Protein 8B3S (pdb70)

InterPro domains:
  IPR020909 UPF0736 [MF_01860] (1-250)
  IPR020909 UPF0736 [PF12227] (35-250)

Sequence (387 aa):
HMMLFLHDVWVNWFEGEENGYNVCHFHEWRKKEDTVELLDQVPLLRVPSVLFHYIENNDLSELPKGLLEDVHQKSYIRKNHERTKLEYCFVVTDGIGILAVDTIGYTIPVRKSRLIPRQEQLVYEMVKDVEPETYEFEPEYHILSLAPEHVRGLTRKERQIKQLMFMALDQLKGLKNRAEIGYWYTEWNPHMYEQIKRMSFEEIWDMLYNETIEEGWSDKHLAFCENLIKGQPFFEKLWEMMENIDPFTMMFGRFTERAQKVLALAQEEALRLGHNNIGTEHILLGLVREGEGIAAKALQALGLGSEKIQKEVESLIGRGQEMSQTIHYTPRAKKVIELSMDEARRKLGHSYVGTEHILLGLIREGEGVAARVLNNLGVSLNKARQQVLQLL

Solvent-accessible surface area: 18246 Å² total; per-residue (Å²): 164,95,59,53,61,5,103,77,0,62,0,5,36,30,99,44,44,67,10,4,52,46,1,5,40,8,10,15,2,61,158,119,25,113,33,69,65,2,39,33,0,0,3,11,60,1,42,69,78,0,2,94,52,0,3,33,47,51,36,110,7,16,77,25,0,16,128,55,0,69,60,83,0,53,33,166,46,147,158,124,137,54,100,33,74,44,0,0,0,0,0,18,13,51,1,1,0,0,0,11,0,71,45,123,51,41,0,14,72,0,0,7,0,8,6,60,23,10,31,87,0,13,58,58,3,145,143,50,145,53,76,77,22,158,46,147,138,172,104,109,28,95,24,5,12,28,90,35,9,88,1,7,1,33,65,32,22,73,2,0,34,2,0,0,53,4,0,47,71,8,79,55,100,151,72,84,76,61,0,9,120,32,0,48,88,21,34,70,152,49,54,74,87,12,150,198,48,48,19,107,94,0,16,68,44,0,57,95,66,0,12,134,38,43,46,124,101,11,62,52,12,0,72,70,14,4,124,60,66,105,127,12,56,104,52,35,100,126,28,87,122,70,68,175,46,17,78,52,28,85,14,48,69,102,0,21,44,0,0,7,16,0,41,38,10,0,46,111,6,10,34,68,47,3,7,4,28,4,0,0,1,0,4,15,119,41,42,61,8,40,0,19,115,0,4,119,58,55,68,14,26,56,62,48,1,59,117,42,0,71,77,69,30,49,154,24,164,44,104,69,58,43,28,34,17,32,35,84,0,10,51,0,10,21,21,0,16,24,2,3,85,145,49,65,44,87,68,7,3,5,7,0,0,1,0,0,0,25,63,6,45,125,14,20,0,9,123,0,1,109,87,52,64,7,60,43,103,30,1,62,119,24,0,92,130,58,92

Secondary structure (DSSP, 8-state):
---EEEEEEEE--EET-SSGGGS--GGG--TTS--EEEEEEEEEE--HHHHHHHHT---PPPHHHHHHHEEEEEEE-SSSEEEEEEEEEEESSS-EEEEE-TTSSS--EEEPPPHHHHHHHHHHTSSPPPP-TT-----BTTB--GGGTTT--HHHHHHHHHHHHHHHHHHHH--HHHHHHHHHHH-GGGTTGGGG--HHHHHHHHHHHHSS---HHHHHHHHHHTTT-HHHHHHHHHH-/--TTT---S-B-HHHHHHHHHHHHHHHHTT-SEE-HHHHHHHHHHH--SHHHHHHHHTT--HHHHHHHHHTT--------S--EE-HHHHHHHHHHHHHHHHHT-SSB-HHHHHHHHHHH-SSHHHHHHHHTT--HHHHHHHHHHH-

Nearest PDB structures (foldseek):
  8b3s-assembly1_A  TM=1.004E+00  e=5.044E-49  Bacillus subtilis
  3cal-assembly2_C  TM=3.592E-01  e=4.430E+00  Homo sapiens
  8adc-assembly1_B  TM=2.639E-01  e=5.940E+00  Waddlia chondrophila
  4oaf-assembly1_C  TM=1.384E-01  e=4.698E+00  Mus musculus
  8b3s-assembly1_Z  TM=1.007E+00  e=1.271E-23  Bacillus subtilis

Structure (mmCIF, N/CA/C/O backbone):
data_8B3S
#
_entry.id   8B3S
#
_cell.length_a   69.713
_cell.length_b   69.713
_cell.length_c   89.601
_cell.angle_alpha   90.00
_cell.angle_beta   90.00
_cell.angle_gamma   120.00
#
_symmetry.space_group_name_H-M   'P 31'
#
loop_
_entity.id
_entity.type
_entity.pdbx_description
1 polymer 'UPF0736 protein B4122_0676,UPF0736 protein YjbA'
2 polymer 'ATP-dependent Clp protease ATP-binding subunit ClpC / Negative regulator of tic competence clcC/mecB'
3 non-polymer GLYCEROL
4 non-polymer 'MAGNESIUM ION'
5 water water
#
loop_
_atom_site.group_PDB
_atom_site.id
_atom_site.type_symbol
_atom_site.label_atom_id
_atom_site.label_alt_id
_atom_site.label_comp_id
_atom_site.label_asym_id
_atom_site.label_entity_id
_atom_site.label_seq_id
_atom_site.pdbx_PDB_ins_code
_atom_site.Cartn_x
_atom_site.Cartn_y
_atom_site.Cartn_z
_atom_site.occupancy
_atom_site.B_iso_or_equiv
_atom_site.auth_seq_id
_atom_site.auth_comp_id
_atom_site.auth_asym_id
_atom_site.auth_atom_id
_atom_site.pdbx_PDB_model_num
ATOM 1 N N . HIS A 1 20 ? 21.077 23.254 -20.208 1.00 102.21 -1 HIS A N 1
ATOM 2 C CA . HIS A 1 20 ? 21.416 23.993 -18.997 1.00 97.22 -1 HIS A CA 1
ATOM 3 C C . HIS A 1 20 ? 20.157 24.468 -18.280 1.00 94.96 -1 HIS A C 1
ATOM 4 O O . HIS A 1 20 ? 20.231 25.185 -17.282 1.00 94.42 -1 HIS A O 1
ATOM 6 N N . MET A 1 21 ? 19.001 24.061 -18.795 1.00 90.14 0 MET A N 1
ATOM 7 C CA . MET A 1 21 ? 17.728 24.395 -18.174 1.00 85.02 0 MET A CA 1
ATOM 8 C C . MET A 1 21 ? 17.476 23.444 -17.005 1.00 71.97 0 MET A C 1
ATOM 9 O O . MET A 1 21 ? 18.331 22.637 -16.630 1.00 70.93 0 MET A O 1
ATOM 11 N N . MET A 1 22 ? 16.290 23.532 -16.414 1.00 62.10 1 MET A N 1
ATOM 12 C CA . MET A 1 22 ? 15.937 22.671 -15.295 1.00 57.37 1 MET A CA 1
ATOM 13 C C . MET A 1 22 ? 15.450 21.323 -15.812 1.00 55.48 1 MET A C 1
ATOM 14 O O . MET A 1 22 ? 14.578 21.261 -16.685 1.00 58.63 1 MET A O 1
ATOM 19 N N . LEU A 1 23 ? 16.020 20.246 -15.279 1.00 47.99 2 LEU A N 1
ATOM 20 C CA . LEU A 1 23 ? 15.610 18.907 -15.671 1.00 43.41 2 LEU A CA 1
ATOM 21 C C . LEU A 1 23 ? 14.266 18.556 -15.047 1.00 46.44 2 LEU A C 1
ATOM 22 O O . LEU A 1 23 ? 13.960 18.941 -13.914 1.00 39.34 2 LEU A O 1
ATOM 27 N N . PHE A 1 24 ? 13.461 17.815 -15.802 1.00 43.78 3 PHE A N 1
ATOM 28 C CA . PHE A 1 24 ? 12.136 17.424 -15.350 1.00 38.54 3 PHE A CA 1
ATOM 29 C C . PHE A 1 24 ? 11.898 15.953 -15.644 1.00 42.75 3 PHE A C 1
ATOM 30 O O . PHE A 1 24 ? 12.264 15.453 -16.711 1.00 47.90 3 PHE A O 1
ATOM 38 N N . LEU A 1 25 ? 11.286 15.269 -14.685 1.00 30.97 4 LEU A N 1
ATOM 39 C CA . LEU A 1 25 ? 10.783 13.920 -14.870 1.00 38.20 4 LEU A CA 1
ATOM 40 C C . LEU A 1 25 ? 9.264 13.963 -14.938 1.00 36.56 4 LEU A C 1
ATOM 41 O O . LEU A 1 25 ? 8.626 14.853 -14.368 1.00 41.52 4 LEU A O 1
ATOM 46 N N . HIS A 1 26 ? 8.688 12.999 -15.651 1.00 33.65 5 HIS A N 1
ATOM 47 C CA . HIS A 1 26 ? 7.245 12.907 -15.796 1.00 32.98 5 HIS A CA 1
ATOM 48 C C . HIS A 1 26 ? 6.786 11.498 -15.457 1.00 33.22 5 HIS A C 1
ATOM 49 O O . HIS A 1 26 ? 7.505 10.522 -15.690 1.00 42.34 5 HIS A O 1
ATOM 56 N N . ASP A 1 27 ? 5.580 11.410 -14.893 1.00 34.01 6 ASP A N 1
ATOM 57 C CA . ASP A 1 27 ? 4.948 10.132 -14.561 1.00 41.50 6 ASP A CA 1
ATOM 58 C C . ASP A 1 27 ? 5.839 9.294 -13.645 1.00 39.76 6 ASP A C 1
ATOM 59 O O . ASP A 1 27 ? 6.152 8.135 -13.929 1.00 44.61 6 ASP A O 1
ATOM 64 N N . VAL A 1 28 ? 6.247 9.893 -12.532 1.00 34.03 7 VAL A N 1
ATOM 65 C CA . VAL A 1 28 ? 7.118 9.230 -11.569 1.00 25.54 7 VAL A CA 1
ATOM 66 C C . VAL A 1 28 ? 6.257 8.568 -10.503 1.00 30.26 7 VAL A C 1
ATOM 67 O O . VAL A 1 28 ? 5.449 9.229 -9.842 1.00 28.48 7 VAL A O 1
ATOM 71 N N . TRP A 1 29 ? 6.434 7.262 -10.335 1.00 22.79 8 TRP A N 1
ATOM 72 C CA . TRP A 1 29 ? 5.774 6.540 -9.259 1.00 23.88 8 TRP A CA 1
ATOM 73 C C . TRP A 1 29 ? 6.561 6.720 -7.968 1.00 32.37 8 TRP A C 1
ATOM 74 O O . TRP A 1 29 ? 7.782 6.529 -7.944 1.00 26.53 8 TRP A O 1
ATOM 85 N N . VAL A 1 30 ? 5.864 7.100 -6.897 1.00 27.97 9 VAL A N 1
ATOM 86 C CA . VAL A 1 30 ? 6.488 7.309 -5.601 1.00 21.94 9 VAL A CA 1
ATOM 87 C C . VAL A 1 30 ? 5.728 6.523 -4.543 1.00 25.96 9 VAL A C 1
ATOM 88 O O . VAL A 1 30 ? 4.546 6.207 -4.690 1.00 28.86 9 VAL A O 1
ATOM 92 N N . ASN A 1 31 ? 6.438 6.210 -3.463 1.00 24.96 10 ASN A N 1
ATOM 93 C CA . ASN A 1 31 ? 5.890 5.509 -2.304 1.00 24.21 10 ASN A CA 1
ATOM 94 C C . ASN A 1 31 ? 6.356 6.318 -1.094 1.00 27.75 10 ASN A C 1
ATOM 95 O O . ASN A 1 31 ? 7.450 6.092 -0.569 1.00 25.53 10 ASN A O 1
ATOM 100 N N . TRP A 1 32 ? 5.534 7.280 -0.675 1.00 26.69 11 TRP A N 1
ATOM 101 C CA . TRP A 1 32 ? 5.949 8.268 0.311 1.00 30.43 11 TRP A CA 1
ATOM 102 C C . TRP A 1 32 ? 6.067 7.660 1.701 1.00 26.63 11 TRP A C 1
ATOM 103 O O . TRP A 1 32 ? 5.197 6.909 2.144 1.00 27.62 11 TRP A O 1
ATOM 114 N N . PHE A 1 33 ? 7.147 8.007 2.395 1.00 23.76 12 PHE A N 1
ATOM 115 C CA . PHE A 1 33 ? 7.304 7.708 3.813 1.00 20.89 12 PHE A CA 1
ATOM 116 C C . PHE A 1 33 ? 7.456 9.024 4.561 1.00 25.55 12 PHE A C 1
ATOM 117 O O . PHE A 1 33 ? 8.366 9.808 4.270 1.00 24.63 12 PHE A O 1
ATOM 125 N N . GLU A 1 34 ? 6.556 9.267 5.509 1.00 22.00 13 GLU A N 1
ATOM 126 C CA . GLU A 1 34 ? 6.364 10.581 6.106 1.00 24.98 13 GLU A CA 1
ATOM 127 C C . GLU A 1 34 ? 7.123 10.686 7.422 1.00 26.87 13 GLU A C 1
ATOM 128 O O . GLU A 1 34 ? 7.067 9.773 8.252 1.00 23.57 13 GLU A O 1
ATOM 134 N N . GLY A 1 35 ? 7.824 11.802 7.606 1.00 24.53 14 GLY A N 1
ATOM 135 C CA . GLY A 1 35 ? 8.520 12.083 8.851 1.00 23.55 14 GLY A CA 1
ATOM 136 C C . GLY A 1 35 ? 9.628 11.114 9.200 1.00 35.68 14 GLY A C 1
ATOM 137 O O . GLY A 1 35 ? 9.796 10.768 10.377 1.00 27.16 14 GLY A O 1
ATOM 138 N N . GLU A 1 36 ? 10.398 10.673 8.211 1.00 32.87 15 GLU A N 1
ATOM 139 C CA . GLU A 1 36 ? 11.476 9.716 8.432 1.00 28.05 15 GLU A CA 1
ATOM 140 C C . GLU A 1 36 ? 12.799 10.466 8.534 1.00 32.36 15 GLU A C 1
ATOM 141 O O . GLU A 1 36 ? 13.264 11.067 7.560 1.00 32.32 15 GLU A O 1
ATOM 147 N N . GLU A 1 37 ? 13.395 10.431 9.726 1.00 28.72 16 GLU A N 1
ATOM 148 C CA . GLU A 1 37 ? 14.696 11.051 9.946 1.00 29.37 16 GLU A CA 1
ATOM 149 C C . GLU A 1 37 ? 15.826 10.195 9.391 1.00 26.96 16 GLU A C 1
ATOM 150 O O . GLU A 1 37 ? 16.894 10.720 9.061 1.00 29.22 16 GLU A O 1
ATOM 156 N N . ASN A 1 38 ? 15.609 8.888 9.273 1.00 28.44 17 ASN A N 1
ATOM 157 C CA . ASN A 1 38 ? 16.636 7.944 8.857 1.00 29.10 17 ASN A CA 1
ATOM 158 C C . ASN A 1 38 ? 16.338 7.448 7.450 1.00 29.47 17 ASN A C 1
ATOM 159 O O . ASN A 1 38 ? 15.218 7.010 7.165 1.00 24.95 17 ASN A O 1
ATOM 164 N N . GLY A 1 39 ? 17.345 7.511 6.578 1.00 26.20 18 GLY A N 1
ATOM 165 C CA . GLY A 1 39 ? 17.144 7.114 5.196 1.00 21.85 18 GLY A CA 1
ATOM 166 C C . GLY A 1 39 ? 16.737 5.664 5.030 1.00 27.39 18 GLY A C 1
ATOM 167 O O . GLY A 1 39 ? 16.009 5.324 4.093 1.00 31.98 18 GLY A O 1
ATOM 168 N N . TYR A 1 40 ? 17.181 4.791 5.940 1.00 27.68 19 TYR A N 1
ATOM 169 C CA . TYR A 1 40 ? 16.872 3.373 5.797 1.00 25.65 19 TYR A CA 1
ATOM 170 C C . TYR A 1 40 ? 15.381 3.087 5.929 1.00 25.93 19 TYR A C 1
ATOM 171 O O . TYR A 1 40 ? 14.932 2.010 5.520 1.00 26.80 19 TYR A O 1
ATOM 180 N N . ASN A 1 41 ? 14.605 4.018 6.487 1.00 22.26 20 ASN A N 1
ATOM 181 C CA . ASN A 1 41 ? 13.159 3.852 6.566 1.00 20.07 20 ASN A CA 1
ATOM 182 C C . ASN A 1 41 ? 12.443 4.298 5.297 1.00 25.85 20 ASN A C 1
ATOM 183 O O . ASN A 1 41 ? 11.264 3.968 5.123 1.00 26.12 20 ASN A O 1
ATOM 188 N N . VAL A 1 42 ? 13.120 5.027 4.413 1.00 19.88 21 VAL A N 1
ATOM 189 C CA . VAL A 1 42 ? 12.566 5.378 3.105 1.00 18.39 21 VAL A CA 1
ATOM 190 C C . VAL A 1 42 ? 12.886 4.197 2.199 1.00 21.90 21 VAL A C 1
ATOM 191 O O . VAL A 1 42 ? 13.922 4.150 1.531 1.00 21.41 21 VAL A O 1
ATOM 195 N N . CYS A 1 43 ? 11.977 3.224 2.176 1.00 19.93 22 CYS A N 1
ATOM 196 C CA . CYS A 1 43 ? 12.272 1.912 1.617 1.00 24.67 22 CYS A CA 1
ATOM 197 C C . CYS A 1 43 ? 12.497 1.968 0.111 1.00 27.20 22 CYS A C 1
ATOM 198 O O . CYS A 1 43 ? 11.809 2.693 -0.613 1.00 21.82 22 CYS A O 1
ATOM 201 N N . HIS A 1 44 ? 13.473 1.188 -0.352 1.00 25.52 23 HIS A N 1
ATOM 202 C CA . HIS A 1 44 ? 13.737 1.063 -1.774 1.00 22.35 23 HIS A CA 1
ATOM 203 C C . HIS A 1 44 ? 12.638 0.240 -2.439 1.00 25.23 23 HIS A C 1
ATOM 204 O O . HIS A 1 44 ? 11.848 -0.439 -1.776 1.00 18.49 23 HIS A O 1
ATOM 211 N N . PHE A 1 45 ? 12.598 0.312 -3.775 1.00 19.25 24 PHE A N 1
ATOM 212 C CA . PHE A 1 45 ? 11.499 -0.292 -4.522 1.00 29.35 24 PHE A CA 1
ATOM 213 C C . PHE A 1 45 ? 11.336 -1.772 -4.200 1.00 25.06 24 PHE A C 1
ATOM 214 O O . PHE A 1 45 ? 10.210 -2.254 -4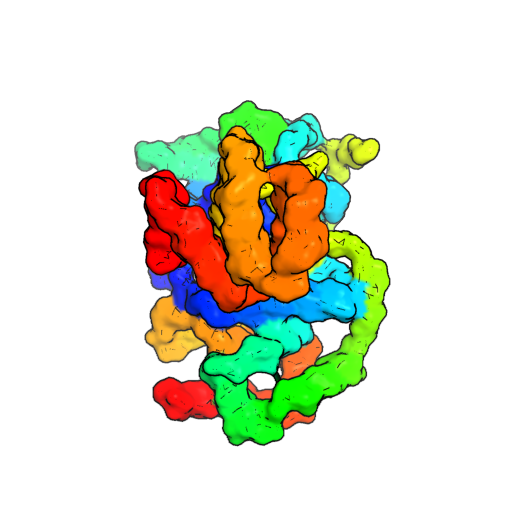.032 1.00 23.22 24 PHE A O 1
ATOM 222 N N . HIS A 1 46 ? 12.446 -2.513 -4.117 1.00 20.75 25 HIS A N 1
ATOM 223 C CA . HIS A 1 46 ? 12.350 -3.945 -3.859 1.00 26.56 25 HIS A CA 1
ATOM 224 C C . HIS A 1 46 ? 11.795 -4.256 -2.475 1.00 27.96 25 HIS A C 1
ATOM 225 O O . HIS A 1 46 ? 11.454 -5.414 -2.212 1.00 21.56 25 HIS A O 1
ATOM 232 N N . GLU A 1 47 ? 11.686 -3.259 -1.594 1.00 23.78 26 GLU A N 1
ATOM 233 C CA . GLU A 1 47 ? 11.045 -3.431 -0.297 1.00 23.08 26 GLU A CA 1
ATOM 234 C C . GLU A 1 47 ? 9.580 -3.013 -0.292 1.00 24.68 26 GLU A C 1
ATOM 235 O O . GLU A 1 47 ? 8.895 -3.241 0.712 1.00 24.67 26 GLU A O 1
ATOM 241 N N . TRP A 1 48 ? 9.087 -2.401 -1.367 1.00 20.03 27 TRP A N 1
ATOM 242 C CA . TRP A 1 48 ? 7.701 -1.958 -1.396 1.00 29.42 27 TRP A CA 1
ATOM 243 C C . TRP A 1 48 ? 6.757 -3.150 -1.255 1.00 29.62 27 TRP A C 1
ATOM 244 O O . TRP A 1 48 ? 7.087 -4.290 -1.596 1.00 24.89 27 TRP A O 1
ATOM 255 N N . ARG A 1 49 ? 5.571 -2.874 -0.727 1.00 24.25 28 ARG A N 1
ATOM 256 C CA . ARG A 1 49 ? 4.556 -3.891 -0.510 1.00 18.92 28 ARG A CA 1
ATOM 257 C C . ARG A 1 49 ? 3.320 -3.566 -1.334 1.00 24.32 28 ARG A C 1
ATOM 258 O O . ARG A 1 49 ? 3.055 -2.403 -1.651 1.00 23.31 28 ARG A O 1
ATOM 266 N N . LYS A 1 50 ? 2.566 -4.611 -1.684 1.00 21.73 29 LYS A N 1
ATOM 267 C CA A LYS A 1 50 ? 1.319 -4.392 -2.406 0.58 24.17 29 LYS A CA 1
ATOM 268 C CA B LYS A 1 50 ? 1.310 -4.408 -2.399 0.42 23.95 29 LYS A CA 1
ATOM 269 C C . LYS A 1 50 ? 0.342 -3.561 -1.585 1.00 22.44 29 LYS A C 1
ATOM 270 O O . LYS A 1 50 ? -0.516 -2.876 -2.152 1.00 26.87 29 LYS A O 1
ATOM 281 N N . GLU A 1 51 ? 0.473 -3.588 -0.255 1.00 23.47 30 GLU A N 1
ATOM 282 C CA . GLU A 1 51 ? -0.385 -2.807 0.626 1.00 36.55 30 GLU A CA 1
ATOM 283 C C . GLU A 1 51 ? 0.018 -1.343 0.698 1.00 27.66 30 GLU A C 1
ATOM 284 O O . GLU A 1 51 ? -0.805 -0.511 1.096 1.00 35.00 30 GLU A O 1
ATOM 290 N N . ASP A 1 52 ? 1.260 -1.016 0.351 1.00 24.27 31 ASP A N 1
ATOM 291 C CA . ASP A 1 52 ? 1.654 0.379 0.249 1.00 24.19 31 ASP A CA 1
ATOM 292 C C . ASP A 1 52 ? 0.750 1.089 -0.751 1.00 29.93 31 ASP A C 1
ATOM 293 O O . ASP A 1 52 ? 0.296 0.500 -1.738 1.00 34.58 31 ASP A O 1
ATOM 298 N N . THR A 1 53 ? 0.465 2.360 -0.481 1.00 27.78 32 THR A N 1
ATOM 299 C CA . THR A 1 53 ? -0.315 3.185 -1.398 1.00 44.21 32 THR A CA 1
ATOM 300 C C . THR A 1 53 ? 0.662 3.973 -2.264 1.00 38.90 32 THR A C 1
ATOM 301 O O . THR A 1 53 ? 1.234 4.971 -1.816 1.00 37.40 32 THR A O 1
ATOM 305 N N . VAL A 1 54 ? 0.856 3.511 -3.502 1.00 31.08 33 VAL A N 1
ATOM 306 C CA . VAL A 1 54 ? 1.769 4.113 -4.467 1.00 35.50 33 VAL A CA 1
ATOM 307 C C . VAL A 1 54 ? 1.045 5.246 -5.180 1.00 41.12 33 VAL A C 1
ATOM 308 O O . VAL A 1 54 ? -0.133 5.121 -5.540 1.00 45.08 33 VAL A O 1
ATOM 312 N N . GLU A 1 55 ? 1.743 6.357 -5.384 1.00 34.13 34 GLU A N 1
ATOM 313 C CA . GLU A 1 55 ? 1.170 7.518 -6.041 1.00 34.32 34 GLU A CA 1
ATOM 314 C C . GLU A 1 55 ? 1.993 7.879 -7.271 1.00 37.75 34 GLU A C 1
ATOM 315 O O . GLU A 1 55 ? 3.052 7.304 -7.536 1.00 39.33 34 GLU A O 1
ATOM 321 N N . LEU A 1 56 ? 1.485 8.846 -8.029 1.00 35.34 35 LEU A N 1
ATOM 322 C CA . LEU A 1 56 ? 2.056 9.215 -9.315 1.00 35.08 35 LEU A CA 1
ATOM 323 C C . LEU A 1 56 ? 2.252 10.722 -9.374 1.00 37.29 35 LEU A C 1
ATOM 324 O O . LEU A 1 56 ? 1.325 11.484 -9.078 1.00 38.31 35 LEU A O 1
ATOM 329 N N . LEU A 1 57 ? 3.453 11.146 -9.755 1.00 26.56 36 LEU A N 1
ATOM 330 C CA . LEU A 1 57 ? 3.758 12.553 -9.977 1.00 29.00 36 LEU A C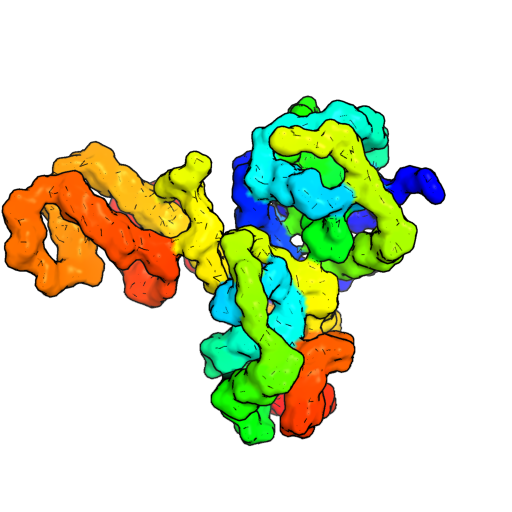A 1
ATOM 331 C C . LEU A 1 57 ? 3.688 12.831 -11.472 1.00 34.73 36 LEU A C 1
ATOM 332 O O . LEU A 1 57 ? 4.419 12.214 -12.254 1.00 30.93 36 LEU A O 1
ATOM 337 N N . ASP A 1 58 ? 2.804 13.750 -11.868 1.00 41.84 37 ASP A N 1
ATOM 338 C CA . ASP A 1 58 ? 2.676 14.084 -13.283 1.00 45.41 37 ASP A CA 1
ATOM 339 C C . ASP A 1 58 ? 3.977 14.664 -13.826 1.00 42.13 37 ASP A C 1
ATOM 340 O O . ASP A 1 58 ? 4.465 14.246 -14.883 1.00 36.77 37 ASP A O 1
ATOM 345 N N . GLN A 1 59 ? 4.556 15.625 -13.110 1.00 34.60 38 GLN A N 1
ATOM 346 C CA . GLN A 1 59 ? 5.830 16.217 -13.487 1.00 31.36 38 GLN A CA 1
ATOM 347 C C . GLN A 1 59 ? 6.548 16.642 -12.215 1.00 36.07 38 GLN A C 1
ATOM 348 O O . GLN A 1 59 ? 5.916 17.143 -11.282 1.00 34.52 38 GLN A O 1
ATOM 354 N N . VAL A 1 60 ? 7.861 16.433 -12.177 1.00 29.60 39 VAL A N 1
ATOM 355 C CA . VAL A 1 60 ? 8.640 16.774 -10.989 1.00 36.06 39 VAL A CA 1
ATOM 356 C C . VAL A 1 60 ? 10.055 17.175 -11.393 1.00 40.60 39 VAL A C 1
ATOM 357 O O . VAL A 1 60 ? 10.706 16.466 -12.175 1.00 35.54 39 VAL A O 1
ATOM 361 N N . PRO A 1 61 ? 10.565 18.306 -10.908 1.00 36.75 40 PRO A N 1
ATOM 362 C CA . PRO A 1 61 ? 11.925 18.714 -11.271 1.00 35.81 40 PRO A CA 1
ATOM 363 C C . PRO A 1 61 ? 12.971 17.795 -10.659 1.00 40.52 40 PRO A C 1
ATOM 364 O O . PRO A 1 61 ? 12.768 17.195 -9.601 1.00 34.20 40 PRO A O 1
ATOM 368 N N . LEU A 1 62 ? 14.105 17.692 -11.348 1.00 39.61 41 LEU A N 1
ATOM 369 C CA . LEU A 1 62 ? 15.201 16.816 -10.956 1.00 40.02 41 LEU A CA 1
ATOM 370 C C . LEU A 1 62 ? 16.449 17.653 -10.712 1.00 45.95 41 LEU A C 1
ATOM 371 O O . LEU A 1 62 ? 16.846 18.449 -11.571 1.00 44.08 41 LEU A O 1
ATOM 376 N N . LEU A 1 63 ? 17.066 17.467 -9.546 1.00 41.34 42 LEU A N 1
ATOM 377 C CA . LEU A 1 63 ? 18.220 18.250 -9.124 1.00 43.21 42 LEU A CA 1
ATOM 378 C C . LEU A 1 63 ? 19.404 17.335 -8.845 1.00 41.42 42 LEU A C 1
ATOM 379 O O . LEU A 1 63 ? 19.241 16.245 -8.286 1.00 35.54 42 LEU A O 1
ATOM 384 N N . ARG A 1 64 ? 20.597 17.784 -9.227 1.00 38.33 43 ARG A N 1
ATOM 385 C CA . ARG A 1 64 ? 21.839 17.111 -8.869 1.00 39.09 43 ARG A CA 1
ATOM 386 C C . ARG A 1 64 ? 22.605 17.967 -7.874 1.00 41.34 43 ARG A C 1
ATOM 387 O O . ARG A 1 64 ? 22.862 19.150 -8.127 1.00 40.40 43 ARG A O 1
ATOM 395 N N . VAL A 1 65 ? 22.967 17.368 -6.743 1.00 42.55 44 VAL A N 1
ATOM 396 C CA . VAL A 1 65 ? 23.683 18.057 -5.674 1.00 43.58 44 VAL A CA 1
ATOM 397 C C . VAL A 1 65 ? 24.856 17.222 -5.262 1.00 50.37 44 VAL A C 1
ATOM 398 O O . VAL A 1 65 ? 24.918 16.002 -5.556 1.00 53.68 44 VAL A O 1
ATOM 402 N N . PRO A 1 66 ? 25.852 17.795 -4.585 1.00 55.66 45 PRO A N 1
ATOM 403 C CA . PRO A 1 66 ? 26.956 17.001 -4.054 1.00 52.42 45 PRO A CA 1
ATOM 404 C C . PRO A 1 66 ? 26.482 16.053 -2.960 1.00 44.32 45 PRO A C 1
ATOM 405 O O . PRO A 1 66 ? 25.376 16.171 -2.428 1.00 43.83 45 PRO A O 1
ATOM 409 N N . SER A 1 67 ? 27.357 15.102 -2.622 1.00 44.47 46 SER A N 1
ATOM 410 C CA . SER A 1 67 ? 26.973 14.019 -1.719 1.00 42.73 46 SER A CA 1
ATOM 411 C C . SER A 1 67 ? 26.592 14.535 -0.336 1.00 44.51 46 SER A C 1
ATOM 412 O O . SER A 1 67 ? 25.668 14.003 0.296 1.00 42.72 46 SER A O 1
ATOM 415 N N . VAL A 1 68 ? 27.285 15.567 0.155 1.00 46.34 47 VAL A N 1
ATOM 416 C CA . VAL A 1 68 ? 27.040 16.029 1.519 1.00 46.73 47 VAL A CA 1
ATOM 417 C C . VAL A 1 68 ? 25.646 16.639 1.642 1.00 49.58 47 VAL A C 1
ATOM 418 O O . VAL A 1 68 ? 24.953 16.438 2.647 1.00 41.91 47 VAL A O 1
ATOM 422 N N . LEU A 1 69 ? 25.206 17.382 0.624 1.00 45.43 48 LEU A N 1
ATOM 423 C CA . LEU A 1 69 ? 23.856 17.936 0.662 1.00 45.25 48 LEU A CA 1
ATOM 424 C C . LEU A 1 69 ? 22.811 16.839 0.512 1.00 39.28 48 LEU A C 1
ATOM 425 O O . LEU A 1 69 ? 21.791 16.848 1.213 1.00 36.36 48 LEU A O 1
ATOM 430 N N . PHE A 1 70 ? 23.046 15.885 -0.393 1.00 34.66 49 PHE A N 1
ATOM 431 C CA . PHE A 1 70 ? 22.107 14.781 -0.564 1.00 38.60 49 PHE A CA 1
ATOM 432 C C . PHE A 1 70 ? 21.937 14.006 0.737 1.00 42.97 49 PHE A C 1
ATOM 433 O O . PHE A 1 70 ? 20.813 13.679 1.136 1.00 42.85 49 PHE A O 1
ATOM 441 N N . HIS A 1 71 ? 23.051 13.695 1.405 1.00 42.16 50 HIS A N 1
ATOM 442 C CA . HIS A 1 71 ? 22.982 12.998 2.685 1.00 39.45 50 HIS A CA 1
ATOM 443 C C . HIS A 1 71 ? 22.216 13.819 3.714 1.00 37.82 50 HIS A C 1
ATOM 444 O O . HIS A 1 71 ? 21.487 13.267 4.547 1.00 33.01 50 HIS A O 1
ATOM 451 N N . TYR A 1 72 ? 22.368 15.143 3.663 1.00 41.42 51 TYR A N 1
ATOM 452 C CA . TYR A 1 72 ? 21.676 16.023 4.599 1.00 38.45 51 TYR A CA 1
ATOM 453 C C . TYR A 1 72 ? 20.165 15.977 4.391 1.00 39.82 51 TYR A C 1
ATOM 454 O O . TYR A 1 72 ? 19.397 16.029 5.360 1.00 36.88 51 TYR A O 1
ATOM 463 N N . ILE A 1 73 ? 19.722 15.867 3.137 1.00 34.49 52 ILE A N 1
ATOM 464 C CA . ILE A 1 73 ? 18.294 15.759 2.856 1.00 30.20 52 ILE A CA 1
ATOM 465 C C . ILE A 1 73 ? 17.788 14.359 3.178 1.00 40.03 52 ILE A C 1
ATOM 466 O O . ILE A 1 73 ? 16.694 14.188 3.731 1.00 38.53 52 ILE A O 1
ATOM 471 N N . GLU A 1 74 ? 18.581 13.338 2.846 1.00 36.25 53 GLU A N 1
ATOM 472 C CA . GLU A 1 74 ? 18.104 11.960 2.910 1.00 30.79 53 GLU A CA 1
ATOM 473 C C . GLU A 1 74 ? 18.018 11.453 4.344 1.00 36.48 53 GLU A C 1
ATOM 474 O O . GLU A 1 74 ? 17.060 10.760 4.708 1.00 27.69 53 GLU A O 1
ATOM 480 N N . ASN A 1 75 ? 19.003 11.785 5.173 1.00 31.41 54 ASN A N 1
ATOM 481 C CA A ASN A 1 75 ? 19.121 11.230 6.517 0.59 36.28 54 ASN A CA 1
ATOM 482 C CA B ASN A 1 75 ? 19.133 11.234 6.517 0.41 36.31 54 ASN A CA 1
ATOM 483 C C . ASN A 1 75 ? 18.883 12.284 7.594 1.00 41.12 54 ASN A C 1
ATOM 484 O O . ASN A 1 75 ? 19.538 12.288 8.638 1.00 40.66 54 ASN A O 1
ATOM 493 N N . ASP A 1 76 ? 17.929 13.180 7.358 1.00 47.77 55 ASP A N 1
ATOM 494 C CA . ASP A 1 76 ? 17.578 14.183 8.353 1.00 34.13 55 ASP A CA 1
ATOM 495 C C . ASP A 1 76 ? 16.255 14.830 7.972 1.00 35.51 55 ASP A C 1
ATOM 496 O O . ASP A 1 76 ? 15.747 14.655 6.862 1.00 31.88 55 ASP A O 1
ATOM 501 N N . LEU A 1 77 ? 15.696 15.577 8.926 1.00 38.22 56 LEU A N 1
ATOM 502 C CA . LEU A 1 77 ? 14.489 16.373 8.720 1.00 37.02 56 LEU A CA 1
ATOM 503 C C . LEU A 1 77 ? 14.803 17.810 9.136 1.00 32.94 56 LEU A C 1
ATOM 504 O O . LEU A 1 77 ? 14.249 18.331 10.105 1.00 26.24 56 LEU A O 1
ATOM 509 N N . SER A 1 78 ? 15.706 18.444 8.394 1.00 31.39 57 SER A N 1
ATOM 510 C CA . SER A 1 78 ? 16.162 19.794 8.678 1.00 33.18 57 SER A CA 1
ATOM 511 C C . SER A 1 78 ? 15.866 20.700 7.488 1.00 40.71 57 SER A C 1
ATOM 512 O O . SER A 1 78 ? 15.475 20.246 6.409 1.00 42.52 57 SER A O 1
ATOM 515 N N . GLU A 1 79 ? 16.060 22.000 7.702 1.00 31.12 58 GLU A N 1
ATOM 516 C CA . GLU A 1 79 ? 15.623 22.998 6.734 1.00 42.75 58 GLU A CA 1
ATOM 517 C C . GLU A 1 79 ? 16.421 22.897 5.440 1.00 43.44 58 GLU A C 1
ATOM 518 O O . GLU A 1 79 ? 17.656 22.880 5.452 1.00 46.50 58 GLU A O 1
ATOM 524 N N . LEU A 1 80 ? 15.706 22.845 4.319 1.00 37.48 59 LEU A N 1
ATOM 525 C CA . LEU A 1 80 ? 16.351 22.779 3.020 1.00 37.11 59 LEU A CA 1
ATOM 526 C C . LEU A 1 80 ? 16.939 24.142 2.654 1.00 42.51 59 LEU A C 1
ATOM 527 O O . LEU A 1 80 ? 16.486 25.174 3.156 1.00 42.63 59 LEU A O 1
ATOM 532 N N . PRO A 1 81 ? 17.960 24.172 1.795 1.00 40.13 60 PRO A N 1
ATOM 533 C CA . PRO A 1 81 ? 18.511 25.461 1.360 1.00 35.49 60 PRO A CA 1
ATOM 534 C C . PRO A 1 81 ? 17.441 26.318 0.700 1.00 45.23 60 PRO A C 1
ATOM 535 O O . PRO A 1 81 ? 16.615 25.827 -0.073 1.00 40.69 60 PRO A O 1
ATOM 539 N N . LYS A 1 82 ? 17.455 27.612 1.031 1.00 45.03 61 LYS A N 1
ATOM 540 C CA . LYS A 1 82 ? 16.447 28.527 0.502 1.00 40.55 61 LYS A CA 1
ATOM 541 C C . LYS A 1 82 ? 16.466 28.553 -1.021 1.00 46.01 61 LYS A C 1
ATOM 542 O O . LYS A 1 82 ? 15.410 28.623 -1.662 1.00 48.45 61 LYS A O 1
ATOM 544 N N . GLY A 1 83 ? 17.659 28.491 -1.619 1.00 46.05 62 GLY A N 1
ATOM 545 C CA . GLY A 1 83 ? 17.755 28.502 -3.068 1.00 43.12 62 GLY A CA 1
ATOM 546 C C . GLY A 1 83 ? 17.176 27.262 -3.716 1.00 47.67 62 GLY A C 1
ATOM 547 O O . GLY A 1 83 ? 16.633 27.334 -4.823 1.00 45.95 62 GLY A O 1
ATOM 548 N N . LEU A 1 84 ? 17.286 26.112 -3.048 1.00 42.08 63 LEU A N 1
ATOM 549 C CA . LEU A 1 84 ? 16.672 24.896 -3.570 1.00 41.76 63 LEU A CA 1
ATOM 550 C C . LEU A 1 84 ? 15.153 25.012 -3.562 1.00 42.29 63 LEU A C 1
ATOM 551 O O . LEU A 1 84 ? 14.485 24.626 -4.528 1.00 42.01 63 LEU A O 1
ATOM 556 N N . LEU A 1 85 ? 14.592 25.543 -2.473 1.00 39.51 64 LEU A N 1
ATOM 557 C CA . LEU A 1 85 ? 13.141 25.671 -2.371 1.00 37.56 64 LEU A CA 1
ATOM 558 C C . LEU A 1 85 ? 12.590 26.580 -3.462 1.00 34.24 64 LEU A C 1
ATOM 559 O O . LEU A 1 85 ? 11.618 26.233 -4.143 1.00 45.96 64 LEU A O 1
ATOM 564 N N . GLU A 1 86 ? 13.206 27.751 -3.652 1.00 39.60 65 GLU A N 1
ATOM 565 C CA . GLU A 1 86 ? 12.711 28.678 -4.665 1.00 49.12 65 GLU A CA 1
ATOM 566 C C . GLU A 1 86 ? 12.958 28.156 -6.075 1.00 51.52 65 GLU A C 1
ATOM 567 O O . GLU A 1 86 ? 12.242 28.539 -7.008 1.00 63.73 65 GLU A O 1
ATOM 573 N N . ASP A 1 87 ? 13.954 27.285 -6.252 1.00 42.17 66 ASP A N 1
ATOM 574 C CA . ASP A 1 87 ? 14.162 26.662 -7.556 1.00 38.39 66 ASP A CA 1
ATOM 575 C C . ASP A 1 87 ? 12.997 25.753 -7.926 1.00 44.56 66 ASP A C 1
ATOM 576 O O . ASP A 1 87 ? 12.546 25.744 -9.078 1.00 47.54 66 ASP A O 1
ATOM 581 N N . VAL A 1 88 ? 12.493 24.983 -6.959 1.00 36.82 67 VAL A N 1
ATOM 582 C CA . VAL A 1 88 ? 11.464 23.982 -7.215 1.00 31.87 67 VAL A CA 1
ATOM 583 C C . VAL A 1 88 ? 10.065 24.475 -6.882 1.00 40.11 67 VAL A C 1
ATOM 584 O O . VAL A 1 88 ? 9.100 23.713 -7.039 1.00 43.54 67 VAL A O 1
ATOM 588 N N . HIS A 1 89 ? 9.920 25.721 -6.432 1.00 38.25 68 HIS A N 1
ATOM 589 C CA . HIS A 1 89 ? 8.627 26.210 -5.968 1.00 39.34 68 HIS A CA 1
ATOM 590 C C . HIS A 1 89 ? 7.585 26.133 -7.076 1.00 46.86 68 HIS A C 1
ATOM 591 O O . HIS A 1 89 ? 7.706 26.808 -8.103 1.00 47.27 68 HIS A O 1
ATOM 598 N N . GLN A 1 90 ? 6.569 25.292 -6.864 1.00 39.09 69 GLN A N 1
ATOM 599 C CA . GLN A 1 90 ? 5.409 25.194 -7.750 1.00 38.53 69 GLN A CA 1
ATOM 600 C C . GLN A 1 90 ? 5.785 24.713 -9.150 1.00 34.22 69 GLN A C 1
ATOM 601 O O . GLN A 1 90 ? 5.096 25.019 -10.127 1.00 41.25 69 GLN A O 1
ATOM 607 N N . LYS A 1 91 ? 6.870 23.949 -9.260 1.00 36.07 70 LYS A N 1
ATOM 608 C CA . LYS A 1 91 ? 7.315 23.403 -10.535 1.00 38.58 70 LYS A CA 1
ATOM 609 C C . LYS A 1 91 ? 6.882 21.959 -10.748 1.00 43.69 70 LYS A C 1
ATOM 610 O O . LYS A 1 91 ? 7.091 21.418 -11.838 1.00 49.32 70 LYS A O 1
ATOM 616 N N . SER A 1 92 ? 6.295 21.323 -9.739 1.00 34.18 71 SER A N 1
ATOM 617 C CA . SER A 1 92 ? 5.813 19.954 -9.835 1.00 39.56 71 SER A CA 1
ATOM 618 C C . SER A 1 92 ? 4.290 19.943 -9.846 1.00 35.38 71 SER A C 1
ATOM 619 O O . SER A 1 92 ? 3.643 20.819 -9.266 1.00 35.16 71 SER A O 1
ATOM 622 N N . TYR A 1 93 ? 3.721 18.944 -10.517 1.00 32.64 72 TYR A N 1
ATOM 623 C CA . TYR A 1 93 ? 2.283 18.884 -10.721 1.00 37.21 72 TYR A CA 1
ATOM 624 C C . TYR A 1 93 ? 1.785 17.468 -10.488 1.00 33.59 72 TYR A C 1
ATOM 625 O O . TYR A 1 93 ? 2.444 16.497 -10.869 1.00 40.03 72 TYR A O 1
ATOM 634 N N . ILE A 1 94 ? 0.629 17.364 -9.840 1.00 37.93 73 ILE A N 1
ATOM 635 C CA . ILE A 1 94 ? -0.056 16.096 -9.637 1.00 49.22 73 ILE A CA 1
ATOM 636 C C . ILE A 1 94 ? -1.485 16.238 -10.138 1.00 49.54 73 ILE A C 1
ATOM 637 O O . ILE A 1 94 ? -2.032 17.343 -10.211 1.00 47.74 73 ILE A O 1
ATOM 642 N N . ARG A 1 95 ? -2.089 15.109 -10.500 1.00 48.22 74 ARG A N 1
ATOM 643 C CA . ARG A 1 95 ? -3.463 15.074 -10.993 1.00 61.53 74 ARG A CA 1
ATOM 644 C C . ARG A 1 95 ? -4.352 14.635 -9.834 1.00 72.53 74 ARG A C 1
ATOM 645 O O . ARG A 1 95 ? -4.557 13.443 -9.596 1.00 81.03 74 ARG A O 1
ATOM 653 N N . LYS A 1 96 ? -4.875 15.615 -9.101 1.00 72.72 75 LYS A N 1
ATOM 654 C CA . LYS A 1 96 ? -5.733 15.370 -7.947 1.00 70.40 75 LYS A CA 1
ATOM 655 C C . LYS A 1 96 ? -7.177 15.651 -8.347 1.00 82.48 75 LYS A C 1
ATOM 656 O O . LYS A 1 96 ? -7.533 16.796 -8.645 1.00 87.53 75 LYS A O 1
ATOM 658 N N . ASN A 1 97 ? -8.001 14.599 -8.358 1.00 84.44 76 ASN A N 1
ATOM 659 C CA . ASN A 1 97 ? -9.434 14.706 -8.637 1.00 84.95 76 ASN A CA 1
ATOM 660 C C . ASN A 1 97 ? -9.691 15.270 -10.035 1.00 83.27 76 ASN A C 1
ATOM 661 O O . ASN A 1 97 ? -10.436 16.236 -10.214 1.00 77.21 76 ASN A O 1
ATOM 666 N N . HIS A 1 98 ? -9.061 14.644 -11.033 1.00 92.81 77 HIS A N 1
ATOM 667 C CA . HIS A 1 98 ? -9.239 15.007 -12.440 1.00 101.56 77 HIS A CA 1
ATOM 668 C C . HIS A 1 98 ? -8.964 16.491 -12.668 1.00 98.92 77 HIS A C 1
ATOM 669 O O . HIS A 1 98 ? -9.650 17.168 -13.439 1.00 101.61 77 HIS A O 1
ATOM 676 N N . GLU A 1 99 ? -7.947 16.998 -11.977 1.00 92.91 78 GLU A N 1
ATOM 677 C CA . GLU A 1 99 ? -7.500 18.376 -12.108 1.00 80.67 78 GLU A CA 1
ATOM 678 C C . GLU A 1 99 ? -5.997 18.399 -11.893 1.00 62.10 78 GLU A C 1
ATOM 679 O O . GLU A 1 99 ? -5.510 17.891 -10.879 1.00 59.71 78 GLU A O 1
ATOM 685 N N . ARG A 1 100 ? -5.268 18.974 -12.844 1.00 52.51 79 ARG A N 1
ATOM 686 C CA . ARG A 1 100 ? -3.828 19.129 -12.683 1.00 53.42 79 ARG A CA 1
ATOM 687 C C . ARG A 1 100 ? -3.549 20.166 -11.603 1.00 55.97 79 ARG A C 1
ATOM 688 O O . ARG A 1 100 ? -3.988 21.315 -11.712 1.00 62.02 79 ARG A O 1
ATOM 696 N N . THR A 1 101 ? -2.816 19.769 -10.564 1.00 54.65 80 THR A N 1
ATOM 697 C CA . THR A 1 101 ? -2.616 20.599 -9.384 1.00 53.97 80 THR A CA 1
ATOM 698 C C . THR A 1 101 ? -1.136 20.868 -9.151 1.00 46.20 80 THR A C 1
ATOM 699 O O . THR A 1 101 ? -0.300 19.972 -9.294 1.00 51.28 80 THR A O 1
ATOM 703 N N . LYS A 1 102 ? -0.826 22.110 -8.782 1.00 43.30 81 LYS A N 1
ATOM 704 C CA . LYS A 1 102 ? 0.525 22.474 -8.377 1.00 38.34 81 LYS A CA 1
ATOM 705 C C . LYS A 1 102 ? 0.852 21.938 -6.991 1.00 38.83 81 LYS A C 1
ATOM 706 O O . LYS A 1 102 ? 0.007 21.930 -6.093 1.00 53.47 81 LYS A O 1
ATOM 712 N N . LEU A 1 103 ? 2.093 21.497 -6.822 1.00 37.26 82 LEU A N 1
ATOM 713 C CA . LEU A 1 103 ? 2.649 21.207 -5.510 1.00 33.74 82 LEU A CA 1
ATOM 714 C C . LEU A 1 103 ? 3.645 22.297 -5.133 1.00 38.17 82 LEU A C 1
ATOM 715 O O . LEU A 1 103 ? 4.378 22.815 -5.980 1.00 40.78 82 LEU A O 1
ATOM 720 N N . GLU A 1 104 ? 3.659 22.646 -3.846 1.00 40.00 83 GLU A N 1
ATOM 721 C CA . GLU A 1 104 ? 4.485 23.758 -3.383 1.00 40.71 83 GLU A CA 1
ATOM 722 C C . GLU A 1 104 ? 5.970 23.448 -3.533 1.00 38.15 83 GLU A C 1
ATOM 723 O O . GLU A 1 104 ? 6.685 24.122 -4.283 1.00 39.88 83 GLU A O 1
ATOM 729 N N . TYR A 1 105 ? 6.457 22.436 -2.819 1.00 35.19 84 TYR A N 1
ATOM 730 C CA . TYR A 1 105 ? 7.861 22.030 -2.900 1.00 28.53 84 TYR A CA 1
ATOM 731 C C . TYR A 1 105 ? 7.902 20.512 -3.032 1.00 30.54 84 TYR A C 1
ATOM 732 O O . TYR A 1 105 ? 7.775 19.795 -2.035 1.00 35.73 84 TYR A O 1
ATOM 741 N N . CYS A 1 106 ? 8.076 20.024 -4.255 1.00 28.33 85 CYS A N 1
ATOM 742 C CA . CYS A 1 106 ? 8.267 18.600 -4.482 1.00 28.14 85 CYS A CA 1
ATOM 743 C C . CYS A 1 106 ? 9.281 18.428 -5.603 1.00 32.87 85 CYS A C 1
ATOM 744 O O . CYS A 1 106 ? 9.184 19.086 -6.644 1.00 39.74 85 CYS A O 1
ATOM 747 N N . PHE A 1 107 ? 10.257 17.551 -5.384 1.00 27.06 86 PHE A N 1
ATOM 748 C CA . PHE A 1 107 ? 11.399 17.462 -6.287 1.00 30.29 86 PHE A CA 1
ATOM 749 C C . PHE A 1 107 ? 12.090 16.120 -6.091 1.00 29.00 86 PHE A C 1
ATOM 750 O O . PHE A 1 107 ? 11.932 15.463 -5.058 1.00 27.92 86 PHE A O 1
ATOM 758 N N . VAL A 1 108 ? 12.868 15.729 -7.097 1.00 31.58 87 VAL A N 1
ATOM 759 C CA . VAL A 1 108 ? 13.730 14.554 -7.033 1.00 29.37 87 VAL A CA 1
ATOM 760 C C . VAL A 1 108 ? 15.170 15.041 -6.982 1.00 32.53 87 VAL A C 1
ATOM 761 O O . VAL A 1 108 ? 15.555 15.948 -7.729 1.00 30.29 87 VAL A O 1
ATOM 765 N N . VAL A 1 109 ? 15.965 14.451 -6.093 1.00 28.12 88 VAL A N 1
ATOM 766 C CA . VAL A 1 109 ? 17.334 14.895 -5.873 1.00 30.35 88 VAL A CA 1
ATOM 767 C C . VAL A 1 109 ? 18.265 13.690 -5.908 1.00 30.24 88 VAL A C 1
ATOM 768 O O . VAL A 1 109 ? 17.903 12.586 -5.487 1.00 29.06 88 VAL A O 1
ATOM 772 N N . THR A 1 110 ? 19.469 13.906 -6.435 1.00 29.03 89 THR A N 1
ATOM 773 C CA . THR A 1 110 ? 20.445 12.835 -6.568 1.00 37.55 89 THR A CA 1
ATOM 774 C C . THR A 1 110 ? 21.850 13.415 -6.511 1.00 39.26 89 THR A C 1
ATOM 775 O O . THR A 1 110 ? 22.069 14.597 -6.787 1.00 39.38 89 THR A O 1
ATOM 779 N N . ASP A 1 111 ? 22.803 12.558 -6.142 1.00 39.43 90 ASP A N 1
ATOM 780 C CA . ASP A 1 111 ? 24.224 12.872 -6.215 1.00 40.75 90 ASP A CA 1
ATOM 781 C C . ASP A 1 111 ? 24.950 11.975 -7.211 1.00 42.76 90 ASP A C 1
ATOM 782 O O . ASP A 1 111 ? 26.165 11.787 -7.104 1.00 52.39 90 ASP A O 1
ATOM 787 N N . GLY A 1 112 ? 24.224 11.416 -8.179 1.00 35.92 91 GLY A N 1
ATOM 788 C CA . GLY A 1 112 ? 24.769 10.420 -9.073 1.00 35.72 91 GLY A CA 1
ATOM 789 C C . GLY A 1 112 ? 24.815 9.019 -8.505 1.00 42.79 91 GLY A C 1
ATOM 790 O O . GLY A 1 112 ? 25.107 8.074 -9.251 1.00 44.36 91 GLY A O 1
ATOM 791 N N . ILE A 1 113 ? 24.545 8.853 -7.211 1.00 37.32 92 ILE A N 1
ATOM 792 C CA . ILE A 1 113 ? 24.519 7.544 -6.570 1.00 38.14 92 ILE A CA 1
ATOM 793 C C . ILE A 1 113 ? 23.136 7.334 -5.970 1.00 35.41 92 ILE A C 1
ATOM 794 O O . ILE A 1 113 ? 22.323 6.572 -6.503 1.00 36.33 92 ILE A O 1
ATOM 799 N N . GLY A 1 114 ? 22.862 8.010 -4.857 1.00 36.10 93 GLY A N 1
ATOM 800 C CA . GLY A 1 114 ? 21.544 7.947 -4.265 1.00 39.74 93 GLY A CA 1
ATOM 801 C C . GLY A 1 114 ? 20.543 8.801 -5.020 1.00 38.10 93 GLY A C 1
ATOM 802 O O . GLY A 1 114 ? 20.887 9.785 -5.671 1.00 31.11 93 GLY A O 1
ATOM 803 N N . ILE A 1 115 ? 19.277 8.404 -4.931 1.00 31.19 94 ILE A N 1
ATOM 804 C CA . ILE A 1 115 ? 18.171 9.110 -5.569 1.00 32.77 94 ILE A CA 1
ATOM 805 C C . ILE A 1 115 ? 17.026 9.185 -4.569 1.00 32.72 94 ILE A C 1
ATOM 806 O O . ILE A 1 115 ? 16.717 8.201 -3.889 1.00 26.86 94 ILE A O 1
ATOM 811 N N . LEU A 1 116 ? 16.398 10.354 -4.471 1.00 23.12 95 LEU A N 1
ATOM 812 C CA . LEU A 1 116 ? 15.381 10.575 -3.452 1.00 30.74 95 LEU A CA 1
ATOM 813 C C . LEU A 1 116 ? 14.343 11.563 -3.959 1.00 32.81 95 LEU A C 1
ATOM 814 O O . LEU A 1 116 ? 14.692 12.663 -4.395 1.00 23.50 95 LEU A O 1
ATOM 819 N N . ALA A 1 117 ? 13.075 11.167 -3.896 1.00 22.12 96 ALA A N 1
ATOM 820 C CA . ALA A 1 117 ? 11.966 12.067 -4.170 1.00 26.36 96 ALA A CA 1
ATOM 821 C C . ALA A 1 117 ? 11.485 12.684 -2.864 1.00 30.06 96 ALA A C 1
ATOM 822 O O . ALA A 1 117 ? 11.412 12.008 -1.833 1.00 28.22 96 ALA A O 1
ATOM 824 N N . VAL A 1 118 ? 11.163 13.972 -2.909 1.00 27.15 97 VAL A N 1
ATOM 825 C CA . VAL A 1 118 ? 10.805 14.730 -1.717 1.00 26.86 97 VAL A CA 1
ATOM 826 C C . VAL A 1 118 ? 9.532 15.516 -1.986 1.00 34.11 97 VAL A C 1
ATOM 827 O O . VAL A 1 118 ? 9.364 16.093 -3.065 1.00 30.38 97 VAL A O 1
ATOM 831 N N . ASP A 1 119 ? 8.628 15.520 -1.007 1.00 33.88 98 ASP A N 1
ATOM 832 C CA . ASP A 1 119 ? 7.505 16.450 -0.966 1.00 23.19 98 ASP A CA 1
ATOM 833 C C . ASP A 1 119 ? 7.452 17.033 0.437 1.00 27.72 98 ASP A C 1
ATOM 834 O O . ASP A 1 119 ? 7.178 16.310 1.399 1.00 23.99 98 ASP A O 1
ATOM 839 N N . THR A 1 120 ? 7.721 18.330 0.553 1.00 24.01 99 THR A N 1
ATOM 840 C CA . THR A 1 120 ? 7.703 18.996 1.848 1.00 29.41 99 THR A CA 1
ATOM 841 C C . THR A 1 120 ? 6.295 19.271 2.356 1.00 34.06 99 THR A C 1
ATOM 842 O O . THR A 1 120 ? 6.157 19.790 3.469 1.00 37.36 99 THR A O 1
ATOM 846 N N . ILE A 1 121 ? 5.265 18.924 1.576 1.00 27.90 100 ILE A N 1
ATOM 847 C CA . ILE A 1 121 ? 3.856 19.261 1.799 1.00 26.60 100 ILE A CA 1
ATOM 848 C C . ILE A 1 121 ? 3.700 20.650 2.412 1.00 34.27 100 ILE A C 1
ATOM 849 O O . ILE A 1 121 ? 2.839 20.868 3.271 1.00 39.05 100 ILE A O 1
ATOM 854 N N . GLY A 1 122 ? 4.510 21.605 1.954 1.00 34.55 101 GLY A N 1
ATOM 855 C CA . GLY A 1 122 ? 4.421 22.975 2.410 1.00 35.72 101 GLY A CA 1
ATOM 856 C C . GLY A 1 122 ? 5.398 23.358 3.499 1.00 38.87 101 GLY A C 1
ATOM 857 O O . GLY A 1 122 ? 5.515 24.551 3.808 1.00 40.73 101 GLY A O 1
ATOM 858 N N . TYR A 1 123 ? 6.089 22.393 4.098 1.00 35.69 102 TYR A N 1
ATOM 859 C CA . TYR A 1 123 ? 7.127 22.709 5.065 1.00 30.15 102 TYR A CA 1
ATOM 860 C C . TYR A 1 123 ? 8.376 23.190 4.331 1.00 31.67 102 TYR A C 1
ATOM 861 O O . TYR A 1 123 ? 8.425 23.254 3.100 1.00 40.76 102 TYR A O 1
ATOM 870 N N . THR A 1 124 ? 9.406 23.534 5.097 1.00 29.86 103 THR A N 1
ATOM 871 C CA . THR A 1 124 ? 10.728 23.786 4.544 1.00 29.95 103 THR A CA 1
ATOM 872 C C . THR A 1 124 ? 11.673 22.613 4.771 1.00 35.43 103 THR A C 1
ATOM 873 O O . THR A 1 124 ? 12.870 22.728 4.485 1.00 37.43 103 THR A O 1
ATOM 877 N N . ILE A 1 125 ? 11.159 21.500 5.270 1.00 31.84 104 ILE A N 1
ATOM 878 C CA . ILE A 1 125 ? 11.966 20.308 5.549 1.00 25.20 104 ILE A CA 1
ATOM 879 C C . ILE A 1 125 ? 11.393 19.168 4.729 1.00 32.07 104 ILE A C 1
ATOM 880 O O . ILE A 1 125 ? 10.217 19.197 4.324 1.00 26.55 104 ILE A O 1
ATOM 885 N N . PRO A 1 126 ? 12.197 18.136 4.444 1.00 33.39 105 PRO A N 1
ATOM 886 C CA . PRO A 1 126 ? 11.720 17.036 3.591 1.00 27.08 105 PRO A CA 1
ATOM 887 C C . PRO A 1 126 ? 10.755 16.095 4.296 1.00 29.81 105 PRO A C 1
ATOM 888 O O . PRO A 1 126 ? 11.111 14.946 4.579 1.00 32.13 105 PRO A O 1
ATOM 892 N N . VAL A 1 127 ? 9.530 16.559 4.560 1.00 22.29 106 VAL A N 1
ATOM 893 C CA . VAL A 1 127 ? 8.591 15.783 5.370 1.00 21.63 106 VAL A CA 1
ATOM 894 C C . VAL A 1 127 ? 8.325 14.421 4.734 1.00 20.92 106 VAL A C 1
ATOM 895 O O . VAL A 1 127 ? 8.360 13.383 5.407 1.00 24.95 106 VAL A O 1
ATOM 899 N N . ARG A 1 128 ? 8.054 14.401 3.432 1.00 21.08 107 ARG A N 1
ATOM 900 C CA . ARG A 1 128 ? 7.769 13.164 2.720 1.00 26.19 107 ARG A CA 1
ATOM 901 C C . ARG A 1 128 ? 8.946 12.791 1.830 1.00 29.58 107 ARG A C 1
ATOM 902 O O . ARG A 1 128 ? 9.516 13.645 1.143 1.00 26.22 107 ARG A O 1
ATOM 910 N N . LYS A 1 129 ? 9.303 11.509 1.849 1.00 22.56 108 LYS A N 1
ATOM 911 C CA . LYS A 1 129 ? 10.446 11.003 1.105 1.00 24.22 108 LYS A CA 1
ATOM 912 C C . LYS A 1 129 ? 10.057 9.718 0.395 1.00 31.94 108 LYS A C 1
ATOM 913 O O . LYS A 1 129 ? 9.247 8.939 0.907 1.00 19.24 108 LYS A O 1
ATOM 919 N N . SER A 1 130 ? 10.642 9.498 -0.779 1.00 20.00 109 SER A N 1
ATOM 920 C CA . SER A 1 130 ? 10.374 8.289 -1.541 1.00 19.74 109 SER A CA 1
ATOM 921 C C . SER A 1 130 ? 11.598 7.923 -2.364 1.00 20.52 109 SER A C 1
ATOM 922 O O . SER A 1 130 ? 12.381 8.789 -2.763 1.00 20.86 109 SER A O 1
ATOM 925 N N . ARG A 1 131 ? 11.761 6.625 -2.595 1.00 21.81 110 ARG A N 1
ATOM 926 C CA . ARG A 1 131 ? 12.680 6.141 -3.608 1.00 30.75 110 ARG A CA 1
ATOM 927 C C . ARG A 1 131 ? 11.942 6.006 -4.936 1.00 30.18 110 ARG A C 1
ATOM 928 O O . ARG A 1 131 ? 10.712 6.057 -5.002 1.00 28.54 110 ARG A O 1
ATOM 936 N N . LEU A 1 132 ? 12.707 5.839 -6.004 1.00 27.26 111 LEU A N 1
ATOM 937 C CA . LEU A 1 132 ? 12.141 5.686 -7.334 1.00 24.75 111 LEU A CA 1
ATOM 938 C C . LEU A 1 132 ? 12.195 4.224 -7.757 1.00 27.15 111 LEU A C 1
ATOM 939 O O . LEU A 1 132 ? 12.995 3.435 -7.248 1.00 34.57 111 LEU A O 1
ATOM 944 N N . ILE A 1 133 ? 11.326 3.867 -8.697 1.00 30.27 112 ILE A N 1
ATOM 945 C CA . ILE A 1 133 ? 11.314 2.511 -9.239 1.00 28.06 112 ILE A CA 1
ATOM 946 C C . ILE A 1 133 ? 12.572 2.337 -10.086 1.00 32.25 112 ILE A C 1
ATOM 947 O O . ILE A 1 133 ? 13.104 3.330 -10.605 1.00 26.06 112 ILE A O 1
ATOM 952 N N . PRO A 1 134 ? 13.090 1.111 -10.236 1.00 30.44 113 PRO A N 1
ATOM 953 C CA . PRO A 1 134 ? 14.423 0.941 -10.851 1.00 28.39 113 PRO A CA 1
ATOM 954 C C . PRO A 1 134 ? 14.578 1.553 -12.237 1.00 30.23 113 PRO A C 1
ATOM 955 O O . PRO A 1 134 ? 15.599 2.200 -12.508 1.00 28.60 113 PRO A O 1
ATOM 959 N N . ARG A 1 135 ? 13.597 1.368 -13.125 1.00 31.95 114 ARG A N 1
ATOM 960 C CA . ARG A 1 135 ? 13.721 1.898 -14.480 1.00 31.49 114 ARG A CA 1
ATOM 961 C C . ARG A 1 135 ? 13.895 3.410 -14.468 1.00 37.74 114 ARG A C 1
ATOM 962 O O . ARG A 1 135 ? 14.648 3.963 -15.279 1.00 38.54 114 ARG A O 1
ATOM 970 N N . GLN A 1 136 ? 13.214 4.096 -13.551 1.00 25.23 115 GLN A N 1
ATOM 971 C CA . GLN A 1 136 ? 13.297 5.548 -13.507 1.00 28.08 115 GLN A CA 1
ATOM 972 C C . GLN A 1 136 ? 14.548 6.019 -12.777 1.00 36.63 115 GLN A C 1
ATOM 973 O O . GLN A 1 136 ? 15.039 7.118 -13.056 1.00 39.28 115 GLN A O 1
ATOM 979 N N . GLU A 1 137 ? 15.082 5.209 -11.857 1.00 36.75 116 GLU A N 1
ATOM 980 C CA . GLU A 1 137 ? 16.412 5.477 -11.318 1.00 33.65 116 GLU A CA 1
ATOM 981 C C . GLU A 1 137 ? 17.448 5.495 -12.433 1.00 38.32 116 GLU A C 1
ATOM 982 O O . GLU A 1 137 ? 18.260 6.421 -12.531 1.00 35.88 116 GLU A O 1
ATOM 988 N N . GLN A 1 138 ? 17.433 4.464 -13.284 1.00 33.24 117 GLN A N 1
ATOM 989 C CA . GLN A 1 138 ? 18.364 4.401 -14.405 1.00 38.37 117 GLN A CA 1
ATOM 990 C C . GLN A 1 138 ? 18.161 5.576 -15.351 1.00 32.49 117 GLN A C 1
ATOM 991 O O . GLN A 1 138 ? 19.127 6.099 -15.919 1.00 36.42 117 GLN A O 1
ATOM 997 N N . LEU A 1 139 ? 16.907 5.997 -15.539 1.00 27.15 118 LEU A N 1
ATOM 998 C CA . LEU A 1 139 ? 16.645 7.204 -16.314 1.00 27.92 118 LEU A CA 1
ATOM 999 C C . LEU A 1 139 ? 17.300 8.415 -15.668 1.00 36.71 118 LEU A C 1
ATOM 1000 O O . LEU A 1 139 ? 17.875 9.263 -16.359 1.00 38.96 118 LEU A O 1
ATOM 1005 N N . VAL A 1 140 ? 17.230 8.505 -14.337 1.00 38.53 119 VAL A N 1
ATOM 1006 C CA . VAL A 1 140 ? 17.852 9.623 -13.632 1.00 35.43 119 VAL A CA 1
ATOM 1007 C C . VAL A 1 140 ? 19.361 9.606 -13.835 1.00 40.36 119 VAL A C 1
ATOM 1008 O O . VAL A 1 140 ? 19.976 10.645 -14.103 1.00 36.79 119 VAL A O 1
ATOM 1012 N N . TYR A 1 141 ? 19.978 8.425 -13.727 1.00 41.59 120 TYR A N 1
ATOM 1013 C CA . TYR A 1 141 ? 21.423 8.318 -13.908 1.00 35.11 120 TYR A CA 1
ATOM 1014 C C . TYR A 1 141 ? 21.843 8.770 -15.301 1.00 44.37 120 TYR A C 1
ATOM 1015 O O . TYR A 1 141 ? 22.848 9.475 -15.457 1.00 44.25 120 TYR A O 1
ATOM 1024 N N . GLU A 1 142 ? 21.088 8.369 -16.327 1.00 47.91 121 GLU A N 1
ATOM 1025 C CA . GLU A 1 142 ? 21.400 8.792 -17.688 1.00 49.80 121 GLU A CA 1
ATOM 1026 C C . GLU A 1 142 ? 21.178 10.287 -17.876 1.00 53.12 121 GLU A C 1
ATOM 1027 O O . GLU A 1 142 ? 21.922 10.934 -18.622 1.00 60.16 121 GLU A O 1
ATOM 1029 N N . MET A 1 143 ? 20.167 10.850 -17.210 1.00 44.05 122 MET A N 1
ATOM 1030 C CA . MET A 1 143 ? 19.888 12.273 -17.356 1.00 42.91 122 MET A CA 1
ATOM 1031 C C . MET A 1 143 ? 20.941 13.131 -16.667 1.00 47.05 122 MET A C 1
ATOM 1032 O O . MET A 1 143 ? 21.226 14.242 -17.126 1.00 47.27 122 MET A O 1
ATOM 1037 N N . VAL A 1 144 ? 21.524 12.642 -15.576 1.00 36.80 123 VAL A N 1
ATOM 1038 C CA . VAL A 1 144 ? 22.491 13.409 -14.806 1.00 44.44 123 VAL A CA 1
ATOM 1039 C C . VAL A 1 144 ? 23.926 12.970 -15.109 1.00 52.56 123 VAL A C 1
ATOM 1040 O O . VAL A 1 144 ? 24.841 13.267 -14.339 1.00 56.62 123 VAL A O 1
ATOM 1044 N N . LYS A 1 145 ? 24.136 12.287 -16.235 1.00 59.09 124 LYS A N 1
ATOM 1045 C CA . LYS A 1 145 ? 25.473 11.818 -16.585 1.00 67.85 124 LYS A CA 1
ATOM 1046 C C . LYS A 1 145 ? 26.439 12.983 -16.764 1.00 65.35 124 LYS A C 1
ATOM 1047 O O . LYS A 1 145 ? 27.549 12.971 -16.219 1.00 59.49 124 LYS A O 1
ATOM 1053 N N . ASP A 1 146 ? 26.028 14.005 -17.511 1.00 67.96 125 ASP A N 1
ATOM 1054 C CA . ASP A 1 146 ? 26.900 15.119 -17.851 1.00 67.56 125 ASP A CA 1
ATOM 1055 C C . ASP A 1 146 ? 26.650 16.356 -17.000 1.00 64.64 125 ASP A C 1
ATOM 1056 O O . ASP A 1 146 ? 27.178 17.428 -17.318 1.00 62.37 125 ASP A O 1
ATOM 1061 N N . VAL A 1 147 ? 25.869 16.243 -15.936 1.00 57.70 126 VAL A N 1
ATOM 1062 C CA . VAL A 1 147 ? 25.438 17.420 -15.192 1.00 54.90 126 VAL A CA 1
ATOM 1063 C C . VAL A 1 147 ? 26.437 17.730 -14.085 1.00 63.28 126 VAL A C 1
ATOM 1064 O O . VAL A 1 147 ? 27.053 16.830 -13.498 1.00 67.99 126 VAL A O 1
ATOM 1068 N N . GLU A 1 148 ? 26.609 19.014 -13.815 1.00 63.91 127 GLU A N 1
ATOM 1069 C CA . GLU A 1 148 ? 27.444 19.474 -12.713 1.00 71.84 127 GLU A CA 1
ATOM 1070 C C . GLU A 1 148 ? 26.578 19.712 -11.482 1.00 68.39 127 GLU A C 1
ATOM 1071 O O . GLU A 1 148 ? 25.491 20.291 -11.603 1.00 68.02 127 GLU A O 1
ATOM 1077 N N . PRO A 1 149 ? 27.009 19.272 -10.302 1.00 62.03 128 PRO A N 1
ATOM 1078 C CA . PRO A 1 149 ? 26.170 19.425 -9.107 1.00 61.52 128 PRO A CA 1
ATOM 1079 C C . PRO A 1 149 ? 25.929 20.887 -8.759 1.00 58.25 128 PRO A C 1
ATOM 1080 O O . PRO A 1 149 ? 26.757 21.761 -9.024 1.00 62.86 128 PRO A O 1
ATOM 1084 N N . GLU A 1 150 ? 24.769 21.140 -8.160 1.00 59.46 129 GLU A N 1
ATOM 1085 C CA . GLU A 1 150 ? 24.399 22.459 -7.663 1.00 67.96 129 GLU A CA 1
ATOM 1086 C C . GLU A 1 150 ? 24.648 22.508 -6.161 1.00 68.98 129 GLU A C 1
ATOM 1087 O O . GLU A 1 150 ? 24.241 21.600 -5.430 1.00 67.65 129 GLU A O 1
ATOM 1093 N N . THR A 1 151 ? 25.319 23.565 -5.707 1.00 71.21 130 THR A N 1
ATOM 1094 C CA . THR A 1 151 ? 25.721 23.689 -4.312 1.00 71.67 130 THR A CA 1
ATOM 1095 C C . THR A 1 151 ? 24.600 24.206 -3.419 1.00 60.62 130 THR A C 1
ATOM 1096 O O . THR A 1 151 ? 24.441 23.725 -2.293 1.00 60.58 130 THR A O 1
ATOM 1100 N N . TYR A 1 152 ? 23.823 25.176 -3.900 1.00 54.18 131 TYR A N 1
ATOM 1101 C CA . TYR A 1 152 ? 22.772 25.843 -3.130 1.00 58.37 131 TYR A CA 1
ATOM 1102 C C . TYR A 1 152 ? 23.302 26.476 -1.847 1.00 68.21 131 TYR A C 1
ATOM 1103 O O . TYR A 1 152 ? 22.544 26.675 -0.890 1.00 75.19 131 TYR A O 1
ATOM 1112 N N . GLU A 1 153 ? 24.597 26.793 -1.821 1.00 73.72 132 GLU A N 1
ATOM 1113 C CA . GLU A 1 153 ? 25.244 27.472 -0.698 1.00 79.68 132 GLU A CA 1
ATOM 1114 C C . GLU A 1 153 ? 25.077 26.704 0.610 1.00 81.02 132 GLU A C 1
ATOM 1115 O O . GLU A 1 153 ? 24.941 27.300 1.681 1.00 88.18 132 GLU A O 1
ATOM 1121 N N . PHE A 1 154 ? 25.087 25.376 0.538 1.00 73.32 133 PHE A N 1
ATOM 1122 C CA . PHE A 1 154 ? 24.938 24.553 1.729 1.00 69.60 133 PHE A CA 1
ATOM 1123 C C . PHE A 1 154 ? 26.277 24.403 2.438 1.00 69.02 133 PHE A C 1
ATOM 1124 O O . PHE A 1 154 ? 27.303 24.143 1.801 1.00 58.73 133 PHE A O 1
ATOM 1132 N N . GLU A 1 155 ? 26.264 24.567 3.762 1.00 74.26 134 GLU A N 1
ATOM 1133 C CA . GLU A 1 155 ? 27.444 24.355 4.581 1.00 80.50 134 GLU A CA 1
ATOM 1134 C C . GLU A 1 155 ? 26.985 23.757 5.908 1.00 88.34 134 GLU A C 1
ATOM 1135 O O . GLU A 1 155 ? 25.996 24.236 6.495 1.00 85.99 134 GLU A O 1
ATOM 1141 N N . PRO A 1 156 ? 27.628 22.679 6.377 1.00 95.76 135 PRO A N 1
ATOM 1142 C CA . PRO A 1 156 ? 27.344 22.104 7.694 1.00 93.66 135 PRO A CA 1
ATOM 1143 C C . PRO A 1 156 ? 28.253 22.671 8.781 1.00 90.35 135 PRO A C 1
ATOM 1144 O O . PRO A 1 156 ? 28.501 23.876 8.783 1.00 88.65 135 PRO A O 1
ATOM 1148 N N . GLU A 1 164 ? 20.726 11.670 19.077 1.00 44.88 143 GLU A N 1
ATOM 1149 C CA . GLU A 1 164 ? 20.378 11.383 17.690 1.00 53.80 143 GLU A CA 1
ATOM 1150 C C . GLU A 1 164 ? 19.529 10.119 17.587 1.00 53.74 143 GLU A C 1
ATOM 1151 O O . GLU A 1 164 ? 18.406 10.156 17.084 1.00 55.37 143 GLU A O 1
ATOM 1157 N N . TYR A 1 165 ? 20.072 9.005 18.070 1.00 39.86 144 TYR A N 1
ATOM 1158 C CA . TYR A 1 165 ? 19.407 7.714 18.000 1.00 37.07 144 TYR A CA 1
ATOM 1159 C C . TYR A 1 165 ? 19.009 7.247 19.395 1.00 36.57 144 TYR A C 1
ATOM 1160 O O . TYR A 1 165 ? 19.671 7.565 20.387 1.00 31.33 144 TYR A O 1
ATOM 1169 N N . HIS A 1 166 ? 17.916 6.493 19.460 1.00 31.28 145 HIS A N 1
ATOM 1170 C CA . HIS A 1 166 ? 17.376 6.016 20.729 1.00 28.99 145 HIS A CA 1
ATOM 1171 C C . HIS A 1 166 ? 16.541 4.767 20.457 1.00 31.43 145 HIS A C 1
ATOM 1172 O O . HIS A 1 166 ? 16.492 4.264 19.329 1.00 35.35 145 HIS A O 1
ATOM 1179 N N . ILE A 1 167 ? 15.871 4.269 21.501 1.00 29.41 146 ILE A N 1
ATOM 1180 C CA . ILE A 1 167 ? 15.219 2.965 21.435 1.00 27.44 146 ILE A CA 1
ATOM 1181 C C . ILE A 1 167 ? 14.009 2.966 20.506 1.00 22.73 146 ILE A C 1
ATOM 1182 O O . ILE A 1 167 ? 13.629 1.907 19.990 1.00 25.67 146 ILE A O 1
ATOM 1187 N N . LEU A 1 168 ? 13.395 4.123 20.269 1.00 27.19 147 LEU A N 1
ATOM 1188 C CA . LEU A 1 168 ? 12.289 4.232 19.328 1.00 27.00 147 LEU A CA 1
ATOM 1189 C C . LEU A 1 168 ? 12.735 4.741 17.965 1.00 29.69 147 LEU A C 1
ATOM 1190 O O . LEU A 1 168 ? 11.886 5.030 17.112 1.00 32.71 147 LEU A O 1
ATOM 1195 N N . SER A 1 169 ? 14.046 4.860 17.748 1.00 26.36 148 SER A N 1
ATOM 1196 C CA . SER A 1 169 ? 14.605 5.302 16.478 1.00 31.11 148 SER A CA 1
ATOM 1197 C C . SER A 1 169 ? 16.000 4.711 16.323 1.00 27.74 148 SER A C 1
ATOM 1198 O O . SER A 1 169 ? 16.998 5.360 16.657 1.00 34.22 148 SER A O 1
ATOM 1201 N N . LEU A 1 170 ? 16.075 3.480 15.820 1.00 22.96 149 LEU A N 1
ATOM 1202 C CA . LEU A 1 170 ? 17.302 2.703 15.914 1.00 27.08 149 LEU A CA 1
ATOM 1203 C C . LEU A 1 170 ? 18.404 3.280 15.034 1.00 26.63 149 LEU A C 1
ATOM 1204 O O . LEU A 1 170 ? 18.154 3.761 13.925 1.00 35.25 149 LEU A O 1
ATOM 1209 N N . ALA A 1 171 ? 19.631 3.222 15.543 1.00 26.53 150 ALA A N 1
ATOM 1210 C CA . ALA A 1 171 ? 20.793 3.595 14.758 1.00 27.86 150 ALA A CA 1
ATOM 1211 C C . ALA A 1 171 ? 20.942 2.654 13.562 1.00 33.90 150 ALA A C 1
ATOM 1212 O O . ALA A 1 171 ? 20.530 1.492 13.622 1.00 33.31 150 ALA A O 1
ATOM 1214 N N . PRO A 1 172 ? 21.513 3.139 12.454 1.00 39.63 151 PRO A N 1
ATOM 1215 C CA . PRO A 1 172 ? 21.644 2.276 11.266 1.00 36.32 151 PRO A CA 1
ATOM 1216 C C . PRO A 1 172 ? 22.426 0.999 11.522 1.00 34.85 151 PRO A C 1
ATOM 1217 O O . PRO A 1 172 ? 22.108 -0.042 10.933 1.00 33.88 151 PRO A O 1
ATOM 1221 N N . GLU A 1 173 ? 23.442 1.050 12.388 1.00 23.25 152 GLU A N 1
ATOM 1222 C CA . GLU A 1 173 ? 24.226 -0.140 12.695 1.00 34.54 152 GLU A CA 1
ATOM 1223 C C . GLU A 1 173 ? 23.376 -1.262 13.276 1.00 37.37 152 GLU A C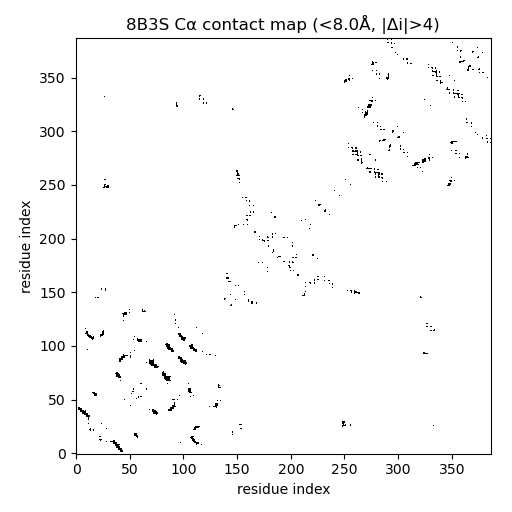 1
ATOM 1224 O O . GLU A 1 173 ? 23.765 -2.430 13.180 1.00 30.32 152 GLU A O 1
ATOM 1230 N N . HIS A 1 174 ? 22.230 -0.940 13.869 1.00 22.49 153 HIS A N 1
ATOM 1231 C CA . HIS A 1 174 ? 21.386 -1.931 14.519 1.00 23.77 153 HIS A CA 1
ATOM 1232 C C . HIS A 1 174 ? 20.243 -2.416 13.634 1.00 25.84 153 HIS A C 1
ATOM 1233 O O . HIS A 1 174 ? 19.470 -3.277 14.064 1.00 27.34 153 HIS A O 1
ATOM 1240 N N . VAL A 1 175 ? 20.118 -1.892 12.414 1.00 20.87 154 VAL A N 1
ATOM 1241 C CA . VAL A 1 175 ? 19.233 -2.445 11.399 1.00 25.45 154 VAL A CA 1
ATOM 1242 C C . VAL A 1 175 ? 20.009 -2.928 10.181 1.00 32.06 154 VAL A C 1
ATOM 1243 O O . VAL A 1 175 ? 19.407 -3.316 9.181 1.00 29.20 154 VAL A O 1
ATOM 1247 N N . ARG A 1 176 ? 21.340 -2.903 10.250 1.00 30.37 155 ARG A N 1
ATOM 1248 C CA . ARG A 1 176 ? 22.175 -3.345 9.141 1.00 33.36 155 ARG A CA 1
ATOM 1249 C C . ARG A 1 176 ? 21.882 -4.797 8.785 1.00 28.76 155 ARG A C 1
ATOM 1250 O O . ARG A 1 176 ? 21.859 -5.674 9.654 1.00 27.23 155 ARG A O 1
ATOM 1258 N N . GLY A 1 177 ? 21.660 -5.045 7.496 1.00 25.24 156 GLY A N 1
ATOM 1259 C CA . GLY A 1 177 ? 21.448 -6.390 7.003 1.00 24.94 156 GLY A CA 1
ATOM 1260 C C . GLY A 1 177 ? 20.059 -6.950 7.204 1.00 31.49 156 GLY A C 1
ATOM 1261 O O . GLY A 1 177 ? 19.857 -8.151 6.987 1.00 38.76 156 GLY A O 1
ATOM 1262 N N . LEU A 1 178 ? 19.092 -6.127 7.600 1.00 22.64 157 LEU A N 1
ATOM 1263 C CA . LEU A 1 178 ? 17.734 -6.582 7.862 1.00 30.48 157 LEU A CA 1
ATOM 1264 C C . LEU A 1 178 ? 16.801 -6.126 6.750 1.00 23.79 157 LEU A C 1
ATOM 1265 O O . LEU A 1 178 ? 16.916 -5.003 6.249 1.00 30.49 157 LEU A O 1
ATOM 1270 N N . THR A 1 179 ? 15.869 -6.998 6.376 1.00 22.34 158 THR A N 1
ATOM 1271 C CA . THR A 1 179 ? 14.817 -6.611 5.452 1.00 22.14 158 THR A CA 1
ATOM 1272 C C . THR A 1 179 ? 13.873 -5.614 6.123 1.00 26.94 158 THR A C 1
ATOM 1273 O O . THR A 1 179 ? 13.937 -5.370 7.333 1.00 23.31 158 THR A O 1
ATOM 1277 N N . ARG A 1 180 ? 12.983 -5.033 5.314 1.00 22.16 159 ARG A N 1
ATOM 1278 C CA . ARG A 1 180 ? 11.964 -4.138 5.854 1.00 21.35 159 ARG A CA 1
ATOM 1279 C C . ARG A 1 180 ? 11.133 -4.836 6.923 1.00 22.55 159 ARG A C 1
ATOM 1280 O O . ARG A 1 180 ? 10.805 -4.239 7.955 1.00 24.80 159 ARG A O 1
ATOM 1288 N N . LYS A 1 181 ? 10.800 -6.108 6.697 1.00 23.56 160 LYS A N 1
ATOM 1289 C CA . LYS A 1 181 ? 10.016 -6.860 7.671 1.00 22.72 160 LYS A CA 1
ATOM 1290 C C . LYS A 1 181 ? 10.781 -7.039 8.978 1.00 25.12 160 LYS A C 1
ATOM 1291 O O . LYS A 1 181 ? 10.225 -6.855 10.066 1.00 19.92 160 LYS A O 1
ATOM 1297 N N . GLU A 1 182 ? 12.064 -7.401 8.891 1.00 19.75 161 GLU A N 1
ATOM 1298 C CA . GLU A 1 182 ? 12.844 -7.633 10.103 1.00 21.63 161 GLU A CA 1
ATOM 1299 C C . GLU A 1 182 ? 13.094 -6.335 10.861 1.00 21.66 161 GLU A C 1
ATOM 1300 O O . GLU A 1 182 ? 13.093 -6.327 12.098 1.00 21.16 161 GLU A O 1
ATOM 1306 N N . ARG A 1 183 ? 13.309 -5.230 10.141 1.00 28.28 162 ARG A N 1
ATOM 1307 C CA . ARG A 1 183 ? 13.417 -3.933 10.802 1.00 24.47 162 ARG A CA 1
ATOM 1308 C C . ARG A 1 183 ? 12.162 -3.628 11.608 1.00 26.30 162 ARG A C 1
ATOM 1309 O O . ARG A 1 183 ? 12.245 -3.149 12.744 1.00 25.14 162 ARG A O 1
ATOM 1317 N N . GLN A 1 184 ? 10.990 -3.907 11.035 1.00 20.70 163 GLN A N 1
ATOM 1318 C CA . GLN A 1 184 ? 9.739 -3.563 11.701 1.00 25.10 163 GLN A CA 1
ATOM 1319 C C . GLN A 1 184 ? 9.492 -4.452 12.913 1.00 19.80 163 GLN A C 1
ATOM 1320 O O . GLN A 1 184 ? 9.011 -3.978 13.948 1.00 21.33 163 GLN A O 1
ATOM 1326 N N . ILE A 1 185 ? 9.809 -5.743 12.804 1.00 20.99 164 ILE A N 1
ATOM 1327 C CA . ILE A 1 185 ? 9.648 -6.632 13.949 1.00 18.04 164 ILE A CA 1
ATOM 1328 C C . ILE A 1 185 ? 10.660 -6.287 15.036 1.00 23.80 164 ILE A C 1
ATOM 1329 O O . ILE A 1 185 ? 10.340 -6.319 16.231 1.00 25.01 164 ILE A O 1
ATOM 1334 N N . LYS A 1 186 ? 11.889 -5.936 14.645 1.00 25.44 165 LYS A N 1
ATOM 1335 C CA . LYS A 1 186 ? 12.899 -5.575 15.635 1.00 26.82 165 LYS A CA 1
ATOM 1336 C C . LYS A 1 186 ? 12.514 -4.308 16.385 1.00 23.13 165 LYS A C 1
ATOM 1337 O O . LYS A 1 186 ? 12.667 -4.236 17.611 1.00 23.12 165 LYS A O 1
ATOM 1343 N N . GLN A 1 187 ? 12.018 -3.296 15.667 1.00 20.43 166 GLN A N 1
ATOM 1344 C CA . GLN A 1 187 ? 11.578 -2.075 16.332 1.00 23.58 166 GLN A CA 1
ATOM 1345 C C . GLN A 1 187 ? 10.409 -2.353 17.267 1.00 27.80 166 GLN A C 1
ATOM 1346 O O . GLN A 1 187 ? 10.334 -1.783 18.363 1.00 26.17 166 GLN A O 1
ATOM 1352 N N . LEU A 1 188 ? 9.485 -3.225 16.851 1.00 20.29 167 LEU A N 1
ATOM 1353 C CA . LEU A 1 188 ? 8.411 -3.644 17.745 1.00 19.31 167 LEU A CA 1
ATOM 1354 C C . LEU A 1 188 ? 8.970 -4.298 19.002 1.00 28.01 167 LEU A C 1
ATOM 1355 O O . LEU A 1 188 ? 8.503 -4.025 20.114 1.00 21.25 167 LEU A O 1
ATOM 1360 N N . MET A 1 189 ? 9.977 -5.162 18.841 1.00 20.21 168 MET A N 1
ATOM 1361 C CA . MET A 1 189 ? 10.585 -5.824 19.991 1.00 24.52 168 MET A CA 1
ATOM 1362 C C . MET A 1 189 ? 11.123 -4.814 20.995 1.00 28.98 168 MET A C 1
ATOM 1363 O O . MET A 1 189 ? 10.934 -4.970 22.208 1.00 25.38 168 MET A O 1
ATOM 1368 N N . PHE A 1 190 ? 11.787 -3.764 20.511 1.00 19.51 169 PHE A N 1
ATOM 1369 C CA . PHE A 1 190 ? 12.359 -2.783 21.422 1.00 25.74 169 PHE A CA 1
ATOM 1370 C C . PHE A 1 190 ? 11.344 -1.744 21.869 1.00 27.01 169 PHE A C 1
ATOM 1371 O O . PHE A 1 190 ? 11.591 -1.045 22.858 1.00 28.12 169 PHE A O 1
ATOM 1379 N N . MET A 1 191 ? 10.210 -1.633 21.176 1.00 23.59 170 MET A N 1
ATOM 1380 C CA . MET A 1 191 ? 9.065 -0.943 21.759 1.00 28.55 170 MET A CA 1
ATOM 1381 C C . MET A 1 191 ? 8.567 -1.685 22.990 1.00 29.76 170 MET A C 1
ATOM 1382 O O . MET A 1 191 ? 8.314 -1.078 24.038 1.00 20.10 170 MET A O 1
ATOM 1387 N N . ALA A 1 192 ? 8.425 -3.010 22.879 1.00 20.18 171 ALA A N 1
ATOM 1388 C CA . ALA A 1 192 ? 7.971 -3.802 24.015 1.00 25.62 171 ALA A CA 1
ATOM 1389 C C . ALA A 1 192 ? 8.988 -3.772 25.147 1.00 27.79 171 ALA A C 1
ATOM 1390 O O . ALA A 1 192 ? 8.614 -3.721 26.326 1.00 24.53 171 ALA A O 1
ATOM 1392 N N . LEU A 1 193 ? 10.280 -3.812 24.809 1.00 21.94 172 LEU A N 1
ATOM 1393 C CA . LEU A 1 193 ? 11.308 -3.707 25.838 1.00 31.96 172 LEU A CA 1
ATOM 1394 C C . LEU A 1 193 ? 11.274 -2.341 26.507 1.00 28.95 172 LEU A C 1
ATOM 1395 O O . LEU A 1 193 ? 11.497 -2.231 27.718 1.00 22.40 172 LEU A O 1
ATOM 1400 N N . ASP A 1 194 ? 10.999 -1.288 25.732 1.00 24.44 173 ASP A N 1
ATOM 1401 C CA . ASP A 1 194 ? 10.899 0.047 26.310 1.00 27.19 173 ASP A CA 1
ATOM 1402 C C . ASP A 1 194 ? 9.728 0.136 27.277 1.00 26.51 173 ASP A C 1
ATOM 1403 O O . ASP A 1 194 ? 9.848 0.732 28.353 1.00 28.82 173 ASP A O 1
ATOM 1408 N N . GLN A 1 195 ? 8.586 -0.454 26.914 1.00 29.28 174 GLN A N 1
ATOM 1409 C CA . GLN A 1 195 ? 7.460 -0.505 27.842 1.00 37.01 174 GLN A CA 1
ATOM 1410 C C . GLN A 1 195 ? 7.812 -1.316 29.080 1.00 40.55 174 GLN A C 1
ATOM 1411 O O . GLN A 1 195 ? 7.422 -0.960 30.198 1.00 32.36 174 GLN A O 1
ATOM 1417 N N . LEU A 1 196 ? 8.551 -2.412 28.897 1.00 43.49 175 LEU A N 1
ATOM 1418 C CA . LEU A 1 196 ? 8.998 -3.218 30.028 1.00 39.34 175 LEU A CA 1
ATOM 1419 C C . LEU A 1 196 ? 9.804 -2.389 31.018 1.00 44.21 175 LEU A C 1
ATOM 1420 O O . LEU A 1 196 ? 9.739 -2.631 32.228 1.00 45.29 175 LEU A O 1
ATOM 1425 N N . LYS A 1 197 ? 10.557 -1.405 30.524 1.00 56.54 176 LYS A N 1
ATOM 1426 C CA . LYS A 1 197 ? 11.340 -0.541 31.400 1.00 57.92 176 LYS A CA 1
ATOM 1427 C C . LYS A 1 197 ? 10.439 0.271 32.323 1.00 50.97 176 LYS A C 1
ATOM 1428 O O . LYS A 1 197 ? 10.640 0.297 33.543 1.00 53.94 176 LYS A O 1
ATOM 1434 N N . GLY A 1 198 ? 9.429 0.936 31.757 1.00 39.16 177 GLY A N 1
ATOM 1435 C CA . GLY A 1 198 ? 8.555 1.787 32.547 1.00 26.66 177 GLY A CA 1
ATOM 1436 C C . GLY A 1 198 ? 7.734 1.049 33.584 1.00 37.97 177 GLY A C 1
ATOM 1437 O O . GLY A 1 198 ? 7.242 1.673 34.531 1.00 36.05 177 GLY A O 1
ATOM 1438 N N . LEU A 1 199 ? 7.572 -0.266 33.432 1.00 40.90 178 LEU A N 1
ATOM 1439 C CA . LEU A 1 199 ? 6.806 -1.033 34.407 1.00 57.31 178 LEU A CA 1
ATOM 1440 C C . LEU A 1 199 ? 7.606 -1.304 35.675 1.00 56.90 178 LEU A C 1
ATOM 1441 O O . LEU A 1 199 ? 7.014 -1.511 36.741 1.00 47.32 178 LEU A O 1
ATOM 1446 N N . LYS A 1 200 ? 8.936 -1.319 35.576 1.00 48.56 179 LYS A N 1
ATOM 1447 C CA . LYS A 1 200 ? 9.843 -1.358 36.722 1.00 42.57 179 LYS A CA 1
ATOM 1448 C C . LYS A 1 200 ? 9.649 -2.590 37.603 1.00 43.75 179 LYS A C 1
ATOM 1449 O O . LYS A 1 200 ? 10.032 -2.576 38.775 1.00 51.85 179 LYS A O 1
ATOM 1455 N N . ASN A 1 201 ? 9.068 -3.667 37.078 1.00 31.14 180 ASN A N 1
ATOM 1456 C CA . ASN A 1 201 ? 8.858 -4.879 37.863 1.00 30.73 180 ASN A CA 1
ATOM 1457 C C . ASN A 1 201 ? 10.117 -5.737 37.785 1.00 31.51 180 ASN A C 1
ATOM 1458 O O . ASN A 1 201 ? 10.480 -6.231 36.712 1.00 28.73 180 ASN A O 1
ATOM 1463 N N . ARG A 1 202 ? 10.775 -5.913 38.932 1.00 32.99 181 ARG A N 1
ATOM 1464 C CA . ARG A 1 202 ? 12.022 -6.669 38.987 1.00 31.73 181 ARG A CA 1
ATOM 1465 C C . ARG A 1 202 ? 11.812 -8.120 38.573 1.00 42.74 181 ARG A C 1
ATOM 1466 O O . ARG A 1 202 ? 12.613 -8.685 37.817 1.00 37.99 181 ARG A O 1
ATOM 1474 N N . ALA A 1 203 ? 10.736 -8.742 39.065 1.00 31.43 182 ALA A N 1
ATOM 1475 C CA . ALA A 1 203 ? 10.470 -10.139 38.737 1.00 43.39 182 ALA A CA 1
ATOM 1476 C C . ALA A 1 203 ? 10.215 -10.320 37.245 1.00 42.91 182 ALA A C 1
ATOM 1477 O O . ALA A 1 203 ? 10.627 -11.326 36.654 1.00 32.19 182 ALA A O 1
ATOM 1479 N N . GLU A 1 204 ? 9.539 -9.355 36.618 1.00 29.47 183 GLU A N 1
ATOM 1480 C CA . GLU A 1 204 ? 9.236 -9.471 35.196 1.00 34.20 183 GLU A CA 1
ATOM 1481 C C . GLU A 1 204 ? 10.502 -9.357 34.353 1.00 34.19 183 GLU A C 1
ATOM 1482 O O . GLU A 1 204 ? 10.716 -10.152 33.430 1.00 35.90 183 GLU A O 1
ATOM 1488 N N . ILE A 1 205 ? 11.359 -8.380 34.661 1.00 30.78 184 ILE A N 1
ATOM 1489 C CA . ILE A 1 205 ? 12.578 -8.208 33.875 1.00 27.67 184 ILE A CA 1
ATOM 1490 C C . ILE A 1 205 ? 13.540 -9.366 34.104 1.00 42.15 184 ILE A C 1
ATOM 1491 O O . ILE A 1 205 ? 14.264 -9.768 33.185 1.00 28.24 184 ILE A O 1
ATOM 1496 N N . GLY A 1 206 ? 13.565 -9.927 35.315 1.00 29.60 185 GLY A N 1
ATOM 1497 C CA . GLY A 1 206 ? 14.373 -11.111 35.548 1.00 34.37 185 GLY A CA 1
ATOM 1498 C C . GLY A 1 206 ? 13.892 -12.297 34.739 1.00 37.36 185 GLY A C 1
ATOM 1499 O O . GLY A 1 206 ? 14.697 -13.094 34.249 1.00 31.16 185 GLY A O 1
ATOM 1500 N N . TYR A 1 207 ? 12.572 -12.426 34.579 1.00 29.80 186 TYR A N 1
ATOM 1501 C CA . TYR A 1 207 ? 12.025 -13.485 33.741 1.00 29.57 186 TYR A CA 1
ATOM 1502 C C . TYR A 1 207 ? 12.502 -13.345 32.302 1.00 35.32 186 TYR A C 1
ATOM 1503 O O . TYR A 1 207 ? 13.023 -14.298 31.712 1.00 28.85 186 TYR A O 1
ATOM 1512 N N . TRP A 1 208 ? 12.334 -12.153 31.722 1.00 30.57 187 TRP A N 1
ATOM 1513 C CA . TRP A 1 208 ? 12.614 -11.982 30.301 1.00 30.72 187 TRP A CA 1
ATOM 1514 C C . TRP A 1 208 ? 14.103 -12.042 30.003 1.00 29.24 187 TRP A C 1
ATOM 1515 O O . TRP A 1 208 ? 14.498 -12.551 28.948 1.00 32.07 187 TRP A O 1
ATOM 1526 N N . TYR A 1 209 ? 14.945 -11.540 30.910 1.00 27.66 188 TYR A N 1
ATOM 1527 C CA . TYR A 1 209 ? 16.381 -11.694 30.714 1.00 29.10 188 TYR A CA 1
ATOM 1528 C C . TYR A 1 209 ? 16.782 -13.160 30.776 1.00 31.53 188 TYR A C 1
ATOM 1529 O O . TYR A 1 209 ? 17.613 -13.619 29.984 1.00 29.16 188 TYR A O 1
ATOM 1538 N N . THR A 1 210 ? 16.203 -13.910 31.716 1.00 30.96 189 THR A N 1
ATOM 1539 C CA . THR A 1 210 ? 16.501 -15.335 31.813 1.00 30.71 189 THR A CA 1
ATOM 1540 C C . THR A 1 210 ? 16.009 -16.091 30.584 1.00 30.12 189 THR A C 1
ATOM 1541 O O . THR A 1 210 ? 16.610 -17.099 30.195 1.00 35.14 189 THR A O 1
ATOM 1545 N N . GLU A 1 211 ? 14.937 -15.613 29.948 1.00 36.40 190 GLU A N 1
ATOM 1546 C CA . GLU A 1 211 ? 14.520 -16.198 28.678 1.00 33.43 190 GLU A CA 1
ATOM 1547 C C . GLU A 1 211 ? 15.568 -15.966 27.598 1.00 36.73 190 GLU A C 1
ATOM 1548 O O . GLU A 1 211 ? 15.786 -16.827 26.737 1.00 38.99 190 GLU A O 1
ATOM 1554 N N . TRP A 1 212 ? 16.235 -14.810 27.631 1.00 34.67 191 TRP A N 1
ATOM 1555 C CA . TRP A 1 212 ? 17.297 -14.540 26.669 1.00 36.06 191 TRP A CA 1
ATOM 1556 C C . TRP A 1 212 ? 18.592 -15.242 27.061 1.00 36.61 191 TRP A C 1
ATOM 1557 O O . TRP A 1 212 ? 19.231 -15.894 26.228 1.00 35.74 191 TRP A O 1
ATOM 1568 N N . ASN A 1 213 ? 18.991 -15.119 28.326 1.00 29.63 192 ASN A N 1
ATOM 1569 C CA . ASN A 1 213 ? 20.264 -15.653 28.805 1.00 30.94 192 ASN A CA 1
ATOM 1570 C C . ASN A 1 213 ? 20.018 -16.367 30.126 1.00 36.19 192 ASN A C 1
ATOM 1571 O O . ASN A 1 213 ? 20.097 -15.764 31.204 1.00 34.49 192 ASN A O 1
ATOM 1576 N N . PRO A 1 214 ? 19.716 -17.670 30.080 1.00 39.90 193 PRO A N 1
ATOM 1577 C CA . PRO A 1 214 ? 19.412 -18.404 31.316 1.00 40.20 193 PRO A CA 1
ATOM 1578 C C . PRO A 1 214 ? 20.629 -18.750 32.161 1.00 44.14 193 PRO A C 1
ATOM 1579 O O . PRO A 1 214 ? 20.455 -19.228 33.291 1.00 44.71 193 PRO A O 1
ATOM 1583 N N . HIS A 1 215 ? 21.844 -18.525 31.667 1.00 39.99 194 HIS A N 1
ATOM 1584 C CA . HIS A 1 215 ? 23.057 -18.924 32.370 1.00 41.97 194 HIS A CA 1
ATOM 1585 C C . HIS A 1 215 ? 23.615 -17.824 33.269 1.00 45.32 194 HIS A C 1
ATOM 1586 O O . HIS A 1 215 ? 24.738 -17.958 33.765 1.00 51.84 194 HIS A O 1
ATOM 1593 N N . MET A 1 216 ? 22.860 -16.747 33.491 1.00 39.03 195 MET A N 1
ATOM 1594 C CA . MET A 1 216 ? 23.251 -15.670 34.392 1.00 54.57 195 MET A CA 1
ATOM 1595 C C . MET A 1 216 ? 22.453 -15.692 35.691 1.00 61.17 195 MET A C 1
ATOM 1596 O O . MET A 1 216 ? 22.418 -14.687 36.408 1.00 57.11 195 MET A O 1
ATOM 1601 N N . TYR A 1 217 ? 21.819 -16.825 36.006 1.00 73.40 196 TYR A N 1
ATOM 1602 C CA . TYR A 1 217 ? 20.886 -16.885 37.129 1.00 70.67 196 TYR A CA 1
ATOM 1603 C C . TYR A 1 217 ? 21.541 -16.455 38.435 1.00 70.08 196 TYR A C 1
ATOM 1604 O O . TYR A 1 217 ? 20.910 -15.795 39.269 1.00 76.77 196 TYR A O 1
ATOM 1606 N N . GLU A 1 218 ? 22.813 -16.805 38.626 1.00 64.56 197 GLU A N 1
ATOM 1607 C CA . GLU A 1 218 ? 23.495 -16.457 39.867 1.00 68.10 197 GLU A CA 1
ATOM 1608 C C . GLU A 1 218 ? 23.912 -14.991 39.896 1.00 65.20 197 GLU A C 1
ATOM 1609 O O . GLU A 1 218 ? 23.801 -14.334 40.937 1.00 69.05 197 GLU A O 1
ATOM 1611 N N . GLN A 1 219 ? 24.387 -14.461 38.764 1.00 56.79 198 GLN A N 1
ATOM 1612 C CA . GLN A 1 219 ? 24.956 -13.116 38.755 1.00 61.66 198 GLN A CA 1
ATOM 1613 C C . GLN A 1 219 ? 23.894 -12.032 38.910 1.00 54.61 198 GLN A C 1
ATOM 1614 O O . GLN A 1 219 ? 24.139 -11.033 39.594 1.00 54.22 198 GLN A O 1
ATOM 1620 N N . ILE A 1 220 ? 22.717 -12.205 38.293 1.00 53.40 199 ILE A N 1
ATOM 1621 C CA . ILE A 1 220 ? 21.720 -11.135 38.232 1.00 51.05 199 ILE A CA 1
ATOM 1622 C C . ILE A 1 220 ? 20.921 -10.964 39.514 1.00 56.03 199 ILE A C 1
ATOM 1623 O O . ILE A 1 220 ? 20.099 -10.044 39.587 1.00 50.99 199 ILE A O 1
ATOM 1628 N N . LYS A 1 221 ? 21.126 -11.811 40.525 1.00 62.91 200 LYS A N 1
ATOM 1629 C CA . LYS A 1 221 ? 20.175 -11.885 41.628 1.00 66.48 200 LYS A CA 1
ATOM 1630 C C . LYS A 1 221 ? 20.427 -10.824 42.700 1.00 48.33 200 LYS A C 1
ATOM 1631 O O . LYS A 1 221 ? 19.516 -10.517 43.480 1.00 54.03 200 LYS A O 1
ATOM 1637 N N . ARG A 1 222 ? 21.625 -10.244 42.749 1.00 43.87 201 ARG A N 1
ATOM 1638 C CA . ARG A 1 222 ? 21.872 -9.047 43.543 1.00 53.04 201 ARG A CA 1
ATOM 1639 C C . ARG A 1 222 ? 21.544 -7.772 42.780 1.00 44.02 201 ARG A C 1
ATOM 1640 O O . ARG A 1 222 ? 21.603 -6.681 43.358 1.00 44.38 201 ARG A O 1
ATOM 1648 N N . MET A 1 223 ? 21.192 -7.892 41.504 1.00 39.19 202 MET A N 1
ATOM 1649 C CA . MET A 1 223 ? 21.067 -6.747 40.618 1.00 40.74 202 MET A CA 1
ATOM 1650 C C . MET A 1 223 ? 19.687 -6.114 40.716 1.00 43.95 202 MET A C 1
ATOM 1651 O O . MET A 1 223 ? 18.683 -6.785 40.976 1.00 46.75 202 MET A O 1
ATOM 1656 N N . SER A 1 224 ? 19.656 -4.802 40.506 1.00 44.14 203 SER A N 1
ATOM 1657 C CA . SER A 1 224 ? 18.412 -4.060 40.461 1.00 46.18 203 SER A CA 1
ATOM 1658 C C . SER A 1 224 ? 17.701 -4.306 39.133 1.00 43.44 203 SER A C 1
ATOM 1659 O O . SER A 1 224 ? 18.251 -4.895 38.197 1.00 37.41 203 SER A O 1
ATOM 1662 N N . PHE A 1 225 ? 16.448 -3.849 39.067 1.00 36.25 204 PHE A N 1
ATOM 1663 C CA . PHE A 1 225 ? 15.710 -3.893 37.810 1.00 34.48 204 PHE A CA 1
ATOM 1664 C C . PHE A 1 225 ? 16.480 -3.193 36.700 1.00 35.19 204 PHE A C 1
ATOM 1665 O O . PHE A 1 225 ? 16.541 -3.685 35.567 1.00 31.91 204 PHE A O 1
ATOM 1673 N N . GLU A 1 226 ? 17.070 -2.037 37.012 1.00 41.00 205 GLU A N 1
ATOM 1674 C CA . GLU A 1 226 ? 17.720 -1.230 35.986 1.00 41.21 205 GLU A CA 1
ATOM 1675 C C . GLU A 1 226 ? 18.966 -1.919 35.441 1.00 38.04 205 GLU A C 1
ATOM 1676 O O . GLU A 1 226 ? 19.216 -1.895 34.230 1.00 37.96 205 GLU A O 1
ATOM 1682 N N . GLU A 1 227 ? 19.761 -2.534 36.320 1.00 37.95 206 GLU A N 1
ATOM 1683 C CA . GLU A 1 227 ? 20.956 -3.235 35.861 1.00 33.82 206 GLU A CA 1
ATOM 1684 C C . GLU A 1 227 ? 20.596 -4.408 34.959 1.00 32.45 206 GLU A C 1
ATOM 1685 O O . GLU A 1 227 ? 21.284 -4.671 33.966 1.00 38.57 206 GLU A O 1
ATOM 1691 N N . ILE A 1 228 ? 19.516 -5.123 35.285 1.00 35.27 207 ILE A N 1
ATOM 1692 C CA . ILE A 1 228 ? 19.130 -6.285 34.490 1.00 35.36 207 ILE A CA 1
ATOM 1693 C C . ILE A 1 228 ? 18.575 -5.853 33.140 1.00 29.58 207 ILE A C 1
ATOM 1694 O O . ILE A 1 228 ? 18.910 -6.437 32.102 1.00 32.35 207 ILE A O 1
ATOM 1699 N N . TRP A 1 229 ? 17.714 -4.830 33.129 1.00 34.61 208 TRP A N 1
ATOM 1700 C CA . TRP A 1 229 ? 17.174 -4.335 31.867 1.00 33.16 208 TRP A CA 1
ATOM 1701 C C . TRP A 1 229 ? 18.288 -3.868 30.941 1.00 30.93 208 TRP A C 1
ATOM 1702 O O . TRP A 1 229 ? 18.204 -4.040 29.720 1.00 29.85 208 TRP A O 1
ATOM 1713 N N . ASP A 1 230 ? 19.344 -3.280 31.507 1.00 32.32 209 ASP A N 1
ATOM 1714 C CA . ASP A 1 230 ? 20.471 -2.839 30.693 1.00 28.20 209 ASP A CA 1
ATOM 1715 C C . ASP A 1 230 ? 21.176 -4.024 30.047 1.00 31.71 209 ASP A C 1
ATOM 1716 O O . ASP A 1 230 ? 21.503 -3.990 28.853 1.00 31.68 209 ASP A O 1
ATOM 1721 N N . MET A 1 231 ? 21.425 -5.084 30.824 1.00 32.78 210 MET A N 1
ATOM 1722 C CA . MET A 1 231 ? 22.040 -6.281 30.257 1.00 36.39 210 MET A CA 1
ATOM 1723 C C . MET A 1 231 ? 21.172 -6.876 29.157 1.00 35.71 210 MET A C 1
ATOM 1724 O O . MET A 1 231 ? 21.684 -7.321 28.123 1.00 38.68 210 MET A O 1
ATOM 1729 N N . LEU A 1 232 ? 19.855 -6.900 29.368 1.00 27.63 211 LEU A N 1
ATOM 1730 C CA . LEU A 1 232 ? 18.950 -7.442 28.361 1.00 26.91 211 LEU A CA 1
ATOM 1731 C C . LEU A 1 232 ? 19.012 -6.624 27.075 1.00 27.13 211 LEU A C 1
ATOM 1732 O O . LEU A 1 232 ? 19.095 -7.183 25.975 1.00 26.16 211 LEU A O 1
ATOM 1737 N N . TYR A 1 233 ? 18.971 -5.295 27.198 1.00 25.54 212 TYR A N 1
ATOM 1738 C CA . TYR A 1 233 ? 19.086 -4.430 26.028 1.00 24.86 212 TYR A CA 1
ATOM 1739 C C . TYR A 1 233 ? 20.422 -4.634 25.324 1.00 25.35 212 TYR A C 1
ATOM 1740 O O . TYR A 1 233 ? 20.475 -4.778 24.098 1.00 25.17 212 TYR A O 1
ATOM 1749 N N . ASN A 1 234 ? 21.516 -4.644 26.090 1.00 27.74 213 ASN A N 1
ATOM 1750 C CA . ASN A 1 234 ? 22.844 -4.749 25.494 1.00 27.15 213 ASN A CA 1
ATOM 1751 C C . ASN A 1 234 ? 23.037 -6.067 24.756 1.00 37.56 213 ASN A C 1
ATOM 1752 O O . ASN A 1 234 ? 23.753 -6.113 23.751 1.00 42.17 213 ASN A O 1
ATOM 1757 N N . GLU A 1 235 ? 22.416 -7.143 25.233 1.00 31.90 214 GLU A N 1
ATOM 1758 C CA . GLU A 1 235 ? 22.602 -8.462 24.643 1.00 27.33 214 GLU A CA 1
ATOM 1759 C C . GLU A 1 235 ? 21.631 -8.752 23.507 1.00 26.19 214 GLU A C 1
ATOM 1760 O O . GLU A 1 235 ? 21.745 -9.806 22.872 1.00 33.22 214 GLU A O 1
ATOM 1766 N N . THR A 1 236 ? 20.691 -7.847 23.229 1.00 25.20 215 THR A N 1
ATOM 1767 C CA . THR A 1 236 ? 19.739 -8.027 22.144 1.00 25.15 215 THR A CA 1
ATOM 1768 C C . THR A 1 236 ? 19.855 -6.990 21.038 1.00 28.54 215 THR A C 1
ATOM 1769 O O . THR A 1 236 ? 19.372 -7.247 19.931 1.00 31.30 215 THR A O 1
ATOM 1773 N N . ILE A 1 237 ? 20.486 -5.841 21.297 1.00 31.99 216 ILE A N 1
ATOM 1774 C CA . ILE A 1 237 ? 20.410 -4.719 20.366 1.00 34.00 216 ILE A CA 1
ATOM 1775 C C . ILE A 1 237 ? 21.171 -5.001 19.075 1.00 31.24 216 ILE A C 1
ATOM 1776 O O . ILE A 1 237 ? 20.853 -4.432 18.025 1.00 33.87 216 ILE A O 1
ATOM 1781 N N A GLU A 1 238 ? 22.166 -5.883 19.117 0.52 34.53 217 GLU A N 1
ATOM 1782 N N B GLU A 1 238 ? 22.167 -5.883 19.117 0.48 34.56 217 GLU A N 1
ATOM 1783 C CA A GLU A 1 238 ? 22.993 -6.164 17.952 0.52 36.94 217 GLU A CA 1
ATOM 1784 C CA B GLU A 1 238 ? 22.995 -6.163 17.952 0.48 36.86 217 GLU A CA 1
ATOM 1785 C C A GLU A 1 238 ? 22.382 -7.285 17.121 0.52 38.21 217 GLU A C 1
ATOM 1786 C C B GLU A 1 238 ? 22.386 -7.286 17.121 0.48 38.08 217 GLU A C 1
ATOM 1787 O O A GLU A 1 238 ? 22.067 -8.358 17.647 0.52 36.32 217 GLU A O 1
ATOM 1788 O O B GLU A 1 238 ? 22.078 -8.362 17.645 0.48 36.44 217 GLU A O 1
ATOM 1799 N N . GLY A 1 239 ? 22.213 -7.026 15.826 1.00 37.80 218 GLY A N 1
ATOM 1800 C CA . GLY A 1 239 ? 21.833 -8.074 14.896 1.00 32.25 218 GLY A CA 1
ATOM 1801 C C . GLY A 1 239 ? 20.367 -8.477 14.939 1.00 34.19 218 GLY A C 1
ATOM 1802 O O . GLY A 1 239 ? 19.485 -7.712 15.330 1.00 34.12 218 GLY A O 1
ATOM 1803 N N . TRP A 1 240 ? 20.122 -9.711 14.505 1.00 34.63 219 TRP A N 1
ATOM 1804 C CA . TRP A 1 240 ? 18.803 -10.322 14.407 1.00 33.32 219 TRP A CA 1
ATOM 1805 C C . TRP A 1 240 ? 19.011 -11.814 14.194 1.00 34.02 219 TRP A C 1
ATOM 1806 O O . TRP A 1 240 ? 20.071 -12.245 13.729 1.00 35.77 219 TRP A O 1
ATOM 1817 N N . SER A 1 241 ? 17.990 -12.596 14.538 1.00 26.04 220 SER A N 1
ATOM 1818 C CA . SER A 1 241 ? 18.108 -14.050 14.513 1.00 30.35 220 SER A CA 1
ATOM 1819 C C . SER A 1 241 ? 16.733 -14.664 14.747 1.00 33.59 220 SER A C 1
ATOM 1820 O O . SER A 1 241 ? 15.769 -13.973 15.090 1.00 32.17 220 SER A O 1
ATOM 1823 N N . ASP A 1 242 ? 16.661 -15.985 14.552 1.00 35.35 221 ASP A N 1
ATOM 1824 C CA . ASP A 1 242 ? 15.460 -16.722 14.929 1.00 39.65 221 ASP A CA 1
ATOM 1825 C C . ASP A 1 242 ? 15.217 -16.635 16.428 1.00 34.19 221 ASP A C 1
ATOM 1826 O O . ASP A 1 242 ? 14.063 -16.629 16.875 1.00 31.39 221 ASP A O 1
ATOM 1831 N N . LYS A 1 243 ? 16.293 -16.570 17.216 1.00 28.09 222 LYS A N 1
ATOM 1832 C CA . LYS A 1 243 ? 16.169 -16.373 18.656 1.00 29.88 222 LYS A CA 1
ATOM 1833 C C . LYS A 1 243 ? 15.497 -15.042 18.969 1.00 36.52 222 LYS A C 1
ATOM 1834 O O . LYS A 1 243 ? 14.576 -14.977 19.793 1.00 32.47 222 LYS A O 1
ATOM 1840 N N . HIS A 1 244 ? 15.954 -13.967 18.317 1.00 28.02 223 HIS A N 1
ATOM 1841 C CA . HIS A 1 244 ? 15.283 -12.674 18.422 1.00 23.15 223 HIS A CA 1
ATOM 1842 C C . HIS A 1 244 ? 13.801 -12.798 18.095 1.00 27.53 223 HIS A C 1
ATOM 1843 O O . HIS A 1 244 ? 12.941 -12.392 18.885 1.00 24.95 223 HIS A O 1
ATOM 1850 N N . LEU A 1 245 ? 13.492 -13.357 16.923 1.00 23.64 224 LEU A N 1
ATOM 1851 C CA . LEU A 1 245 ? 12.111 -13.438 16.455 1.00 28.08 224 LEU A CA 1
ATOM 1852 C C . LEU A 1 245 ? 11.228 -14.199 17.437 1.00 29.25 224 LEU A C 1
ATOM 1853 O O . LEU A 1 245 ? 10.108 -13.769 17.738 1.00 27.29 224 LEU A O 1
ATOM 1858 N N . ALA A 1 246 ? 11.717 -15.332 17.947 1.00 30.44 225 ALA A N 1
ATOM 1859 C CA . ALA A 1 246 ? 10.934 -16.109 18.903 1.00 23.15 225 ALA A CA 1
ATOM 1860 C C . ALA A 1 246 ? 10.766 -15.360 20.219 1.00 29.98 225 ALA A C 1
ATOM 1861 O O . ALA A 1 246 ? 9.692 -15.406 20.832 1.00 35.08 225 ALA A O 1
ATOM 1863 N N . PHE A 1 247 ? 11.817 -14.668 20.667 1.00 27.40 226 PHE A N 1
ATOM 1864 C CA . PHE A 1 247 ? 11.730 -13.883 21.894 1.00 27.77 226 PHE A CA 1
ATOM 1865 C C . PHE A 1 247 ? 10.684 -12.783 21.763 1.00 25.98 226 PHE A C 1
ATOM 1866 O O . PHE A 1 247 ? 9.869 -12.575 22.669 1.00 31.14 226 PHE A O 1
ATOM 1874 N N . CYS A 1 248 ? 10.692 -12.069 20.636 1.00 27.37 227 CYS A N 1
ATOM 1875 C CA . CYS A 1 248 ? 9.741 -10.981 20.436 1.00 21.05 227 CYS A CA 1
ATOM 1876 C C . CYS A 1 248 ? 8.308 -11.495 20.413 1.00 28.46 227 CYS A C 1
ATOM 1877 O O . CYS A 1 248 ? 7.396 -10.831 20.922 1.00 26.98 227 CYS A O 1
ATOM 1880 N N . GLU A 1 249 ? 8.090 -12.681 19.833 1.00 22.89 228 GLU A N 1
ATOM 1881 C CA . GLU A 1 249 ? 6.740 -13.232 19.765 1.00 24.33 228 GLU A CA 1
ATOM 1882 C C . GLU A 1 249 ? 6.182 -13.502 21.157 1.00 24.23 228 GLU A C 1
ATOM 1883 O O . GLU A 1 249 ? 4.993 -13.276 21.411 1.00 36.14 228 GLU A O 1
ATOM 1889 N N . ASN A 1 250 ? 7.024 -13.987 22.073 1.00 25.97 229 ASN A N 1
ATOM 1890 C CA . ASN A 1 250 ? 6.582 -14.217 23.444 1.00 26.38 229 ASN A CA 1
ATOM 1891 C C . ASN A 1 250 ? 6.462 -12.909 24.216 1.00 33.40 229 ASN A C 1
ATOM 1892 O O . ASN A 1 250 ? 5.500 -12.714 24.965 1.00 32.29 229 ASN A O 1
ATOM 1897 N N . LEU A 1 251 ? 7.433 -12.008 24.038 1.00 24.94 230 LEU A N 1
ATOM 1898 C CA . LEU A 1 251 ? 7.469 -10.757 24.790 1.00 33.60 230 LEU A CA 1
ATOM 1899 C C . LEU A 1 251 ? 6.173 -9.969 24.641 1.00 22.25 230 LEU A C 1
ATOM 1900 O O . LEU A 1 251 ? 5.660 -9.410 25.617 1.00 32.75 230 LEU A O 1
ATOM 1905 N N . ILE A 1 252 ? 5.620 -9.926 23.426 1.00 23.74 231 ILE A N 1
ATOM 1906 C CA . ILE A 1 252 ? 4.465 -9.076 23.144 1.00 24.41 231 ILE A CA 1
ATOM 1907 C C . ILE A 1 252 ? 3.136 -9.703 23.526 1.00 29.91 231 ILE A C 1
ATOM 1908 O O . ILE A 1 252 ? 2.110 -9.014 23.473 1.00 33.84 231 ILE A O 1
ATOM 1913 N N . LYS A 1 253 ? 3.118 -10.985 23.893 1.00 35.23 232 LYS A N 1
ATOM 1914 C CA . LYS A 1 253 ? 1.858 -11.649 24.201 1.00 39.53 232 LYS A CA 1
ATOM 1915 C C . LYS A 1 253 ? 1.148 -10.950 25.354 1.00 40.65 232 LYS A C 1
ATOM 1916 O O . LYS A 1 253 ? 1.757 -10.615 26.374 1.00 37.68 232 LYS A O 1
ATOM 1922 N N . GLY A 1 254 ? -0.152 -10.722 25.178 1.00 37.52 233 GLY A N 1
ATOM 1923 C CA . GLY A 1 254 ? -0.951 -10.031 26.164 1.00 42.18 233 GLY A CA 1
ATOM 1924 C C . GLY A 1 254 ? -1.115 -8.546 25.926 1.00 46.97 233 GLY A C 1
ATOM 1925 O O . GLY A 1 254 ? -1.937 -7.914 26.603 1.00 50.61 233 GLY A O 1
ATOM 1926 N N . GLN A 1 255 ? -0.360 -7.967 24.994 1.00 43.57 234 GLN A N 1
ATOM 1927 C CA . GLN A 1 255 ? -0.478 -6.553 24.654 1.00 39.70 234 GLN A CA 1
ATOM 1928 C C . GLN A 1 255 ? -1.148 -6.432 23.291 1.00 43.03 234 GLN A C 1
ATOM 1929 O O . GLN A 1 255 ? -0.478 -6.579 22.257 1.00 44.21 234 GLN A O 1
ATOM 1935 N N . PRO A 1 256 ? -2.459 -6.171 23.234 1.00 37.73 235 PRO A N 1
ATOM 1936 C CA . PRO A 1 256 ? -3.160 -6.180 21.936 1.00 35.51 235 PRO A CA 1
ATOM 1937 C C . PRO A 1 256 ? -2.597 -5.205 20.918 1.00 35.78 235 PRO A C 1
ATOM 1938 O O . PRO A 1 256 ? -2.659 -5.482 19.713 1.00 32.02 235 PRO A O 1
ATOM 1942 N N . PHE A 1 257 ? -2.054 -4.069 21.358 1.00 33.31 236 PHE A N 1
ATOM 1943 C CA . PHE A 1 257 ? -1.447 -3.140 20.410 1.00 28.49 236 PHE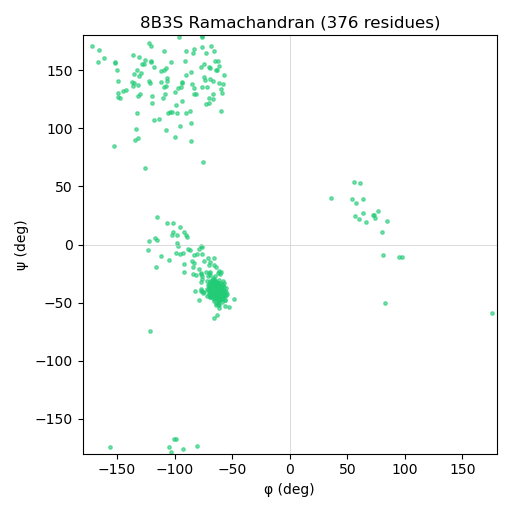 A CA 1
ATOM 1944 C C . PHE A 1 257 ? -0.217 -3.758 19.760 1.00 30.92 236 PHE A C 1
ATOM 1945 O O . PHE A 1 257 ? -0.048 -3.699 18.537 1.00 31.42 236 PHE A O 1
ATOM 1953 N N . PHE A 1 258 ? 0.659 -4.357 20.571 1.00 24.10 237 PHE A N 1
ATOM 1954 C CA . PHE A 1 258 ? 1.836 -5.025 20.026 1.00 27.69 237 PHE A CA 1
ATOM 1955 C C . PHE A 1 258 ? 1.439 -6.215 19.165 1.00 32.01 237 PHE A C 1
ATOM 1956 O O . PHE A 1 258 ? 2.039 -6.456 18.111 1.00 31.92 237 PHE A O 1
ATOM 1964 N N . GLU A 1 259 ? 0.430 -6.973 19.600 1.00 32.05 238 GLU A N 1
ATOM 1965 C CA . GLU A 1 259 ? 0.001 -8.138 18.837 1.00 31.66 238 GLU A CA 1
ATOM 1966 C C . GLU A 1 259 ? -0.585 -7.732 17.491 1.00 32.46 238 GLU A C 1
ATOM 1967 O O . GLU A 1 259 ? -0.414 -8.444 16.497 1.00 30.94 238 GLU A O 1
ATOM 1973 N N . LYS A 1 260 ? -1.275 -6.592 17.438 1.00 30.12 239 LYS A N 1
ATOM 1974 C CA . LYS A 1 260 ? -1.779 -6.094 16.162 1.00 28.88 239 LYS A CA 1
ATOM 1975 C C . LYS A 1 260 ? -0.631 -5.771 15.213 1.00 35.01 239 LYS A C 1
ATOM 1976 O O . LYS A 1 260 ? -0.657 -6.152 14.037 1.00 38.60 239 LYS A O 1
ATOM 1982 N N . LEU A 1 261 ? 0.391 -5.071 15.713 1.00 31.73 240 LEU A N 1
ATOM 1983 C CA . LEU A 1 261 ? 1.557 -4.767 14.890 1.00 27.55 240 LEU A CA 1
ATOM 1984 C C . LEU A 1 261 ? 2.227 -6.042 14.396 1.00 29.19 240 LEU A C 1
ATOM 1985 O O . LEU A 1 261 ? 2.641 -6.127 13.234 1.00 37.49 240 LEU A O 1
ATOM 1990 N N . TRP A 1 262 ? 2.339 -7.045 15.267 1.00 25.18 241 TRP A N 1
ATOM 1991 C CA . TRP A 1 262 ? 2.947 -8.312 14.876 1.00 31.78 241 TRP A CA 1
ATOM 1992 C C . TRP A 1 262 ? 2.141 -8.999 13.781 1.00 36.50 241 TRP A C 1
ATOM 1993 O O . TRP A 1 262 ? 2.712 -9.547 12.830 1.00 31.20 241 TRP A O 1
ATOM 2004 N N . GLU A 1 263 ? 0.811 -8.984 13.900 1.00 44.33 242 GLU A N 1
ATOM 2005 C CA . GLU A 1 263 ? -0.028 -9.668 12.921 1.00 39.27 242 GLU A CA 1
ATOM 2006 C C . GLU A 1 263 ? 0.036 -9.002 11.552 1.00 36.45 242 GLU A C 1
ATOM 2007 O O . GLU A 1 263 ? -0.107 -9.682 10.530 1.00 44.56 242 GLU A O 1
ATOM 2013 N N . MET A 1 264 ? 0.251 -7.686 11.506 1.00 36.76 243 MET A N 1
ATOM 2014 C CA A MET A 1 264 ? 0.365 -6.999 10.223 0.55 42.43 243 MET A CA 1
ATOM 2015 C CA B MET A 1 264 ? 0.361 -7.010 10.218 0.45 42.50 243 MET A CA 1
ATOM 2016 C C . MET A 1 264 ? 1.644 -7.382 9.491 1.00 44.64 243 MET A C 1
ATOM 2017 O O . MET A 1 264 ? 1.685 -7.341 8.257 1.00 59.32 243 MET A O 1
ATOM 2026 N N . GLU A 1 265 ? 2.690 -7.747 10.227 1.00 35.89 244 GLU A N 1
ATOM 2027 C CA . GLU A 1 265 ? 3.985 -8.049 9.637 1.00 31.44 244 GLU A CA 1
ATOM 2028 C C . GLU A 1 265 ? 4.177 -9.523 9.306 1.00 34.72 244 GLU A C 1
ATOM 2029 O O . GLU A 1 265 ? 5.077 -9.848 8.526 1.00 35.20 244 GLU A O 1
ATOM 2035 N N . ASN A 1 266 ? 3.367 -10.416 9.862 1.00 41.80 245 ASN A N 1
ATOM 2036 C CA . ASN A 1 266 ? 3.618 -11.845 9.708 1.00 46.12 245 ASN A CA 1
ATOM 2037 C C . ASN A 1 266 ? 2.527 -12.555 8.911 1.00 44.18 245 ASN A C 1
ATOM 2038 O O . ASN A 1 266 ? 1.394 -12.086 8.825 1.00 53.19 245 ASN A O 1
ATOM 2043 N N . ILE B 2 2 ? 7.289 3.861 -18.702 1.00 74.56 -4 ILE Z N 1
ATOM 2044 C CA . ILE B 2 2 ? 6.804 2.875 -19.658 1.00 75.82 -4 ILE Z CA 1
ATOM 2045 C C . ILE B 2 2 ? 5.378 2.456 -19.314 1.00 76.07 -4 ILE Z C 1
ATOM 2046 O O . ILE B 2 2 ? 4.678 3.145 -18.572 1.00 62.80 -4 ILE Z O 1
ATOM 2048 N N . ASP B 2 3 ? 4.963 1.319 -19.857 1.00 78.13 -3 ASP Z N 1
ATOM 2049 C CA . ASP B 2 3 ? 3.600 0.833 -19.675 1.00 77.28 -3 ASP Z CA 1
ATOM 2050 C C . ASP B 2 3 ? 3.364 0.450 -18.219 1.00 72.55 -3 ASP Z C 1
ATOM 2051 O O . ASP B 2 3 ? 4.123 -0.360 -17.671 1.00 56.14 -3 ASP Z O 1
ATOM 2056 N N . PRO B 2 4 ? 2.345 1.001 -17.552 1.00 71.50 -2 PRO Z N 1
ATOM 2057 C CA . PRO B 2 4 ? 2.138 0.674 -16.132 1.00 65.77 -2 PRO Z CA 1
ATOM 2058 C C . PRO B 2 4 ? 1.557 -0.708 -15.899 1.00 71.74 -2 PRO Z C 1
ATOM 2059 O O . PRO B 2 4 ? 1.585 -1.183 -14.758 1.00 67.74 -2 PRO Z O 1
ATOM 2063 N N . PHE B 2 5 ? 1.022 -1.368 -16.929 1.00 73.65 -1 PHE Z N 1
ATOM 2064 C CA . PHE B 2 5 ? 0.702 -2.783 -16.794 1.00 66.72 -1 PHE Z CA 1
ATOM 2065 C C . PHE B 2 5 ? 1.956 -3.645 -16.705 1.00 72.22 -1 PHE Z C 1
ATOM 2066 O O . PHE B 2 5 ? 1.858 -4.816 -16.324 1.00 73.16 -1 PHE Z O 1
ATOM 2074 N N . THR B 2 6 ? 3.123 -3.096 -17.055 1.00 74.43 0 THR Z N 1
ATOM 2075 C CA . THR B 2 6 ? 4.408 -3.734 -16.788 1.00 75.29 0 THR Z CA 1
ATOM 2076 C C . THR B 2 6 ? 4.914 -3.441 -15.386 1.00 74.56 0 THR Z C 1
ATOM 2077 O O . THR B 2 6 ? 5.683 -4.232 -14.830 1.00 77.00 0 THR Z O 1
ATOM 2081 N N . MET B 2 7 ? 4.486 -2.321 -14.810 1.00 60.92 1 MET Z N 1
ATOM 2082 C CA . MET B 2 7 ? 4.994 -1.828 -13.534 1.00 62.94 1 MET Z CA 1
ATOM 2083 C C . MET B 2 7 ? 4.209 -2.480 -12.402 1.00 64.49 1 MET Z C 1
ATOM 2084 O O . MET B 2 7 ? 3.056 -2.121 -12.156 1.00 79.63 1 MET Z O 1
ATOM 2089 N N . MET B 2 8 ? 4.817 -3.445 -11.713 1.00 52.66 2 MET Z N 1
ATOM 2090 C CA . MET B 2 8 ? 4.168 -4.115 -10.591 1.00 57.42 2 MET Z CA 1
ATOM 2091 C C . MET B 2 8 ? 5.117 -4.167 -9.401 1.00 44.82 2 MET Z C 1
ATOM 2092 O O . MET B 2 8 ? 6.256 -4.629 -9.527 1.00 41.79 2 MET Z O 1
ATOM 2097 N N . PHE B 2 9 ? 4.637 -3.707 -8.249 1.00 40.19 3 PHE Z N 1
ATOM 2098 C CA . PHE B 2 9 ? 5.425 -3.578 -7.031 1.00 46.97 3 PHE Z CA 1
ATOM 2099 C C . PHE B 2 9 ? 4.996 -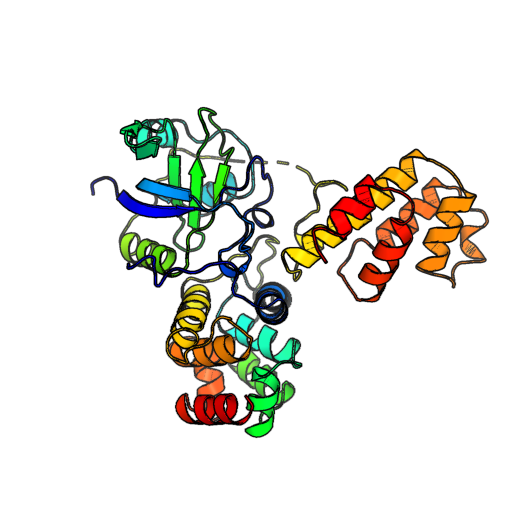4.615 -5.998 1.00 37.82 3 PHE Z C 1
ATOM 2100 O O . PHE B 2 9 ? 3.954 -5.266 -6.121 1.00 31.23 3 PHE Z O 1
ATOM 2108 N N . GLY B 2 10 ? 5.826 -4.761 -4.966 1.00 34.43 4 GLY Z N 1
ATOM 2109 C CA . GLY B 2 10 ? 5.548 -5.709 -3.905 1.00 27.54 4 GLY Z CA 1
ATOM 2110 C C . GLY B 2 10 ? 5.749 -7.159 -4.276 1.00 30.33 4 GLY Z C 1
ATOM 2111 O O . GLY B 2 10 ? 5.136 -8.034 -3.660 1.00 34.82 4 GLY Z O 1
ATOM 2112 N N . ARG B 2 11 ? 6.608 -7.445 -5.255 1.00 30.35 5 ARG Z N 1
ATOM 2113 C CA . ARG B 2 11 ? 6.744 -8.788 -5.802 1.00 25.58 5 ARG Z CA 1
ATOM 2114 C C . ARG B 2 11 ? 8.000 -9.517 -5.341 1.00 26.62 5 ARG Z C 1
ATOM 2115 O O . ARG B 2 11 ? 8.095 -10.733 -5.542 1.00 24.72 5 ARG Z O 1
ATOM 2123 N N . PHE B 2 12 ? 8.961 -8.821 -4.740 1.00 21.82 6 PHE Z N 1
ATOM 2124 C CA . PHE B 2 12 ? 10.171 -9.485 -4.272 1.00 24.07 6 PHE Z CA 1
ATOM 2125 C C . PHE B 2 12 ? 9.853 -10.380 -3.080 1.00 36.47 6 PHE Z C 1
ATOM 2126 O O . PHE B 2 12 ? 9.258 -9.931 -2.094 1.00 19.70 6 PHE Z O 1
ATOM 2134 N N . THR B 2 13 ? 10.239 -11.651 -3.178 1.00 20.64 7 THR Z N 1
ATOM 2135 C CA . THR B 2 13 ? 10.087 -12.554 -2.050 1.00 20.68 7 THR Z CA 1
ATOM 2136 C C . THR B 2 13 ? 10.929 -12.064 -0.873 1.00 29.24 7 THR Z C 1
ATOM 2137 O O . THR B 2 13 ? 11.889 -11.304 -1.033 1.00 28.64 7 THR Z O 1
ATOM 2141 N N . GLU B 2 14 ? 10.546 -12.498 0.330 1.00 30.15 8 GLU Z N 1
ATOM 2142 C CA . GLU B 2 14 ? 11.306 -12.119 1.517 1.00 28.82 8 GLU Z CA 1
ATOM 2143 C C . GLU B 2 14 ? 12.743 -12.616 1.433 1.00 26.49 8 GLU Z C 1
ATOM 2144 O O . GLU B 2 14 ? 13.672 -11.924 1.865 1.00 34.11 8 GLU Z O 1
ATOM 2150 N N . ARG B 2 15 ? 12.947 -13.808 0.869 1.00 20.98 9 ARG Z N 1
ATOM 2151 C CA . ARG B 2 15 ? 14.302 -14.326 0.719 1.00 25.50 9 ARG Z CA 1
ATOM 2152 C C . ARG B 2 15 ? 15.105 -13.490 -0.271 1.00 28.55 9 ARG Z C 1
ATOM 2153 O O . ARG B 2 15 ? 16.305 -13.270 -0.074 1.00 28.27 9 ARG Z O 1
ATOM 2161 N N . ALA B 2 16 ? 14.464 -13.019 -1.344 1.00 23.08 10 ALA Z N 1
ATOM 2162 C CA . ALA B 2 16 ? 15.150 -12.136 -2.282 1.00 29.39 10 ALA Z CA 1
ATOM 2163 C C . ALA B 2 16 ? 15.499 -10.807 -1.627 1.00 20.97 10 ALA Z C 1
ATOM 2164 O O . ALA B 2 16 ? 16.591 -10.270 -1.844 1.00 28.58 10 ALA Z O 1
ATOM 2166 N N . GLN B 2 17 ? 14.583 -10.263 -0.821 1.00 20.34 11 GLN Z N 1
ATOM 2167 C CA . GLN B 2 17 ? 14.885 -9.046 -0.077 1.00 21.52 11 GLN Z CA 1
ATOM 2168 C C . GLN B 2 17 ? 16.009 -9.272 0.924 1.00 28.29 11 GLN Z C 1
ATOM 2169 O O . GLN B 2 17 ? 16.813 -8.364 1.168 1.00 25.16 11 GLN Z O 1
ATOM 2175 N N . LYS B 2 18 ? 16.083 -10.469 1.512 1.00 20.47 12 LYS Z N 1
ATOM 2176 C CA . LYS B 2 18 ? 17.150 -10.758 2.465 1.00 27.68 12 LYS Z CA 1
ATOM 2177 C C . LYS B 2 18 ? 18.504 -10.799 1.773 1.00 35.14 12 LYS Z C 1
ATOM 2178 O O . LYS B 2 18 ? 19.503 -10.320 2.323 1.00 24.09 12 LYS Z O 1
ATOM 2184 N N . VAL B 2 19 ? 18.554 -11.369 0.567 1.00 21.95 13 VAL Z N 1
ATOM 2185 C CA . VAL B 2 19 ? 19.785 -11.354 -0.222 1.00 26.10 13 VAL Z CA 1
ATOM 2186 C C . VAL B 2 19 ? 20.256 -9.922 -0.433 1.00 29.26 13 VAL Z C 1
ATOM 2187 O O . VAL B 2 19 ? 21.429 -9.593 -0.220 1.00 25.16 13 VAL Z O 1
ATOM 2191 N N . LEU B 2 20 ? 19.337 -9.045 -0.844 1.00 22.91 14 LEU Z N 1
ATOM 2192 C CA . LEU B 2 20 ? 19.696 -7.650 -1.070 1.00 26.96 14 LEU Z CA 1
ATOM 2193 C C . LEU B 2 20 ? 20.032 -6.939 0.233 1.00 38.31 14 LEU Z C 1
ATOM 2194 O O . LEU B 2 20 ? 20.876 -6.035 0.243 1.00 32.51 14 LEU Z O 1
ATOM 2199 N N . ALA B 2 21 ? 19.386 -7.326 1.336 1.00 33.50 15 ALA Z N 1
ATOM 2200 C CA . ALA B 2 21 ? 19.755 -6.774 2.634 1.00 38.37 15 ALA Z CA 1
ATOM 2201 C C . ALA B 2 21 ? 21.117 -7.292 3.078 1.00 40.91 15 ALA Z C 1
ATOM 2202 O O . ALA B 2 21 ? 21.951 -6.528 3.570 1.00 33.71 15 ALA Z O 1
ATOM 2204 N N . LEU B 2 22 ? 21.366 -8.592 2.909 1.00 36.00 16 LEU Z N 1
ATOM 2205 C CA . LEU B 2 22 ? 22.667 -9.138 3.280 1.00 27.10 16 LEU Z CA 1
ATOM 2206 C C . LEU B 2 22 ? 23.803 -8.512 2.482 1.00 36.28 16 LEU Z C 1
ATOM 2207 O O . LEU B 2 22 ? 24.949 -8.520 2.945 1.00 37.79 16 LEU Z O 1
ATOM 2212 N N . ALA B 2 23 ? 23.510 -7.962 1.298 1.00 37.18 17 ALA Z N 1
ATOM 2213 C CA . ALA B 2 23 ? 24.549 -7.343 0.483 1.00 42.02 17 ALA Z CA 1
ATOM 2214 C C . ALA B 2 23 ? 25.121 -6.093 1.141 1.00 46.31 17 ALA Z C 1
ATOM 2215 O O . ALA B 2 23 ? 26.322 -5.828 1.014 1.00 37.59 17 ALA Z O 1
ATOM 2217 N N . GLN B 2 24 ? 24.289 -5.306 1.833 1.00 46.62 18 GLN Z N 1
ATOM 2218 C CA . GLN B 2 24 ? 24.826 -4.169 2.575 1.00 46.76 18 GLN Z CA 1
ATOM 2219 C C . GLN B 2 24 ? 25.765 -4.636 3.679 1.00 43.40 18 GLN Z C 1
ATOM 2220 O O . GLN B 2 24 ? 26.763 -3.968 3.965 1.00 47.06 18 GLN Z O 1
ATOM 2226 N N . GLU B 2 25 ? 25.473 -5.786 4.291 1.00 45.28 19 GLU Z N 1
ATOM 2227 C CA . GLU B 2 25 ? 26.341 -6.320 5.333 1.00 41.71 19 GLU Z CA 1
ATOM 2228 C C . GLU B 2 25 ? 27.663 -6.795 4.745 1.00 47.33 19 GLU Z C 1
ATOM 2229 O O . GLU B 2 25 ? 28.735 -6.517 5.294 1.00 46.52 19 GLU Z O 1
ATOM 2235 N N . GLU B 2 26 ? 27.600 -7.516 3.621 1.00 41.73 20 GLU Z N 1
ATOM 2236 C CA . GLU B 2 26 ? 28.810 -7.974 2.946 1.00 39.98 20 GLU Z CA 1
ATOM 2237 C C . GLU B 2 26 ? 29.715 -6.807 2.578 1.00 37.63 20 GLU Z C 1
ATOM 2238 O O . GLU B 2 26 ? 30.940 -6.892 2.714 1.00 39.95 20 GLU Z O 1
ATOM 2244 N N . ALA B 2 27 ? 29.126 -5.707 2.107 1.00 36.22 21 ALA Z N 1
ATOM 2245 C CA . ALA B 2 27 ? 29.921 -4.545 1.725 1.00 32.56 21 ALA Z CA 1
ATOM 2246 C C . ALA B 2 27 ? 30.638 -3.951 2.930 1.00 41.87 21 ALA Z C 1
ATOM 2247 O O . ALA B 2 27 ? 31.860 -3.760 2.908 1.00 43.11 21 ALA Z O 1
ATOM 2249 N N . LEU B 2 28 ? 29.893 -3.664 4.001 1.00 48.88 22 LEU Z N 1
ATOM 2250 C CA . LEU B 2 28 ? 30.504 -3.070 5.186 1.00 48.38 22 LEU Z CA 1
ATOM 2251 C C . LEU B 2 28 ? 31.513 -4.010 5.831 1.00 46.28 22 LEU Z C 1
ATOM 2252 O O . LEU B 2 28 ? 32.498 -3.549 6.417 1.00 49.46 22 LEU Z O 1
ATOM 2257 N N . ARG B 2 29 ? 31.286 -5.323 5.739 1.00 43.34 23 ARG Z N 1
ATOM 2258 C CA . ARG B 2 29 ? 32.292 -6.282 6.186 1.00 40.58 23 ARG Z CA 1
ATOM 2259 C C . ARG B 2 29 ? 33.604 -6.074 5.443 1.00 49.55 23 ARG Z C 1
ATOM 2260 O O . ARG B 2 29 ? 34.683 -6.072 6.046 1.00 57.43 23 ARG Z O 1
ATOM 2268 N N . LEU B 2 30 ? 33.528 -5.888 4.128 1.00 49.01 24 LEU Z N 1
ATOM 2269 C CA . LEU B 2 30 ? 34.702 -5.581 3.325 1.00 44.91 24 LEU Z CA 1
ATOM 2270 C C . LEU B 2 30 ? 35.141 -4.129 3.460 1.00 46.27 24 LEU Z C 1
ATOM 2271 O O . LEU B 2 30 ? 36.143 -3.741 2.851 1.00 47.12 24 LEU Z O 1
ATOM 2276 N N . GLY B 2 31 ? 34.425 -3.325 4.244 1.00 37.98 25 GLY Z N 1
ATOM 2277 C CA . GLY B 2 31 ? 34.796 -1.940 4.453 1.00 34.42 25 GLY Z CA 1
ATOM 2278 C C . GLY B 2 31 ? 34.553 -1.029 3.275 1.00 50.89 25 GLY Z C 1
ATOM 2279 O O . GLY B 2 31 ? 35.209 0.008 3.162 1.00 46.71 25 GLY Z O 1
ATOM 2280 N N . HIS B 2 32 ? 33.617 -1.375 2.399 1.00 45.66 26 HIS Z N 1
ATOM 2281 C CA . HIS B 2 32 ? 33.405 -0.623 1.173 1.00 50.50 26 HIS Z CA 1
ATOM 2282 C C . HIS B 2 32 ? 32.372 0.483 1.377 1.00 54.28 26 HIS Z C 1
ATOM 2283 O O . HIS B 2 32 ? 31.546 0.442 2.292 1.00 42.99 26 HIS Z O 1
ATOM 2290 N N . ASN B 2 33 ? 32.433 1.484 0.499 1.00 57.23 27 ASN Z N 1
ATOM 2291 C CA . ASN B 2 33 ? 31.607 2.679 0.612 1.00 69.07 27 ASN Z CA 1
ATOM 2292 C C . ASN B 2 33 ? 30.303 2.591 -0.168 1.00 76.82 27 ASN Z C 1
ATOM 2293 O O . ASN B 2 33 ? 29.462 3.486 -0.034 1.00 73.50 27 ASN Z O 1
ATOM 2295 N N . ASN B 2 34 ? 30.114 1.548 -0.974 1.00 76.62 28 ASN Z N 1
ATOM 2296 C CA . ASN B 2 34 ? 28.888 1.382 -1.739 1.00 67.08 28 ASN Z CA 1
ATOM 2297 C C . ASN B 2 34 ? 28.657 -0.102 -1.978 1.00 53.90 28 ASN Z C 1
ATOM 2298 O O . ASN B 2 34 ? 29.589 -0.909 -1.942 1.00 45.75 28 ASN Z O 1
ATOM 2303 N N . ILE B 2 35 ? 27.397 -0.455 -2.213 1.00 44.14 29 ILE Z N 1
ATOM 2304 C CA . ILE B 2 35 ? 27.014 -1.833 -2.496 1.00 45.36 29 ILE Z CA 1
ATOM 2305 C C . ILE B 2 35 ? 27.090 -2.035 -4.006 1.00 43.17 29 ILE Z C 1
ATOM 2306 O O . ILE B 2 35 ? 26.318 -1.437 -4.761 1.00 41.60 29 ILE Z O 1
ATOM 2311 N N . GLY B 2 36 ? 28.026 -2.875 -4.444 1.00 33.57 30 GLY Z N 1
ATOM 2312 C CA . GLY B 2 36 ? 28.181 -3.213 -5.841 1.00 28.90 30 GLY Z CA 1
ATOM 2313 C C . GLY B 2 36 ? 27.629 -4.593 -6.162 1.00 40.00 30 GLY Z C 1
ATOM 2314 O O . GLY B 2 36 ? 27.096 -5.302 -5.312 1.00 31.99 30 GLY Z O 1
ATOM 2315 N N . THR B 2 37 ? 27.776 -4.964 -7.439 1.00 30.19 31 THR Z N 1
ATOM 2316 C CA . THR B 2 37 ? 27.308 -6.271 -7.887 1.00 32.36 31 THR Z CA 1
ATOM 2317 C C . THR B 2 37 ? 28.004 -7.404 -7.146 1.00 33.83 31 THR Z C 1
ATOM 2318 O O . THR B 2 37 ? 27.399 -8.457 -6.914 1.00 37.96 31 THR Z O 1
ATOM 2322 N N . GLU B 2 38 ? 29.272 -7.211 -6.769 1.00 30.61 32 GLU Z N 1
ATOM 2323 C CA . GLU B 2 38 ? 29.990 -8.247 -6.035 1.00 37.20 32 GLU Z CA 1
ATOM 2324 C C . GLU B 2 38 ? 29.362 -8.510 -4.674 1.00 30.84 32 GLU Z C 1
ATOM 2325 O O . GLU B 2 38 ? 29.364 -9.652 -4.203 1.00 36.09 32 GLU Z O 1
ATOM 2331 N N . HIS B 2 39 ? 28.822 -7.476 -4.030 1.00 29.37 33 HIS Z N 1
ATOM 2332 C CA . HIS B 2 39 ? 28.206 -7.661 -2.723 1.00 34.41 33 HIS Z CA 1
ATOM 2333 C C . HIS B 2 39 ? 26.835 -8.313 -2.827 1.00 32.12 33 HIS Z C 1
ATOM 2334 O O . HIS B 2 39 ? 26.403 -8.986 -1.884 1.00 29.66 33 HIS Z O 1
ATOM 2341 N N . ILE B 2 40 ? 26.143 -8.131 -3.952 1.00 29.44 34 ILE Z N 1
ATOM 2342 C CA . ILE B 2 40 ? 24.900 -8.861 -4.172 1.00 34.23 34 ILE Z CA 1
ATOM 2343 C C . ILE B 2 40 ? 25.189 -10.340 -4.392 1.00 35.36 34 ILE Z C 1
ATOM 2344 O O . ILE B 2 40 ? 24.475 -11.211 -3.879 1.00 35.00 34 ILE Z O 1
ATOM 2349 N N . LEU B 2 41 ? 26.241 -10.649 -5.153 1.00 31.56 35 LEU Z N 1
ATOM 2350 C CA . LEU B 2 41 ? 26.663 -12.037 -5.308 1.00 37.27 35 LEU Z CA 1
ATOM 2351 C C . LEU B 2 41 ? 27.050 -12.640 -3.963 1.00 34.02 35 LEU Z C 1
ATOM 2352 O O . LEU B 2 41 ? 26.616 -13.747 -3.618 1.00 34.50 35 LEU Z O 1
ATOM 2357 N N . LEU B 2 42 ? 27.866 -11.919 -3.188 1.00 32.26 36 LEU Z N 1
ATOM 2358 C CA . LEU B 2 42 ? 28.258 -12.399 -1.867 1.00 38.06 36 LEU Z CA 1
ATOM 2359 C C . LEU B 2 42 ? 27.044 -12.607 -0.971 1.00 37.76 36 LEU Z C 1
ATOM 2360 O O . LEU B 2 42 ? 26.970 -13.594 -0.229 1.00 36.23 36 LEU Z O 1
ATOM 2365 N N . GLY B 2 43 ? 26.079 -11.686 -1.024 1.00 34.22 37 GLY Z N 1
ATOM 2366 C CA . GLY B 2 43 ? 24.852 -11.880 -0.273 1.00 32.93 37 GLY Z CA 1
ATOM 2367 C C . GLY B 2 43 ? 24.032 -13.050 -0.776 1.00 37.25 37 GLY Z C 1
ATOM 2368 O O . GLY B 2 43 ? 23.365 -13.726 0.013 1.00 35.23 37 GLY Z O 1
ATOM 2369 N N . LEU B 2 44 ? 24.077 -13.312 -2.084 1.00 39.77 38 LEU Z N 1
ATOM 2370 C CA . LEU B 2 44 ? 23.306 -14.414 -2.652 1.00 40.11 38 LEU Z CA 1
ATOM 2371 C C . LEU B 2 44 ? 23.806 -15.758 -2.136 1.00 39.76 38 LEU Z C 1
ATOM 2372 O O . LEU B 2 44 ? 23.017 -16.598 -1.690 1.00 36.28 38 LEU Z O 1
ATOM 2377 N N . VAL B 2 45 ? 25.122 -15.979 -2.187 1.00 40.94 39 VAL Z N 1
ATOM 2378 C CA . VAL B 2 45 ? 25.679 -17.243 -1.719 1.00 45.89 39 VAL Z CA 1
ATOM 2379 C C . VAL B 2 45 ? 25.657 -17.351 -0.201 1.00 47.43 39 VAL Z C 1
ATOM 2380 O O . VAL B 2 45 ? 25.676 -18.467 0.331 1.00 56.14 39 VAL Z O 1
ATOM 2384 N N . ARG B 2 46 ? 25.622 -16.224 0.513 1.00 40.30 40 ARG Z N 1
ATOM 2385 C CA . ARG B 2 46 ? 25.521 -16.274 1.967 1.00 46.74 40 ARG Z CA 1
ATOM 2386 C C . ARG B 2 46 ? 24.144 -16.761 2.402 1.00 58.62 40 ARG Z C 1
ATOM 2387 O O . ARG B 2 4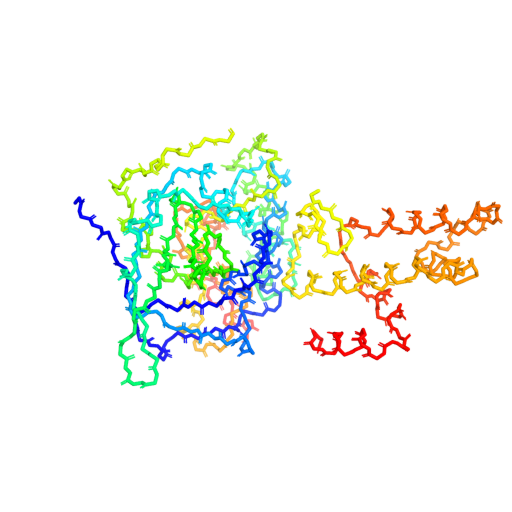6 ? 24.019 -17.486 3.397 1.00 57.80 40 ARG Z O 1
ATOM 2395 N N . GLU B 2 47 ? 23.101 -16.369 1.669 1.00 64.08 41 GLU Z N 1
ATOM 2396 C CA . GLU B 2 47 ? 21.761 -16.878 1.936 1.00 61.97 41 GLU Z CA 1
ATOM 2397 C C . GLU B 2 47 ? 21.704 -18.385 1.702 1.00 60.96 41 GLU Z C 1
ATOM 2398 O O . GLU B 2 47 ? 21.406 -19.161 2.616 1.00 65.31 41 GLU Z O 1
ATOM 2404 N N . GLY B 2 48 ? 21.982 -18.812 0.472 1.00 55.07 42 GLY Z N 1
ATOM 2405 C CA . GLY B 2 48 ? 22.274 -20.204 0.189 1.00 51.10 42 GLY Z CA 1
ATOM 2406 C C . GLY B 2 48 ? 21.148 -21.192 0.390 1.00 56.21 42 GLY Z C 1
ATOM 2407 O O . GLY B 2 48 ? 21.412 -22.393 0.497 1.00 57.21 42 GLY Z O 1
ATOM 2408 N N . GLU B 2 49 ? 19.896 -20.736 0.430 1.00 55.32 43 GLU Z N 1
ATOM 2409 C CA . GLU B 2 49 ? 18.771 -21.631 0.662 1.00 51.30 43 GLU Z CA 1
ATOM 2410 C C . GLU B 2 49 ? 17.720 -21.596 -0.439 1.00 56.32 43 GLU Z C 1
ATOM 2411 O O . GLU B 2 49 ? 16.770 -22.386 -0.388 1.00 64.42 43 GLU Z O 1
ATOM 2413 N N . GLY B 2 50 ? 17.858 -20.717 -1.431 1.00 47.40 44 GLY Z N 1
ATOM 2414 C CA . GLY B 2 50 ? 16.871 -20.570 -2.476 1.00 50.56 44 GLY Z CA 1
ATOM 2415 C C . GLY B 2 50 ? 17.242 -21.303 -3.753 1.00 52.67 44 GLY Z C 1
ATOM 2416 O O . GLY B 2 50 ? 18.160 -22.125 -3.799 1.00 57.19 44 GLY Z O 1
ATOM 2417 N N . ILE B 2 51 ? 16.500 -20.980 -4.815 1.00 44.99 45 ILE Z N 1
ATOM 2418 C CA . ILE B 2 51 ? 16.694 -21.639 -6.103 1.00 42.71 45 ILE Z CA 1
ATOM 2419 C C . ILE B 2 51 ? 18.039 -21.265 -6.715 1.00 38.61 45 ILE Z C 1
ATOM 2420 O O . ILE B 2 51 ? 18.674 -22.090 -7.384 1.00 34.17 45 ILE Z O 1
ATOM 2425 N N . ALA B 2 52 ? 18.504 -20.035 -6.489 1.00 37.06 46 ALA Z N 1
ATOM 2426 C CA . ALA B 2 52 ? 19.792 -19.618 -7.038 1.00 35.57 46 ALA Z CA 1
ATOM 2427 C C . ALA B 2 52 ? 20.930 -20.450 -6.460 1.00 46.43 46 ALA Z C 1
ATOM 2428 O O . ALA B 2 52 ? 21.829 -20.888 -7.189 1.00 40.93 46 ALA Z O 1
ATOM 2430 N N . ALA B 2 53 ? 20.902 -20.686 -5.145 1.00 49.96 47 ALA Z N 1
ATOM 2431 C CA . ALA B 2 53 ? 21.948 -21.479 -4.507 1.00 47.15 47 ALA Z CA 1
ATOM 2432 C C . ALA B 2 53 ? 21.986 -22.894 -5.067 1.00 53.55 47 ALA Z C 1
ATOM 2433 O O . ALA B 2 53 ? 23.061 -23.425 -5.372 1.00 52.32 47 ALA Z O 1
ATOM 2435 N N . LYS B 2 54 ? 20.816 -23.526 -5.204 1.00 48.49 48 LYS Z N 1
ATOM 2436 C CA . LYS B 2 54 ? 20.774 -24.890 -5.717 1.00 51.66 48 LYS Z CA 1
ATOM 2437 C C . LYS B 2 54 ? 21.177 -24.940 -7.186 1.00 47.64 48 LYS Z C 1
ATOM 2438 O O . LYS B 2 54 ? 21.782 -25.918 -7.636 1.00 55.30 48 LYS Z O 1
ATOM 2444 N N . ALA B 2 55 ? 20.851 -23.897 -7.951 1.00 40.97 49 ALA Z N 1
ATOM 2445 C CA . ALA B 2 55 ? 21.295 -23.837 -9.340 1.00 40.74 49 ALA Z CA 1
ATOM 2446 C C . ALA B 2 55 ? 22.809 -23.716 -9.423 1.00 42.34 49 ALA Z C 1
ATOM 2447 O O . ALA B 2 55 ? 23.444 -24.352 -10.272 1.00 35.16 49 ALA Z O 1
ATOM 2449 N N . LEU B 2 56 ? 23.406 -22.907 -8.544 1.00 40.65 50 LEU Z N 1
ATOM 2450 C CA . LEU B 2 56 ? 24.859 -22.789 -8.523 1.00 44.64 50 LEU Z CA 1
ATOM 2451 C C . LEU B 2 56 ? 25.510 -24.085 -8.056 1.00 45.56 50 LEU Z C 1
ATOM 2452 O O . LEU B 2 56 ? 26.569 -24.472 -8.564 1.00 53.52 50 LEU Z O 1
ATOM 2457 N N . GLN B 2 57 ? 24.897 -24.761 -7.083 1.00 44.01 51 GLN Z N 1
ATOM 2458 C CA . GLN B 2 57 ? 25.397 -26.066 -6.662 1.00 54.22 51 GLN Z CA 1
ATOM 2459 C C . GLN B 2 57 ? 25.306 -27.076 -7.796 1.00 59.92 51 GLN Z C 1
ATOM 2460 O O . GLN B 2 57 ? 26.229 -27.874 -8.004 1.00 58.27 51 GLN Z O 1
ATOM 2466 N N . ALA B 2 58 ? 24.199 -27.054 -8.543 1.00 57.05 52 ALA Z N 1
ATOM 2467 C CA . ALA B 2 58 ? 24.028 -27.969 -9.666 1.00 50.51 52 ALA Z CA 1
ATOM 2468 C C . ALA B 2 58 ? 25.085 -27.761 -10.741 1.00 53.17 52 ALA Z C 1
ATOM 2469 O O . ALA B 2 58 ? 25.366 -28.689 -11.508 1.00 57.68 52 ALA Z O 1
ATOM 2471 N N . LEU B 2 59 ? 25.673 -26.567 -10.816 1.00 50.97 53 LEU Z N 1
ATOM 2472 C CA . LEU B 2 59 ? 26.767 -26.283 -11.733 1.00 54.13 53 LEU Z CA 1
ATOM 2473 C C . LEU B 2 59 ? 28.132 -26.451 -11.072 1.00 50.41 53 LEU Z C 1
ATOM 2474 O O . LEU B 2 59 ? 29.140 -25.989 -11.616 1.00 52.69 53 LEU Z O 1
ATOM 2479 N N . GLY B 2 60 ? 28.182 -27.103 -9.912 1.00 48.83 54 GLY Z N 1
ATOM 2480 C CA . GLY B 2 60 ? 29.443 -27.400 -9.264 1.00 59.15 54 GLY Z CA 1
ATOM 2481 C C . GLY B 2 60 ? 30.128 -26.229 -8.603 1.00 61.72 54 GLY Z C 1
ATOM 2482 O O . GLY B 2 60 ? 31.346 -26.272 -8.404 1.00 73.69 54 GLY Z O 1
ATOM 2483 N N . LEU B 2 61 ? 29.389 -25.181 -8.249 1.00 58.18 55 LEU Z N 1
ATOM 2484 C CA . LEU B 2 61 ? 29.958 -23.999 -7.611 1.00 54.72 55 LEU Z CA 1
ATOM 2485 C C . LEU B 2 61 ? 29.430 -23.894 -6.188 1.00 54.99 55 LEU Z C 1
ATOM 2486 O O . LEU B 2 61 ? 28.262 -23.556 -5.979 1.00 56.99 55 LEU Z O 1
ATOM 2491 N N . GLY B 2 62 ? 30.293 -24.168 -5.217 1.00 53.90 56 GLY Z N 1
ATOM 2492 C CA . GLY B 2 62 ? 29.956 -23.918 -3.836 1.00 63.61 56 GLY Z CA 1
ATOM 2493 C C . GLY B 2 62 ? 30.200 -22.472 -3.450 1.00 61.65 56 GLY Z C 1
ATOM 2494 O O . GLY B 2 62 ? 30.828 -21.698 -4.173 1.00 64.37 56 GLY Z O 1
ATOM 2495 N N . SER B 2 63 ? 29.685 -22.107 -2.274 1.00 54.58 57 SER Z N 1
ATOM 2496 C CA . SER B 2 63 ? 29.839 -20.735 -1.802 1.00 58.11 57 SER Z CA 1
ATOM 2497 C C . SER B 2 63 ? 31.297 -20.400 -1.523 1.00 57.48 57 SER Z C 1
ATOM 2498 O O . SER B 2 63 ? 31.707 -19.244 -1.673 1.00 59.82 57 SER Z O 1
ATOM 2501 N N . GLU B 2 64 ? 32.093 -21.392 -1.117 1.00 57.94 58 GLU Z N 1
ATOM 2502 C CA . GLU B 2 64 ? 33.512 -21.158 -0.869 1.00 52.67 58 GLU Z CA 1
ATOM 2503 C C . GLU B 2 64 ? 34.218 -20.703 -2.140 1.00 50.52 58 GLU Z C 1
ATOM 2504 O O . GLU B 2 64 ? 34.859 -19.647 -2.166 1.00 50.04 58 GLU Z O 1
ATOM 2506 N N . LYS B 2 65 ? 34.098 -21.491 -3.215 1.00 52.09 59 LYS Z N 1
ATOM 2507 C CA . LYS B 2 65 ? 34.754 -21.148 -4.474 1.00 41.49 59 LYS Z CA 1
ATOM 2508 C C . LYS B 2 65 ? 34.317 -19.777 -4.977 1.00 56.97 59 LYS Z C 1
ATOM 2509 O O . LYS B 2 65 ? 35.136 -19.000 -5.481 1.00 62.10 59 LYS Z O 1
ATOM 2511 N N . ILE B 2 66 ? 33.028 -19.459 -4.838 1.00 49.53 60 ILE Z N 1
ATOM 2512 C CA . ILE B 2 66 ? 32.516 -18.182 -5.325 1.00 41.29 60 ILE Z CA 1
ATOM 2513 C C . ILE B 2 66 ? 33.078 -17.028 -4.501 1.00 46.27 60 ILE Z C 1
ATOM 2514 O O . ILE B 2 66 ? 33.448 -15.982 -5.049 1.00 42.52 60 ILE Z O 1
ATOM 2519 N N . GLN B 2 67 ? 33.157 -17.201 -3.178 1.00 44.66 61 GLN Z N 1
ATOM 2520 C CA . GLN B 2 67 ? 33.689 -16.146 -2.319 1.00 41.10 61 GLN Z CA 1
ATOM 2521 C C . GLN B 2 67 ? 35.122 -15.791 -2.697 1.00 38.63 61 GLN Z C 1
ATOM 2522 O O . GLN B 2 67 ? 35.470 -14.610 -2.815 1.00 45.98 61 GLN Z O 1
ATOM 2528 N N . LYS B 2 68 ? 35.971 -16.802 -2.892 1.00 44.81 62 LYS Z N 1
ATOM 2529 C CA . LYS B 2 68 ? 37.381 -16.534 -3.156 1.00 55.38 62 LYS Z CA 1
ATOM 2530 C C . LYS B 2 68 ? 37.581 -15.900 -4.527 1.00 54.08 62 LYS Z C 1
ATOM 2531 O O . LYS B 2 68 ? 38.459 -15.046 -4.695 1.00 53.57 62 LYS Z O 1
ATOM 2537 N N . GLU B 2 69 ? 36.789 -16.306 -5.522 1.00 45.96 63 GLU Z N 1
ATOM 2538 C CA . GLU B 2 69 ? 36.885 -15.669 -6.833 1.00 44.55 63 GLU Z CA 1
ATOM 2539 C C . GLU B 2 69 ? 36.498 -14.200 -6.753 1.00 44.47 63 GLU Z C 1
ATOM 2540 O O . GLU B 2 69 ? 37.137 -13.345 -7.378 1.00 41.53 63 GLU Z O 1
ATOM 2546 N N . VAL B 2 70 ? 35.451 -13.888 -5.985 1.00 43.60 64 VAL Z N 1
ATOM 2547 C CA . VAL B 2 70 ? 35.074 -12.494 -5.767 1.00 38.06 64 VAL Z CA 1
ATOM 2548 C C . VAL B 2 70 ? 36.200 -11.749 -5.062 1.00 40.31 64 VAL Z C 1
ATOM 2549 O O . VAL B 2 70 ? 36.634 -10.678 -5.503 1.00 39.46 64 VAL Z O 1
ATOM 2553 N N . GLU B 2 71 ? 36.692 -12.311 -3.955 1.00 41.12 65 GLU Z N 1
ATOM 2554 C CA . GLU B 2 71 ? 37.776 -11.677 -3.211 1.00 43.28 65 GLU Z CA 1
ATOM 2555 C C . GLU B 2 71 ? 39.028 -11.519 -4.063 1.00 50.26 65 GLU Z C 1
ATOM 2556 O O . GLU B 2 71 ? 39.845 -10.628 -3.807 1.00 50.13 65 GLU Z O 1
ATOM 2562 N N . SER B 2 72 ? 39.195 -12.368 -5.080 1.00 53.58 66 SER Z N 1
ATOM 2563 C CA . SER B 2 72 ? 40.352 -12.270 -5.960 1.00 53.14 66 SER Z CA 1
ATOM 2564 C C . SER B 2 72 ? 40.303 -11.045 -6.861 1.00 53.65 66 SER Z C 1
ATOM 2565 O O . SER B 2 72 ? 41.338 -10.657 -7.412 1.00 49.24 66 SER Z O 1
ATOM 2568 N N . LEU B 2 73 ? 39.132 -10.429 -7.026 1.00 53.67 67 LEU Z N 1
ATOM 2569 C CA . LEU B 2 73 ? 38.961 -9.320 -7.954 1.00 49.85 67 LEU Z CA 1
ATOM 2570 C C . LEU B 2 73 ? 38.698 -7.983 -7.276 1.00 45.88 67 LEU Z C 1
ATOM 2571 O O . LEU B 2 73 ? 38.718 -6.950 -7.957 1.00 55.74 67 LEU Z O 1
ATOM 2576 N N . ILE B 2 74 ? 38.443 -7.967 -5.968 1.00 41.53 68 ILE Z N 1
ATOM 2577 C CA . ILE B 2 74 ? 38.147 -6.738 -5.246 1.00 40.73 68 ILE Z CA 1
ATOM 2578 C C . ILE B 2 74 ? 39.102 -6.616 -4.068 1.00 48.31 68 ILE Z C 1
ATOM 2579 O O . ILE B 2 74 ? 39.689 -7.595 -3.605 1.00 44.92 68 ILE Z O 1
ATOM 2584 N N . GLY B 2 75 ? 39.252 -5.383 -3.584 1.00 49.85 69 GLY Z N 1
ATOM 2585 C CA . GLY B 2 75 ? 40.044 -5.106 -2.410 1.00 48.96 69 GLY Z CA 1
ATOM 2586 C C . GLY B 2 75 ? 39.183 -4.914 -1.174 1.00 44.17 69 GLY Z C 1
ATOM 2587 O O . GLY B 2 75 ? 37.989 -5.220 -1.149 1.00 42.98 69 GLY Z O 1
ATOM 2588 N N . ARG B 2 76 ? 39.819 -4.405 -0.126 1.00 42.96 70 ARG Z N 1
ATOM 2589 C CA . ARG B 2 76 ? 39.131 -3.999 1.089 1.00 43.70 70 ARG Z CA 1
ATOM 2590 C C . ARG B 2 76 ? 39.202 -2.484 1.214 1.00 51.84 70 ARG Z C 1
ATOM 2591 O O . ARG B 2 76 ? 40.234 -1.876 0.916 1.00 61.27 70 ARG Z O 1
ATOM 2599 N N . GLY B 2 77 ? 38.100 -1.876 1.654 1.00 45.92 71 GLY Z N 1
ATOM 2600 C CA . GLY B 2 77 ? 38.006 -0.439 1.757 1.00 49.36 71 GLY Z CA 1
ATOM 2601 C C . GLY B 2 77 ? 38.305 0.075 3.159 1.00 52.40 71 GLY Z C 1
ATOM 2602 O O . GLY B 2 77 ? 38.571 -0.674 4.095 1.00 59.80 71 GLY Z O 1
ATOM 2603 N N . GLN B 2 78 ? 38.256 1.401 3.283 1.00 61.14 72 GLN Z N 1
ATOM 2604 C CA . GLN B 2 78 ? 38.452 2.081 4.555 1.00 70.32 72 GLN Z CA 1
ATOM 2605 C C . GLN B 2 78 ? 37.208 2.821 5.022 1.00 75.58 72 GLN Z C 1
ATOM 2606 O O . GLN B 2 78 ? 37.258 3.501 6.053 1.00 77.79 72 GLN Z O 1
ATOM 2612 N N . GLU B 2 79 ? 36.098 2.704 4.294 1.00 81.90 73 GLU Z N 1
ATOM 2613 C CA . GLU B 2 79 ? 34.897 3.462 4.614 1.00 84.77 73 GLU Z CA 1
ATOM 2614 C C . GLU B 2 79 ? 34.379 3.108 6.002 1.00 92.48 73 GLU Z C 1
ATOM 2615 O O . GLU B 2 79 ? 34.374 1.942 6.407 1.00 92.11 73 GLU Z O 1
ATOM 2617 N N . MET B 2 80 ? 33.947 4.133 6.735 1.00 98.50 74 MET Z N 1
ATOM 2618 C CA . MET B 2 80 ? 33.373 3.963 8.060 1.00 100.61 74 MET Z CA 1
ATOM 2619 C C . MET B 2 80 ? 31.960 4.516 8.168 1.00 101.90 74 MET Z C 1
ATOM 2620 O O . MET B 2 80 ? 31.381 4.486 9.261 1.00 103.88 74 MET Z O 1
ATOM 2622 N N . SER B 2 81 ? 31.392 5.019 7.076 1.00 97.73 75 SER Z N 1
ATOM 2623 C CA . SER B 2 81 ? 30.035 5.548 7.103 1.00 92.79 75 SER Z CA 1
ATOM 2624 C C . SER B 2 81 ? 29.038 4.402 7.219 1.00 86.98 75 SER Z C 1
ATOM 2625 O O . SER B 2 81 ? 28.996 3.516 6.359 1.00 83.95 75 SER Z O 1
ATOM 2627 N N . GLN B 2 82 ? 28.236 4.418 8.286 1.00 89.14 76 GLN Z N 1
ATOM 2628 C CA . GLN B 2 82 ? 27.214 3.398 8.476 1.00 92.85 76 GLN Z CA 1
ATOM 2629 C C . GLN B 2 82 ? 26.055 3.541 7.498 1.00 96.26 76 GLN Z C 1
ATOM 2630 O O . GLN B 2 82 ? 25.231 2.624 7.404 1.00 92.18 76 GLN Z O 1
ATOM 2632 N N . THR B 2 83 ? 25.970 4.658 6.778 1.00 98.58 77 THR Z N 1
ATOM 2633 C CA . THR B 2 83 ? 24.949 4.875 5.760 1.00 94.47 77 THR Z CA 1
ATOM 2634 C C . THR B 2 83 ? 25.595 4.666 4.394 1.00 90.70 77 THR Z C 1
ATOM 2635 O O . THR B 2 83 ? 26.470 5.439 3.988 1.00 95.99 77 THR Z O 1
ATOM 2637 N N . ILE B 2 84 ? 25.162 3.624 3.690 1.00 77.81 78 ILE Z N 1
ATOM 2638 C CA . ILE B 2 84 ? 25.797 3.179 2.458 1.00 70.56 78 ILE Z CA 1
ATOM 2639 C C . ILE B 2 84 ? 24.720 2.953 1.404 1.00 60.07 78 ILE Z C 1
ATOM 2640 O O . ILE B 2 84 ? 23.576 2.617 1.723 1.00 60.57 78 ILE Z O 1
ATOM 2645 N N . HIS B 2 85 ? 25.089 3.152 0.139 1.00 57.22 79 HIS Z N 1
ATOM 2646 C CA . HIS B 2 85 ? 24.142 3.130 -0.965 1.00 52.10 79 HIS Z CA 1
ATOM 2647 C C . HIS B 2 85 ? 24.500 2.052 -1.981 1.00 52.82 79 HIS Z C 1
ATOM 2648 O O . HIS B 2 85 ? 25.645 1.602 -2.072 1.00 60.14 79 HIS Z O 1
ATOM 2655 N N . TYR B 2 86 ? 23.492 1.652 -2.754 1.00 40.38 80 TYR Z N 1
ATOM 2656 C CA . TYR B 2 86 ? 23.710 0.765 -3.888 1.00 39.38 80 TYR Z CA 1
ATOM 2657 C C . TYR B 2 86 ? 24.323 1.545 -5.044 1.00 39.54 80 TYR Z C 1
ATOM 2658 O O . TYR B 2 86 ? 23.880 2.654 -5.358 1.00 39.93 80 TYR Z O 1
ATOM 2667 N N . THR B 2 87 ? 25.342 0.967 -5.683 1.00 33.22 81 THR Z N 1
ATOM 2668 C CA . THR B 2 87 ? 25.909 1.582 -6.870 1.00 29.13 81 THR Z CA 1
ATOM 2669 C C . THR B 2 87 ? 24.869 1.599 -7.989 1.00 31.61 81 THR Z C 1
ATOM 2670 O O . THR B 2 87 ? 23.902 0.833 -7.960 1.00 36.68 81 THR Z O 1
ATOM 2674 N N . PRO B 2 88 ? 25.031 2.490 -8.976 1.00 35.67 82 PRO Z N 1
ATOM 2675 C CA . PRO B 2 88 ? 24.091 2.486 -10.113 1.00 31.96 82 PRO Z CA 1
ATOM 2676 C C . PRO B 2 88 ? 23.996 1.140 -10.813 1.00 37.63 82 PRO Z C 1
ATOM 2677 O O . PRO B 2 88 ? 22.904 0.745 -11.243 1.00 28.81 82 PRO Z O 1
ATOM 2681 N N . ARG B 2 89 ? 25.112 0.417 -10.936 1.00 32.89 83 ARG Z N 1
ATOM 2682 C CA . ARG B 2 89 ? 25.074 -0.880 -11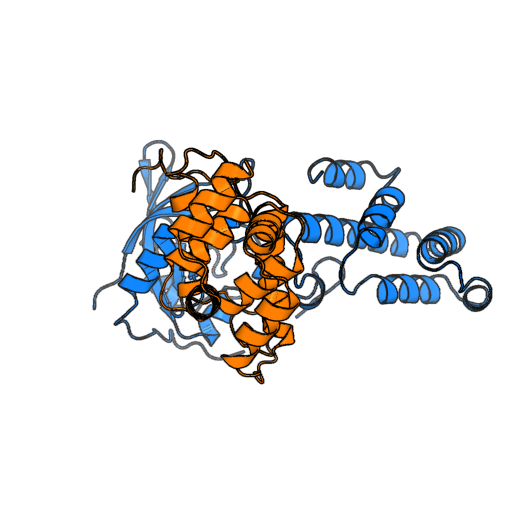.604 1.00 33.72 83 ARG Z CA 1
ATOM 2683 C C . ARG B 2 89 ? 24.468 -1.957 -10.715 1.00 37.47 83 ARG Z C 1
ATOM 2684 O O . ARG B 2 89 ? 23.876 -2.915 -11.225 1.00 33.29 83 ARG Z O 1
ATOM 2692 N N . ALA B 2 90 ? 24.608 -1.830 -9.393 1.00 27.18 84 ALA Z N 1
ATOM 2693 C CA . ALA B 2 90 ? 23.916 -2.750 -8.496 1.00 32.75 84 ALA Z CA 1
ATOM 2694 C C . ALA B 2 90 ? 22.407 -2.592 -8.618 1.00 35.22 84 ALA Z C 1
ATOM 2695 O O . ALA B 2 90 ? 21.665 -3.580 -8.571 1.00 34.98 84 ALA Z O 1
ATOM 2697 N N . LYS B 2 91 ? 21.936 -1.352 -8.777 1.00 28.49 85 LYS Z N 1
ATOM 2698 C CA . LYS B 2 91 ? 20.524 -1.124 -9.059 1.00 34.62 85 LYS Z CA 1
ATOM 2699 C C . LYS B 2 91 ? 20.134 -1.688 -10.416 1.00 29.75 85 LYS Z C 1
ATOM 2700 O O . LYS B 2 91 ? 18.996 -2.130 -10.602 1.00 27.08 85 LYS Z O 1
ATOM 2706 N N . LYS B 2 92 ? 21.059 -1.668 -11.378 1.00 29.18 86 LYS Z N 1
ATOM 2707 C CA . LYS B 2 92 ? 20.802 -2.296 -12.669 1.00 31.46 86 LYS Z CA 1
ATOM 2708 C C . LYS B 2 92 ? 20.495 -3.777 -12.498 1.00 33.39 86 LYS Z C 1
ATOM 2709 O O . LYS B 2 92 ? 19.603 -4.317 -13.164 1.00 34.93 86 LYS Z O 1
ATOM 2715 N N . VAL B 2 93 ? 21.223 -4.448 -11.601 1.00 37.37 87 VAL Z N 1
ATOM 2716 C CA . VAL B 2 93 ? 20.968 -5.859 -11.323 1.00 33.61 87 VAL Z CA 1
ATOM 2717 C C . VAL B 2 93 ? 19.535 -6.053 -10.844 1.00 34.86 87 VAL Z C 1
ATOM 2718 O O . VAL B 2 93 ? 18.831 -6.971 -11.283 1.00 37.50 87 VAL Z O 1
ATOM 2722 N N . ILE B 2 94 ? 19.078 -5.179 -9.943 1.00 25.22 88 ILE Z N 1
ATOM 2723 C CA . ILE B 2 94 ? 17.718 -5.282 -9.423 1.00 23.21 88 ILE Z CA 1
ATOM 2724 C C . ILE B 2 94 ? 16.701 -5.040 -10.531 1.00 23.29 88 ILE Z C 1
ATOM 2725 O O . ILE B 2 94 ? 15.684 -5.740 -10.625 1.00 40.07 88 ILE Z O 1
ATOM 2730 N N . GLU B 2 95 ? 16.958 -4.050 -11.390 1.00 24.26 89 GLU Z N 1
ATOM 2731 C CA . GLU B 2 95 ? 16.061 -3.795 -12.514 1.00 28.50 89 GLU Z CA 1
ATOM 2732 C C . GLU B 2 95 ? 16.011 -4.992 -13.455 1.00 35.66 89 GLU Z C 1
ATOM 2733 O O . GLU B 2 95 ? 14.931 -5.428 -13.872 1.00 27.82 89 GLU Z O 1
ATOM 2739 N N . LEU B 2 96 ? 17.179 -5.541 -13.796 1.00 25.23 90 LEU Z N 1
ATOM 2740 C CA . LEU B 2 96 ? 17.224 -6.692 -14.689 1.00 28.74 90 LEU Z CA 1
ATOM 2741 C C . LEU B 2 96 ? 16.602 -7.925 -14.049 1.00 30.75 90 LEU Z C 1
ATOM 2742 O O . LEU B 2 96 ? 16.078 -8.791 -14.758 1.00 27.43 90 LEU Z O 1
ATOM 2747 N N . SER B 2 97 ? 16.659 -8.028 -12.720 1.00 24.85 91 SER Z N 1
ATOM 2748 C CA . SER B 2 97 ? 15.995 -9.131 -12.034 1.00 30.56 91 SER Z CA 1
ATOM 2749 C C . SER B 2 97 ? 14.499 -9.117 -12.319 1.00 27.26 91 SER Z C 1
ATOM 2750 O O . SER B 2 97 ? 13.900 -10.155 -12.628 1.00 29.25 91 SER Z O 1
ATOM 2753 N N . MET B 2 98 ? 13.883 -7.936 -12.228 1.00 25.87 92 MET Z N 1
ATOM 2754 C CA . MET B 2 98 ? 12.462 -7.800 -12.523 1.00 28.58 92 MET Z CA 1
ATOM 2755 C C . MET B 2 98 ? 12.180 -8.057 -13.997 1.00 31.27 92 MET Z C 1
ATOM 2756 O O . MET B 2 98 ? 11.193 -8.718 -14.341 1.00 24.66 92 MET Z O 1
ATOM 2761 N N . ASP B 2 99 ? 13.034 -7.533 -14.882 1.00 28.75 93 ASP Z N 1
ATOM 2762 C CA . ASP B 2 99 ? 12.865 -7.759 -16.314 1.00 31.78 93 ASP Z CA 1
ATOM 2763 C C . ASP B 2 99 ? 12.945 -9.243 -16.651 1.00 31.53 93 ASP Z C 1
ATOM 2764 O O . ASP B 2 99 ? 12.219 -9.728 -17.527 1.00 37.52 93 ASP Z O 1
ATOM 2769 N N . GLU B 2 100 ? 13.820 -9.980 -15.963 1.00 35.17 94 GLU Z N 1
ATOM 2770 C CA . GLU B 2 100 ? 13.941 -11.413 -16.210 1.00 28.90 94 GLU Z CA 1
ATOM 2771 C C . GLU B 2 100 ? 12.696 -12.157 -15.744 1.00 35.44 94 GLU Z C 1
ATOM 2772 O O . GLU B 2 100 ? 12.193 -13.045 -16.444 1.00 27.45 94 GLU Z O 1
ATOM 2778 N N . ALA B 2 101 ? 12.191 -11.814 -14.555 1.00 25.84 95 ALA Z N 1
ATOM 2779 C CA . ALA B 2 101 ? 10.979 -12.449 -14.049 1.00 25.65 95 ALA Z CA 1
ATOM 2780 C C . ALA B 2 101 ? 9.811 -12.232 -15.002 1.00 26.89 95 ALA Z C 1
ATOM 2781 O O . ALA B 2 101 ? 9.030 -13.154 -15.274 1.00 31.18 95 ALA Z O 1
ATOM 2783 N N . ARG B 2 102 ? 9.683 -11.010 -15.524 1.00 27.45 96 ARG Z N 1
ATOM 2784 C CA A ARG B 2 102 ? 8.622 -10.710 -16.480 0.59 27.43 96 ARG Z CA 1
ATOM 2785 C CA B ARG B 2 102 ? 8.618 -10.716 -16.473 0.41 27.51 96 ARG Z CA 1
ATOM 2786 C C . ARG B 2 102 ? 8.707 -11.625 -17.697 1.00 30.29 96 ARG Z C 1
ATOM 2787 O O . ARG B 2 102 ? 7.711 -12.227 -18.107 1.00 34.17 96 ARG Z O 1
ATOM 2802 N N . LYS B 2 103 ? 9.900 -11.737 -18.282 1.00 28.01 97 LYS Z N 1
ATOM 2803 C CA . LYS B 2 103 ? 10.057 -12.504 -19.513 1.00 29.16 97 LYS Z CA 1
ATOM 2804 C C . LYS B 2 103 ? 9.922 -14.002 -19.278 1.00 34.87 97 LYS Z C 1
ATOM 2805 O O . LYS B 2 103 ? 9.529 -14.734 -20.192 1.00 30.59 97 LYS Z O 1
ATOM 2811 N N . LEU B 2 104 ? 10.236 -14.481 -18.074 1.00 28.98 98 LEU Z N 1
ATOM 2812 C CA . LEU B 2 104 ? 9.990 -15.881 -17.752 1.00 38.85 98 LEU Z CA 1
ATOM 2813 C C . LEU B 2 104 ? 8.540 -16.150 -17.369 1.00 34.40 98 LEU Z C 1
ATOM 2814 O O . LEU B 2 104 ? 8.161 -17.318 -17.231 1.00 29.90 98 LEU Z O 1
ATOM 2819 N N . GLY B 2 105 ? 7.727 -15.108 -17.202 1.00 34.57 99 GLY Z N 1
ATOM 2820 C CA . GLY B 2 105 ? 6.329 -15.285 -16.860 1.00 34.68 99 GLY Z CA 1
ATOM 2821 C C . GLY B 2 105 ? 6.048 -15.451 -15.388 1.00 33.60 99 GLY Z C 1
ATOM 2822 O O . GLY B 2 105 ? 4.984 -15.963 -15.026 1.00 36.90 99 GLY Z O 1
ATOM 2823 N N . HIS B 2 106 ? 6.967 -15.030 -14.526 1.00 28.11 100 HIS Z N 1
ATOM 2824 C CA . HIS B 2 106 ? 6.818 -15.201 -13.090 1.00 32.07 100 HIS Z CA 1
ATOM 2825 C C . HIS B 2 106 ? 6.195 -13.958 -12.471 1.00 31.44 100 HIS Z C 1
ATOM 2826 O O . HIS B 2 106 ? 6.522 -12.831 -12.849 1.00 32.75 100 HIS Z O 1
ATOM 2833 N N . SER B 2 107 ? 5.285 -14.175 -11.524 1.00 31.25 101 SER Z N 1
ATOM 2834 C CA . SER B 2 107 ? 4.620 -13.096 -10.807 1.00 35.64 101 SER Z CA 1
ATOM 2835 C C . SER B 2 107 ? 5.369 -12.686 -9.546 1.00 36.84 101 SER Z C 1
ATOM 2836 O O . SER B 2 107 ? 4.848 -11.891 -8.757 1.00 33.65 101 SER Z O 1
ATOM 2839 N N . TYR B 2 108 ? 6.575 -13.208 -9.348 1.00 29.08 102 TYR Z N 1
ATOM 2840 C CA . TYR B 2 108 ? 7.397 -12.912 -8.186 1.00 27.44 102 TYR Z CA 1
ATOM 2841 C C . TYR B 2 108 ? 8.821 -12.673 -8.660 1.00 31.81 102 TYR Z C 1
ATOM 2842 O O . TYR B 2 108 ? 9.198 -13.061 -9.768 1.00 37.71 102 TYR Z O 1
ATOM 2851 N N . VAL B 2 109 ? 9.621 -12.051 -7.801 1.00 27.94 103 VAL Z N 1
ATOM 2852 C CA . VAL B 2 109 ? 11.056 -11.924 -8.019 1.00 27.91 103 VAL Z CA 1
ATOM 2853 C C . VAL B 2 109 ? 11.748 -12.645 -6.872 1.00 29.49 103 VAL Z C 1
ATOM 2854 O O . VAL B 2 109 ? 11.749 -12.163 -5.731 1.00 23.76 103 VAL Z O 1
ATOM 2858 N N . GLY B 2 110 ? 12.331 -13.806 -7.170 1.00 25.65 104 GLY Z N 1
ATOM 2859 C CA . GLY B 2 110 ? 13.067 -14.588 -6.206 1.00 24.02 104 GLY Z CA 1
ATOM 2860 C C . GLY B 2 110 ? 14.570 -14.493 -6.419 1.00 30.96 104 GLY Z C 1
ATOM 2861 O O . GLY B 2 110 ? 15.069 -13.739 -7.252 1.00 27.54 104 GLY Z O 1
ATOM 2862 N N . THR B 2 111 ? 15.293 -15.296 -5.632 1.00 30.08 105 THR Z N 1
ATOM 2863 C CA . THR B 2 111 ? 16.751 -15.280 -5.711 1.00 31.23 105 THR Z CA 1
ATOM 2864 C C . THR B 2 111 ? 17.248 -15.767 -7.065 1.00 28.33 105 THR Z C 1
ATOM 2865 O O . THR B 2 111 ? 18.336 -15.373 -7.501 1.00 27.68 105 THR Z O 1
ATOM 2869 N N . GLU B 2 112 ? 16.472 -16.613 -7.749 1.00 29.43 106 GLU Z N 1
ATOM 2870 C CA . GLU B 2 112 ? 16.892 -17.089 -9.062 1.00 33.08 106 GLU Z CA 1
ATOM 2871 C C . GLU B 2 112 ? 16.977 -15.949 -10.068 1.00 32.58 106 GLU Z C 1
ATOM 2872 O O . GLU B 2 112 ? 17.822 -15.979 -10.970 1.00 27.22 106 GLU Z O 1
ATOM 2878 N N . HIS B 2 113 ? 16.121 -14.935 -9.928 1.00 29.33 107 HIS Z N 1
ATOM 2879 C CA . HIS B 2 113 ? 16.162 -13.799 -10.839 1.00 30.02 107 HIS Z CA 1
ATOM 2880 C C . HIS B 2 113 ? 17.307 -12.850 -10.510 1.00 34.07 107 HIS Z C 1
ATOM 2881 O O . HIS B 2 113 ? 17.866 -12.225 -11.417 1.00 30.67 107 HIS Z O 1
ATOM 2888 N N . ILE B 2 114 ? 17.667 -12.730 -9.230 1.00 31.23 108 ILE Z N 1
ATOM 2889 C CA . ILE B 2 114 ? 18.841 -11.944 -8.864 1.00 27.09 108 ILE Z CA 1
ATOM 2890 C C . ILE B 2 114 ? 20.098 -12.563 -9.461 1.00 31.23 108 ILE Z C 1
ATOM 2891 O O . ILE B 2 114 ? 20.979 -11.856 -9.967 1.00 36.30 108 ILE Z O 1
ATOM 2896 N N . LEU B 2 115 ? 20.194 -13.895 -9.427 1.00 29.77 109 LEU Z N 1
ATOM 2897 C CA . LEU B 2 115 ? 21.313 -14.577 -10.069 1.00 30.13 109 LEU Z CA 1
ATOM 2898 C C . LEU B 2 115 ? 21.371 -14.249 -11.556 1.00 35.27 109 LEU Z C 1
ATOM 2899 O O . LEU B 2 115 ? 22.438 -13.929 -12.093 1.00 34.68 109 LEU Z O 1
ATOM 2904 N N . LEU B 2 116 ? 20.226 -14.318 -12.238 1.00 30.21 110 LEU Z N 1
ATOM 2905 C CA . LEU B 2 116 ? 20.204 -14.027 -13.668 1.00 28.78 110 LEU Z CA 1
ATOM 2906 C C . LEU B 2 116 ? 20.434 -12.546 -13.933 1.00 28.48 110 LEU Z C 1
ATOM 2907 O O . LEU B 2 116 ? 21.052 -12.178 -14.939 1.00 31.53 110 LEU Z O 1
ATOM 2912 N N . GLY B 2 117 ? 19.942 -11.680 -13.046 1.00 35.91 111 GLY Z N 1
ATOM 2913 C CA . GLY B 2 117 ? 20.227 -10.263 -13.185 1.00 27.24 111 GLY Z CA 1
ATOM 2914 C C . GLY B 2 117 ? 21.705 -9.954 -13.038 1.00 36.57 111 GLY Z C 1
ATOM 2915 O O . GLY B 2 117 ? 22.242 -9.094 -13.741 1.00 31.21 111 GLY Z O 1
ATOM 2916 N N . LEU B 2 118 ? 22.381 -10.652 -12.121 1.00 33.71 112 LEU Z N 1
ATOM 2917 C CA . LEU B 2 118 ? 23.820 -10.467 -11.957 1.00 28.88 112 LEU Z CA 1
ATOM 2918 C C . LEU B 2 118 ? 24.568 -10.798 -13.242 1.00 41.47 112 LEU Z C 1
ATOM 2919 O O . LEU B 2 118 ? 25.488 -10.073 -13.638 1.00 34.14 112 LEU Z O 1
ATOM 2924 N N . ILE B 2 119 ? 24.184 -11.890 -13.906 1.00 33.30 113 ILE Z N 1
ATOM 2925 C CA . ILE B 2 119 ? 24.836 -12.267 -15.155 1.00 38.46 113 ILE Z CA 1
ATOM 2926 C C . ILE B 2 119 ? 24.510 -11.264 -16.253 1.00 39.90 113 ILE Z C 1
ATOM 2927 O O . ILE B 2 119 ? 25.391 -10.848 -17.014 1.00 39.37 113 ILE Z O 1
ATOM 2932 N N . ARG B 2 120 ? 23.244 -10.848 -16.345 1.00 36.87 114 ARG Z N 1
ATOM 2933 C CA . ARG B 2 120 ? 22.828 -9.976 -17.439 1.00 34.59 114 ARG Z CA 1
ATOM 2934 C C . ARG B 2 120 ? 23.422 -8.580 -17.315 1.00 33.61 114 ARG Z C 1
ATOM 2935 O O . ARG B 2 120 ? 23.583 -7.891 -18.329 1.00 31.81 114 ARG Z O 1
ATOM 2943 N N . GLU B 2 121 ? 23.742 -8.144 -16.092 1.00 32.29 115 GLU Z N 1
ATOM 2944 C CA . GLU B 2 121 ? 24.334 -6.822 -15.913 1.00 36.44 115 GLU Z CA 1
ATOM 2945 C C . GLU B 2 121 ? 25.643 -6.694 -16.680 1.00 42.96 115 GLU Z C 1
ATOM 2946 O O . GLU B 2 121 ? 25.969 -5.610 -17.176 1.00 44.48 115 GLU Z O 1
ATOM 2952 N N . GLY B 2 122 ? 26.401 -7.770 -16.780 1.00 32.92 116 GLY Z N 1
ATOM 2953 C CA . GLY B 2 122 ? 27.523 -7.864 -17.712 1.00 37.90 116 GLY Z CA 1
ATOM 2954 C C . GLY B 2 122 ? 28.874 -7.287 -17.341 1.00 46.04 116 GLY Z C 1
ATOM 2955 O O . GLY B 2 122 ? 29.892 -7.967 -17.461 1.00 46.32 116 GLY Z O 1
ATOM 2956 N N . GLU B 2 123 ? 28.902 -6.031 -16.896 1.00 47.98 117 GLU Z N 1
ATOM 2957 C CA . GLU B 2 123 ? 30.161 -5.318 -16.724 1.00 48.16 117 GLU Z CA 1
ATOM 2958 C C . GLU B 2 123 ? 30.759 -5.455 -15.329 1.00 52.91 117 GLU Z C 1
ATOM 2959 O O . GLU B 2 123 ? 31.977 -5.304 -15.178 1.00 51.36 117 GLU Z O 1
ATOM 2965 N N . GLY B 2 124 ? 29.946 -5.743 -14.315 1.00 53.85 118 GLY Z N 1
ATOM 2966 C CA . GLY B 2 124 ? 30.402 -5.720 -12.942 1.00 48.35 118 GLY Z CA 1
ATOM 2967 C C . GLY B 2 124 ? 31.248 -6.918 -12.551 1.00 42.74 118 GLY Z C 1
ATOM 2968 O O . GLY B 2 124 ? 31.491 -7.841 -13.329 1.00 35.81 118 GLY Z O 1
ATOM 2969 N N . VAL B 2 125 ? 31.705 -6.884 -11.295 1.00 39.63 119 VAL Z N 1
ATOM 2970 C CA . VAL B 2 125 ? 32.536 -7.959 -10.759 1.00 48.34 119 VAL Z CA 1
ATOM 2971 C C . VAL B 2 125 ? 31.759 -9.268 -10.717 1.00 44.86 119 VAL Z C 1
ATOM 2972 O O . VAL B 2 125 ? 32.291 -10.335 -11.050 1.00 37.48 119 VAL Z O 1
ATOM 2976 N N . ALA B 2 126 ? 30.487 -9.205 -10.313 1.00 38.14 120 ALA Z N 1
ATOM 2977 C CA . ALA B 2 126 ? 29.679 -10.414 -10.182 1.00 36.65 120 ALA Z CA 1
ATOM 2978 C C . ALA B 2 126 ? 29.568 -11.150 -11.511 1.00 39.18 120 ALA Z C 1
ATOM 2979 O O . ALA B 2 126 ? 29.723 -12.375 -11.571 1.00 35.90 120 ALA Z O 1
ATOM 2981 N N . ALA B 2 127 ? 29.297 -10.413 -12.590 1.00 33.74 121 ALA Z N 1
ATOM 2982 C CA . ALA B 2 127 ? 29.245 -11.028 -13.912 1.00 37.98 121 ALA Z CA 1
ATOM 2983 C C . ALA B 2 127 ? 30.591 -11.633 -14.289 1.00 41.48 121 ALA Z C 1
ATOM 2984 O O . ALA B 2 127 ? 30.652 -12.746 -14.826 1.00 41.86 121 ALA Z O 1
ATOM 2986 N N . ARG B 2 128 ? 31.682 -10.912 -14.013 1.00 38.64 122 ARG Z N 1
ATOM 2987 C CA . ARG B 2 128 ? 33.019 -11.450 -14.245 1.00 41.41 122 ARG Z CA 1
ATOM 2988 C C . ARG B 2 128 ? 33.217 -12.763 -13.500 1.00 44.27 122 ARG Z C 1
ATOM 2989 O O . ARG B 2 128 ? 33.610 -13.773 -14.092 1.00 46.57 122 ARG Z O 1
ATOM 2997 N N . VAL B 2 129 ? 32.953 -12.757 -12.189 1.00 41.81 123 VAL Z N 1
ATOM 2998 C CA . VAL B 2 129 ? 33.165 -13.943 -11.361 1.00 42.14 123 VAL Z CA 1
ATOM 2999 C C . VAL B 2 129 ? 32.390 -15.128 -11.919 1.00 47.34 123 VAL Z C 1
ATOM 3000 O O . VAL B 2 129 ? 32.927 -16.232 -12.071 1.00 42.43 123 VAL Z O 1
ATOM 3004 N N . LEU B 2 130 ? 31.115 -14.911 -12.239 1.00 40.68 124 LEU Z N 1
ATOM 3005 C CA . LEU B 2 130 ? 30.285 -15.991 -12.757 1.00 41.30 124 LEU Z CA 1
ATOM 3006 C C . LEU B 2 130 ? 30.800 -16.475 -14.108 1.00 47.83 124 LEU Z C 1
ATOM 3007 O O . LEU B 2 130 ? 30.880 -17.684 -14.357 1.00 43.09 124 LEU Z O 1
ATOM 3012 N N . ASN B 2 131 ? 31.167 -15.541 -14.990 1.00 42.83 125 ASN Z N 1
ATOM 3013 C CA . ASN B 2 131 ? 31.784 -15.930 -16.254 1.00 43.48 125 ASN Z CA 1
ATOM 3014 C C . ASN B 2 131 ? 33.128 -16.610 -16.021 1.00 53.91 125 ASN Z C 1
ATOM 3015 O O . ASN B 2 131 ? 33.468 -17.582 -16.705 1.00 55.34 125 ASN Z O 1
ATOM 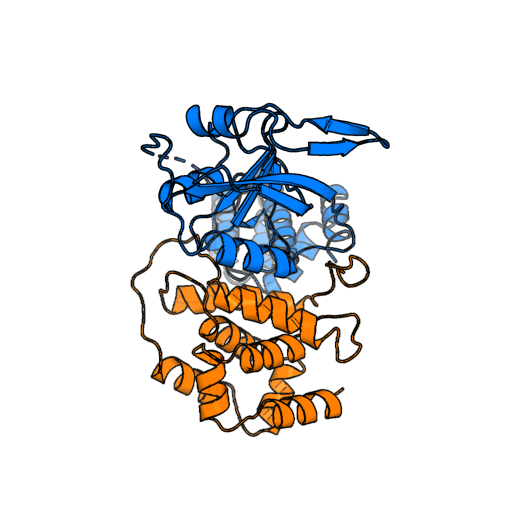3020 N N . ASN B 2 132 ? 33.906 -16.112 -15.053 1.00 50.24 126 ASN Z N 1
ATOM 3021 C CA . ASN B 2 132 ? 35.202 -16.713 -14.757 1.00 54.39 126 ASN Z CA 1
ATOM 3022 C C . ASN B 2 132 ? 35.058 -18.152 -14.283 1.00 56.90 126 ASN Z C 1
ATOM 3023 O O . ASN B 2 132 ? 35.928 -18.986 -14.559 1.00 60.79 126 ASN Z O 1
ATOM 3028 N N . LEU B 2 133 ? 33.977 -18.463 -13.572 1.00 52.38 127 LEU Z N 1
ATOM 3029 C CA . LEU B 2 133 ? 33.701 -19.818 -13.121 1.00 42.59 127 LEU Z CA 1
ATOM 3030 C C . LEU B 2 133 ? 32.899 -20.620 -14.138 1.00 47.44 127 LEU Z C 1
ATOM 3031 O O . LEU B 2 133 ? 32.475 -21.740 -13.836 1.00 51.93 127 LEU Z O 1
ATOM 3036 N N . GLY B 2 134 ? 32.676 -20.069 -15.328 1.00 48.95 128 GLY Z N 1
ATOM 3037 C CA . GLY B 2 134 ? 32.126 -20.842 -16.423 1.00 54.17 128 GLY Z CA 1
ATOM 3038 C C . GLY B 2 134 ? 30.642 -21.117 -16.370 1.00 52.48 128 GLY Z C 1
ATOM 3039 O O . GLY B 2 134 ? 30.198 -22.146 -16.890 1.00 54.75 128 GLY Z O 1
ATOM 3040 N N . VAL B 2 135 ? 29.854 -20.237 -15.759 1.00 46.45 129 VAL Z N 1
ATOM 3041 C CA . VAL B 2 135 ? 28.400 -20.339 -15.819 1.00 57.59 129 VAL Z CA 1
ATOM 3042 C C . VAL B 2 135 ? 27.896 -19.257 -16.767 1.00 56.53 129 VAL Z C 1
ATOM 3043 O O . VAL B 2 135 ? 28.035 -18.054 -16.507 1.00 61.19 129 VAL Z O 1
ATOM 3047 N N . SER B 2 136 ? 27.352 -19.692 -17.899 1.00 52.99 130 SER Z N 1
ATOM 3048 C CA . SER B 2 136 ? 26.791 -18.782 -18.880 1.00 51.66 130 SER Z CA 1
ATOM 3049 C C . SER B 2 136 ? 25.356 -18.430 -18.507 1.00 51.13 130 SER Z C 1
ATOM 3050 O O . SER B 2 136 ? 24.725 -19.083 -17.670 1.00 50.45 130 SER Z O 1
ATOM 3053 N N . LEU B 2 137 ? 24.844 -17.370 -19.136 1.00 44.43 131 LEU Z N 1
ATOM 3054 C CA . LEU B 2 137 ? 23.467 -16.959 -18.890 1.00 43.55 131 LEU Z CA 1
ATOM 3055 C C . LEU B 2 137 ? 22.488 -18.080 -19.209 1.00 46.10 131 LEU Z C 1
ATOM 3056 O O . LEU B 2 137 ? 21.539 -18.321 -18.456 1.00 42.78 131 LEU Z O 1
ATOM 3061 N N . ASN B 2 138 ? 22.718 -18.790 -20.312 1.00 52.09 132 ASN Z N 1
ATOM 3062 C CA . ASN B 2 138 ? 21.772 -19.809 -20.752 1.00 57.34 132 ASN Z CA 1
ATOM 3063 C C . ASN B 2 138 ? 21.883 -21.085 -19.930 1.00 49.63 132 ASN Z C 1
ATOM 3064 O O . ASN B 2 138 ? 20.866 -21.724 -19.641 1.00 46.96 132 ASN Z O 1
ATOM 3069 N N . LYS B 2 139 ? 23.100 -21.480 -19.553 1.00 47.99 133 LYS Z N 1
ATOM 3070 C CA . LYS B 2 139 ? 23.256 -22.586 -18.615 1.00 53.29 133 LYS Z CA 1
ATOM 3071 C C . LYS B 2 139 ? 22.552 -22.273 -17.301 1.00 51.55 133 LYS Z C 1
ATOM 3072 O O . LYS B 2 139 ? 21.849 -23.120 -16.738 1.00 56.31 133 LYS Z O 1
ATOM 3074 N N . ALA B 2 140 ? 22.727 -21.045 -16.806 1.00 39.50 134 ALA Z N 1
ATOM 3075 C CA . ALA B 2 140 ? 22.056 -20.629 -15.578 1.00 39.64 134 ALA Z CA 1
ATOM 3076 C C . ALA B 2 140 ? 20.544 -20.616 -15.753 1.00 37.07 134 ALA Z C 1
ATOM 3077 O O . ALA B 2 140 ? 19.802 -21.023 -14.850 1.00 39.30 134 ALA Z O 1
ATOM 3079 N N . ARG B 2 141 ? 20.068 -20.147 -16.908 1.00 34.70 135 ARG Z N 1
ATOM 3080 C CA . ARG B 2 141 ? 18.639 -20.186 -17.194 1.00 40.85 135 ARG Z CA 1
ATOM 3081 C C . ARG B 2 141 ? 18.144 -21.627 -17.230 1.00 44.61 135 ARG Z C 1
ATOM 3082 O O . ARG B 2 141 ? 17.163 -21.979 -16.575 1.00 36.50 135 ARG Z O 1
ATOM 3090 N N . GLN B 2 142 ? 18.816 -22.474 -18.008 1.00 45.54 136 GLN Z N 1
ATOM 3091 C CA . GLN B 2 142 ? 18.479 -23.898 -18.048 1.00 52.01 136 GLN Z CA 1
ATOM 3092 C C . GLN B 2 142 ? 18.351 -24.488 -16.655 1.00 46.65 136 GLN Z C 1
ATOM 3093 O O . GLN B 2 142 ? 17.359 -25.175 -16.353 1.00 40.73 136 GLN Z O 1
ATOM 3099 N N . GLN B 2 143 ? 19.321 -24.193 -15.784 1.00 40.97 137 GLN Z N 1
ATOM 3100 C CA . GLN B 2 143 ? 19.338 -24.804 -14.459 1.00 41.26 137 GLN Z CA 1
ATOM 3101 C C . GLN B 2 143 ? 18.197 -24.289 -13.582 1.00 41.00 137 GLN Z C 1
ATOM 3102 O O . GLN B 2 143 ? 17.580 -25.061 -12.831 1.00 43.44 137 GLN Z O 1
ATOM 3108 N N . VAL B 2 144 ? 17.899 -22.988 -13.665 1.00 41.70 138 VAL Z N 1
ATOM 3109 C CA . VAL B 2 144 ? 16.812 -22.413 -12.873 1.00 36.45 138 VAL Z CA 1
ATOM 3110 C C . VAL B 2 144 ? 15.467 -22.974 -13.327 1.00 41.65 138 VAL Z C 1
ATOM 3111 O O . VAL B 2 144 ? 14.628 -23.370 -12.509 1.00 31.61 138 VAL Z O 1
ATOM 3115 N N . LEU B 2 145 ? 15.248 -23.011 -14.643 1.00 40.00 139 LEU Z N 1
ATOM 3116 C CA . LEU B 2 145 ? 13.975 -23.495 -15.171 1.00 43.02 139 LEU Z CA 1
ATOM 3117 C C . LEU B 2 145 ? 13.762 -24.967 -14.842 1.00 53.09 139 LEU Z C 1
ATOM 3118 O O . LEU B 2 145 ? 12.640 -25.385 -14.529 1.00 65.91 139 LEU Z O 1
ATOM 3123 N N . GLN B 2 146 ? 14.828 -25.770 -14.904 1.00 48.19 140 GLN Z N 1
ATOM 3124 C CA . GLN B 2 146 ? 14.710 -27.185 -14.567 1.00 47.33 140 GLN Z CA 1
ATOM 3125 C C . GLN B 2 146 ? 14.381 -27.372 -13.092 1.00 42.80 140 GLN Z C 1
ATOM 3126 O O . GLN B 2 146 ? 13.610 -28.266 -12.728 1.00 48.47 140 GLN Z O 1
ATOM 3132 N N . LEU B 2 147 ? 14.959 -26.536 -12.226 1.00 34.13 141 LEU Z N 1
ATOM 3133 C CA . LEU B 2 147 ? 14.697 -26.655 -10.796 1.00 39.93 141 LEU Z CA 1
ATOM 3134 C C . LEU B 2 147 ? 13.269 -26.254 -10.448 1.00 48.24 141 LEU Z C 1
ATOM 3135 O O . LEU B 2 147 ? 12.691 -26.795 -9.498 1.00 53.05 141 LEU Z O 1
ATOM 3140 N N . LEU B 2 148 ? 12.688 -25.316 -11.189 1.00 51.33 142 LEU Z N 1
ATOM 3141 C CA . LEU B 2 148 ? 11.314 -24.898 -10.943 1.00 51.30 142 LEU Z CA 1
ATOM 3142 C C . LEU B 2 148 ? 10.329 -25.913 -11.510 1.00 52.20 142 LEU Z C 1
ATOM 3143 O O . LEU B 2 148 ? 10.475 -26.372 -12.642 1.00 46.50 142 LEU Z O 1
#

Radius of gyration: 22.77 Å; Cα contacts (8 Å, |Δi|>4): 639; chains: 2; bounding box: 50×57×64 Å

Organism: Bacillus subtilis (strain 168) (NCBI:txid224308)

B-factor: mean 43.52, std 17.75, range [17.35, 119.07]

Foldseek 3Di:
DDWAKDAFFKWQKDFQALALVLQDAPVQDDPPGDIFTWGMATEAAAAPVLVCPQRNGFDFHQPVLQVVRAQVTWGQDPNRIDTAGGWHWYDNLPAIKTFGCSPPRTRRIITGTHVVVVVVSNVVCVPPDHDHSPDDDHADLQRHDCQLCPPHRPLQVLLSSLLSVLLVVVVVVQDQVVLLVLLCLVPVPCVPVCPVPGSVVSSVVSCVVQSHDDDPSNNVSSVVSCPPPVVSVVSVVVSD/DDCVLVDPPFEDPLNVQLVVQLLVQCVVLPHQARELLSSVLSLLVSLPDLLNVLCVVVVDHSVLLVVLLPVVDHGHNHDDPDYYHDPLSVQLVVQLSVVCVVVPHSHRYSLSSLLSSCVSPPDSSVVSCVVSPQHSVSSVVSSVVVD